Protein 3FID (pdb70)

InterPro domains:
  IPR018707 Lipid A deacylase LpxR [PF09982] (43-317)
  IPR037107 Putative outer membrane protein superfamily [G3DSA:2.40.128.140] (24-319)

Sequence (592 aa):
SSLAISVANDDAGIFQPSLNALYGHPAADRGDYTAGLFLGYSHDLTDASQLSFHIAQDIYSPSGANKRKPEAVKGDRAFSAFLHTGLEWNSLATNWLRYRLGTDIGVIGPDAGGQEVQNRAHRIIGAEKYPAWQDQIENRYGYTAKGMVSLTPAIDILGVNVGFYPEVSAVGGNLFQYLGYGATVALGNDKTFNSDNGFGLLSRRGLIHTQKEGLIYKVFAGVERREVDKNYTLQGKTLQTKMETVDINKTVDEYRVGATIGYSPVAFSLSLNKVTSEFRTGDDYSYINGDITFFFSSLAISVANDDAGIFQPSLNALYGHPAADRGDYTAGLFLGYSHDLTDASQLSFHIAQDIYSPSGANKRKPEAVKGDRAFSAFLHTGLEWNSLATNWLRYRLGTDIGVIGPDAGGQEVQNRAHRIIGAEKYPAWQDQIENRYGYTAKGMVSLTPAIDILGVNVGFYPEVSAVGGNLFQYLGYGATVALGNDKTFNSDNGFGLLSRRGLIHTQKEGLIYKVFAGVERREVDKNYTLQGKTLQTKMETVDINKTVDEYRVGATIGYSPVAFSLSLNKVTSEFRTGDDYSYINGDITFFF

Structure (mmCIF, N/CA/C/O backbone):
data_3FID
#
_entry.id   3FID
#
_cell.length_a   106.930
_cell.length_b   127.650
_cell.length_c   60.660
_cell.angle_alpha   90.00
_cell.angle_beta   90.00
_cell.angle_gamma   90.00
#
_symmetry.space_group_name_H-M   'P 21 21 2'
#
loop_
_entity.id
_entity.type
_entity.pdbx_description
1 polymer 'Putative outer membrane protein (LpxR)'
2 non-polymer 'ZINC ION'
3 non-polymer GLYCEROL
4 non-polymer 'PENTAETHYLENE GLYCOL MONODECYL ETHER'
5 water water
#
loop_
_atom_site.group_PDB
_atom_site.id
_atom_site.type_symbol
_atom_site.label_atom_id
_atom_site.label_alt_id
_atom_site.label_comp_id
_atom_site.label_asym_id
_atom_site.label_entity_id
_atom_site.label_seq_id
_atom_site.pdbx_PDB_ins_code
_atom_site.Cartn_x
_atom_site.Cartn_y
_atom_site.Cartn_z
_atom_site.occupancy
_atom_site.B_iso_or_equiv
_atom_site.auth_seq_id
_atom_site.auth_comp_id
_atom_site.auth_asym_id
_atom_site.auth_atom_id
_atom_site.pdbx_PDB_model_num
ATOM 1 N N . SER A 1 1 ? 28.073 28.529 -2.292 1.00 23.15 1 SER A N 1
ATOM 2 C CA . SER A 1 1 ? 28.161 29.033 -0.901 1.00 22.39 1 SER A CA 1
ATOM 3 C C . SER A 1 1 ? 27.311 28.212 0.030 1.00 22.56 1 SER A C 1
ATOM 4 O O . SER A 1 1 ? 26.247 27.708 -0.362 1.00 22.15 1 SER A O 1
ATOM 7 N N . SER A 1 2 ? 27.788 28.096 1.269 1.00 21.93 2 SER A N 1
ATOM 8 C CA . SER A 1 2 ? 27.032 27.419 2.314 1.00 20.97 2 SER A CA 1
ATOM 9 C C . SER A 1 2 ? 27.089 28.214 3.615 1.00 20.23 2 SER A C 1
ATOM 10 O O . SER A 1 2 ? 28.094 28.878 3.917 1.00 20.75 2 SER A O 1
ATOM 13 N N . LEU A 1 3 ? 25.966 28.195 4.325 1.00 19.02 3 LEU A N 1
ATOM 14 C CA . LEU A 1 3 ? 25.805 28.774 5.650 1.00 17.77 3 LEU A CA 1
ATOM 15 C C . LEU A 1 3 ? 25.400 27.586 6.553 1.00 16.12 3 LEU A C 1
ATOM 16 O O . LEU A 1 3 ? 24.454 26.857 6.235 1.00 15.56 3 LEU A O 1
ATOM 21 N N . ALA A 1 4 ? 26.138 27.372 7.640 1.00 14.59 4 ALA A N 1
ATOM 22 C CA . ALA A 1 4 ? 25.928 26.167 8.440 1.00 13.92 4 ALA A CA 1
ATOM 23 C C . ALA A 1 4 ? 25.828 26.443 9.919 1.00 13.39 4 ALA A C 1
ATOM 24 O O . ALA A 1 4 ? 26.500 27.342 10.427 1.00 12.85 4 ALA A O 1
ATOM 26 N N . ILE A 1 5 ? 25.005 25.644 10.590 1.00 13.16 5 ILE A N 1
ATOM 27 C CA . ILE A 1 5 ? 24.916 25.620 12.056 1.00 14.53 5 ILE A CA 1
ATOM 28 C C . ILE A 1 5 ? 25.297 24.202 12.465 1.00 13.54 5 ILE A C 1
ATOM 29 O O . ILE A 1 5 ? 24.756 23.243 11.920 1.00 14.53 5 ILE A O 1
ATOM 34 N N . SER A 1 6 ? 26.183 24.057 13.442 1.00 12.79 6 SER A N 1
ATOM 35 C CA . SER A 1 6 ? 26.521 22.707 13.891 1.00 12.36 6 SER A CA 1
ATOM 36 C C . SER A 1 6 ? 26.491 22.630 15.419 1.00 11.73 6 SER A C 1
ATOM 37 O O . SER A 1 6 ? 27.009 23.519 16.100 1.00 11.29 6 SER A O 1
ATOM 40 N N . VAL A 1 7 ? 25.861 21.582 15.925 1.00 12.03 7 VAL A N 1
ATOM 41 C CA . VAL A 1 7 ? 25.748 21.331 17.371 1.00 12.30 7 VAL A CA 1
ATOM 42 C C . VAL A 1 7 ? 26.472 19.993 17.668 1.00 12.77 7 VAL A C 1
ATOM 43 O O . VAL A 1 7 ? 26.168 18.967 17.037 1.00 13.04 7 VAL A O 1
ATOM 47 N N . ALA A 1 8 ? 27.420 20.012 18.608 1.00 11.65 8 ALA A N 1
ATOM 48 C CA . ALA A 1 8 ? 28.088 18.776 19.078 1.00 11.53 8 ALA A CA 1
ATOM 49 C C . ALA A 1 8 ? 27.619 18.485 20.494 1.00 10.84 8 ALA A C 1
ATOM 50 O O . ALA A 1 8 ? 27.418 19.410 21.277 1.00 9.80 8 ALA A O 1
ATOM 52 N N . ASN A 1 9 ? 27.421 17.209 20.793 1.00 11.12 9 ASN A N 1
ATOM 53 C CA . ASN A 1 9 ? 27.001 16.786 22.117 1.00 11.79 9 ASN A CA 1
ATOM 54 C C . ASN A 1 9 ? 27.560 15.374 22.397 1.00 12.39 9 ASN A C 1
ATOM 55 O O . ASN A 1 9 ? 27.575 14.509 21.510 1.00 10.40 9 ASN A O 1
ATOM 60 N N . ASP A 1 10 ? 28.026 15.159 23.628 1.00 12.91 10 ASP A N 1
ATOM 61 C CA . ASP A 1 10 ? 28.394 13.801 24.025 1.00 13.92 10 ASP A CA 1
ATOM 62 C C . ASP A 1 10 ? 27.137 12.944 24.242 1.00 13.41 10 ASP A C 1
ATOM 63 O O . ASP A 1 10 ? 27.196 11.704 24.116 1.00 13.31 10 ASP A O 1
ATOM 68 N N . ASP A 1 11 ? 26.011 13.603 24.571 1.00 13.32 11 ASP A N 1
ATOM 69 C CA . ASP A 1 11 ? 24.693 12.948 24.625 1.00 14.09 11 ASP A CA 1
ATOM 70 C C . ASP A 1 11 ? 24.100 12.913 23.216 1.00 12.95 11 ASP A C 1
ATOM 71 O O . ASP A 1 11 ? 23.700 13.950 22.661 1.00 13.59 11 ASP A O 1
ATOM 76 N N . ALA A 1 12 ? 24.031 11.730 22.621 1.00 12.68 12 ALA A N 1
ATOM 77 C CA . ALA A 1 12 ? 23.715 11.649 21.187 1.00 13.13 12 ALA A CA 1
ATOM 78 C C . ALA A 1 12 ? 22.226 11.431 20.976 1.00 13.87 12 ALA A C 1
ATOM 79 O O . ALA A 1 12 ? 21.783 11.296 19.840 1.00 13.10 12 ALA A O 1
ATOM 81 N N . GLY A 1 13 ? 21.454 11.378 22.072 1.00 14.17 13 GLY A N 1
ATOM 82 C CA . GLY A 1 13 ? 19.993 11.272 21.967 1.00 13.95 13 GLY A CA 1
ATOM 83 C C . GLY A 1 13 ? 19.578 10.041 21.198 1.00 14.23 13 GLY A C 1
ATOM 84 O O . GLY A 1 13 ? 20.010 8.948 21.536 1.00 13.55 13 GLY A O 1
ATOM 85 N N . ILE A 1 14 ? 18.748 10.196 20.160 1.00 14.17 14 ILE A N 1
ATOM 86 C CA . ILE A 1 14 ? 18.256 9.019 19.434 1.00 15.39 14 ILE A CA 1
ATOM 87 C C . ILE A 1 14 ? 19.355 8.284 18.667 1.00 14.38 14 ILE A C 1
ATOM 88 O O . ILE A 1 14 ? 19.160 7.138 18.243 1.00 14.46 14 ILE A O 1
ATOM 93 N N . PHE A 1 15 ? 20.489 8.957 18.484 1.00 13.61 15 PHE A N 1
ATOM 94 C CA . PHE A 1 15 ? 21.665 8.355 17.847 1.00 13.49 15 PHE A CA 1
ATOM 95 C C . PHE A 1 15 ? 22.644 7.678 18.823 1.00 12.86 15 PHE A C 1
ATOM 96 O O . PHE A 1 15 ? 23.692 7.134 18.410 1.00 11.80 15 PHE A O 1
ATOM 104 N N . GLN A 1 16 ? 22.306 7.679 20.113 1.00 12.32 16 GLN A N 1
ATOM 105 C CA . GLN A 1 16 ? 23.167 7.026 21.097 1.00 12.40 16 GLN A CA 1
ATOM 106 C C . GLN A 1 16 ? 23.371 5.519 20.884 1.00 12.74 16 GLN A C 1
ATOM 107 O O . GLN A 1 16 ? 24.494 5.016 21.028 1.00 12.27 16 GLN A O 1
ATOM 113 N N . PRO A 1 17 ? 22.279 4.767 20.600 1.00 13.78 17 PRO A N 1
ATOM 114 C CA . PRO A 1 17 ? 22.550 3.360 20.352 1.00 13.55 17 PRO A CA 1
ATOM 115 C C . PRO A 1 17 ? 23.479 3.116 19.160 1.00 13.21 17 PRO A C 1
ATOM 116 O O . PRO A 1 17 ? 24.251 2.172 19.208 1.00 13.53 17 PRO A O 1
ATOM 120 N N . SER A 1 18 ? 23.393 3.927 18.100 1.00 13.13 18 SER A N 1
ATOM 121 C CA . SER A 1 18 ? 24.295 3.765 16.956 1.00 13.57 18 SER A CA 1
ATOM 122 C C . SER A 1 18 ? 25.727 4.098 17.379 1.00 12.46 18 SER A C 1
ATOM 123 O O . SER A 1 18 ? 26.654 3.344 17.095 1.00 11.91 18 SER A O 1
ATOM 126 N N . LEU A 1 19 ? 25.893 5.231 18.060 1.00 12.49 19 LEU A N 1
ATOM 127 C CA . LEU A 1 19 ? 27.225 5.634 18.575 1.00 11.23 19 LEU A CA 1
ATOM 128 C C . LEU A 1 19 ? 27.864 4.574 19.492 1.00 11.37 19 LEU A C 1
ATOM 129 O O . LEU A 1 19 ? 29.073 4.266 19.371 1.00 11.17 19 LEU A O 1
ATOM 134 N N . ASN A 1 20 ? 27.057 4.033 20.404 1.00 11.99 20 ASN A N 1
ATOM 135 C CA . ASN A 1 20 ? 27.489 2.952 21.331 1.00 13.22 20 ASN A CA 1
ATOM 136 C C . ASN A 1 20 ? 27.841 1.669 20.607 1.00 14.45 20 ASN A C 1
ATOM 137 O O . ASN A 1 20 ? 28.808 1.011 20.962 1.00 14.25 20 ASN A O 1
ATOM 142 N N . ALA A 1 21 ? 27.056 1.308 19.595 1.00 15.60 21 ALA A N 1
ATOM 143 C CA . ALA A 1 21 ? 27.363 0.105 18.816 1.00 15.84 21 ALA A CA 1
ATOM 144 C C . ALA A 1 21 ? 28.680 0.291 18.056 1.00 16.23 21 ALA A C 1
ATOM 145 O O . ALA A 1 21 ? 29.503 -0.641 17.937 1.00 16.10 21 ALA A O 1
ATOM 147 N N . LEU A 1 22 ? 28.904 1.508 17.573 1.00 14.81 22 LEU A N 1
ATOM 148 C CA . LEU A 1 22 ? 30.079 1.783 16.777 1.00 13.68 22 LEU A CA 1
ATOM 149 C C . LEU A 1 22 ? 31.384 1.832 17.601 1.00 13.62 22 LEU A C 1
ATOM 150 O O . LEU A 1 22 ? 32.393 1.261 17.201 1.00 12.82 22 LEU A O 1
ATOM 155 N N . TYR A 1 23 ? 31.359 2.491 18.759 1.00 12.21 23 TYR A N 1
ATOM 156 C CA . TYR A 1 23 ? 32.592 2.775 19.496 1.00 12.06 23 TYR A CA 1
ATOM 157 C C . TYR A 1 23 ? 32.639 2.115 20.883 1.00 12.00 23 TYR A C 1
ATOM 158 O O . TYR A 1 23 ? 33.630 2.229 21.597 1.00 12.37 23 TYR A O 1
ATOM 167 N N . GLY A 1 24 ? 31.567 1.432 21.265 1.00 12.89 24 GLY A N 1
ATOM 168 C CA . GLY A 1 24 ? 31.536 0.763 22.566 1.00 12.15 24 GLY A CA 1
ATOM 169 C C . GLY A 1 24 ? 30.978 1.649 23.661 1.00 12.73 24 GLY A C 1
ATOM 170 O O . GLY A 1 24 ? 31.022 2.895 23.583 1.00 11.72 24 GLY A O 1
ATOM 171 N N . HIS A 1 25 ? 30.448 1.021 24.710 1.00 11.16 25 HIS A N 1
ATOM 172 C CA . HIS A 1 25 ? 29.736 1.826 25.696 1.00 11.90 25 HIS A CA 1
ATOM 173 C C . HIS A 1 25 ? 30.654 2.632 26.647 1.00 10.88 25 HIS A C 1
ATOM 174 O O . HIS A 1 25 ? 30.260 3.716 27.080 1.00 12.50 25 HIS A O 1
ATOM 181 N N . PRO A 1 26 ? 31.852 2.109 27.002 1.00 10.43 26 PRO A N 1
ATOM 182 C CA . PRO A 1 26 ? 32.738 2.906 27.863 1.00 9.87 26 PRO A CA 1
ATOM 183 C C . PRO A 1 26 ? 33.077 4.310 27.341 1.00 9.85 26 PRO A C 1
ATOM 184 O O . PRO A 1 26 ? 33.201 5.258 28.120 1.00 8.88 26 PRO A O 1
ATOM 188 N N . ALA A 1 27 ? 33.183 4.444 26.022 1.00 9.58 27 ALA A N 1
ATOM 189 C CA . ALA A 1 27 ? 33.448 5.763 25.412 1.00 11.43 27 ALA A CA 1
ATOM 190 C C . ALA A 1 27 ? 32.317 6.771 25.628 1.00 10.97 27 ALA A C 1
ATOM 191 O O . ALA A 1 27 ? 32.545 7.971 25.700 1.00 10.14 27 ALA A O 1
ATOM 193 N N . ALA A 1 28 ? 31.100 6.257 25.767 1.00 13.15 28 ALA A N 1
ATOM 194 C CA . ALA A 1 28 ? 29.911 7.072 26.020 1.00 13.27 28 ALA A CA 1
ATOM 195 C C . ALA A 1 28 ? 29.783 7.434 27.497 1.00 13.80 28 ALA A C 1
ATOM 196 O O . ALA A 1 28 ? 29.055 8.349 27.839 1.00 12.90 28 ALA A O 1
ATOM 198 N N . ASP A 1 29 ? 30.503 6.706 28.356 1.00 13.45 29 ASP A N 1
ATOM 199 C CA . ASP A 1 29 ? 30.493 6.960 29.777 1.00 13.81 29 ASP A CA 1
ATOM 200 C C . ASP A 1 29 ? 31.377 8.152 30.105 1.00 14.12 29 ASP A C 1
ATOM 201 O O . ASP A 1 29 ? 31.246 8.725 31.164 1.00 14.79 29 ASP A O 1
ATOM 206 N N . ARG A 1 30 ? 32.289 8.501 29.206 1.00 14.53 30 ARG A N 1
ATOM 207 C CA . ARG A 1 30 ? 33.130 9.681 29.411 1.00 15.59 30 ARG A CA 1
ATOM 208 C C . ARG A 1 30 ? 32.401 10.945 28.999 1.00 14.88 30 ARG A C 1
ATOM 209 O O . ARG A 1 30 ? 31.342 10.891 28.356 1.00 15.39 30 ARG A O 1
ATOM 217 N N . GLY A 1 31 ? 32.955 12.087 29.371 1.00 14.00 31 GLY A N 1
ATOM 218 C CA . GLY A 1 31 ? 32.289 13.325 29.040 1.00 13.67 31 GLY A CA 1
ATOM 219 C C . GLY A 1 31 ? 33.215 14.427 28.606 1.00 12.11 31 GLY A C 1
ATOM 220 O O . GLY A 1 31 ? 32.807 15.575 28.669 1.00 13.47 31 GLY A O 1
ATOM 221 N N . ASP A 1 32 ? 34.419 14.084 28.128 1.00 11.19 32 ASP A N 1
ATOM 222 C CA . ASP A 1 32 ? 35.487 15.063 27.858 1.00 10.82 32 ASP A CA 1
ATOM 223 C C . ASP A 1 32 ? 35.041 16.286 27.041 1.00 11.30 32 ASP A C 1
ATOM 224 O O . ASP A 1 32 ? 35.384 17.409 27.386 1.00 10.72 32 ASP A O 1
ATOM 229 N N . TYR A 1 33 ? 34.357 16.049 25.920 1.00 10.78 33 TYR A N 1
ATOM 230 C CA . TYR A 1 33 ? 33.878 17.134 25.060 1.00 11.53 33 TYR A CA 1
ATOM 231 C C . TYR A 1 33 ? 32.376 17.164 25.228 1.00 11.65 33 TYR A C 1
ATOM 232 O O . TYR A 1 33 ? 31.658 16.282 24.755 1.00 12.33 33 TYR A O 1
ATOM 241 N N . THR A 1 34 ? 31.908 18.150 25.978 1.00 11.55 34 THR A N 1
ATOM 242 C CA . THR A 1 34 ? 30.520 18.126 26.426 1.00 12.30 34 THR A CA 1
ATOM 243 C C . THR A 1 34 ? 29.520 18.880 25.503 1.00 12.28 34 THR A C 1
ATOM 244 O O . THR A 1 34 ? 28.365 18.454 25.355 1.00 12.96 34 THR A O 1
ATOM 248 N N . ALA A 1 35 ? 29.954 19.963 24.872 1.00 10.13 35 ALA A N 1
ATOM 249 C CA . ALA A 1 35 ? 29.080 20.693 23.972 1.00 10.84 35 ALA A CA 1
ATOM 250 C C . ALA A 1 35 ? 29.880 21.449 22.936 1.00 9.99 35 ALA A C 1
ATOM 251 O O . ALA A 1 35 ? 30.961 21.959 23.210 1.00 9.94 35 ALA A O 1
ATOM 253 N N . GLY A 1 36 ? 29.307 21.578 21.741 1.00 10.28 36 GLY A N 1
ATOM 254 C CA . GLY A 1 36 ? 29.856 22.492 20.747 1.00 9.50 36 GLY A CA 1
ATOM 255 C C . GLY A 1 36 ? 28.737 23.253 20.055 1.00 10.68 36 GLY A C 1
ATOM 256 O O . GLY A 1 36 ? 27.643 22.704 19.836 1.00 10.86 36 GLY A O 1
ATOM 257 N N . LEU A 1 37 ? 29.000 24.524 19.762 1.00 10.29 37 LEU A N 1
ATOM 258 C CA . LEU A 1 37 ? 28.139 25.343 18.876 1.00 11.84 37 LEU A CA 1
ATOM 259 C C . LEU A 1 37 ? 29.043 26.013 17.857 1.00 10.88 37 LEU A C 1
ATOM 260 O O . LEU A 1 37 ? 30.113 26.529 18.213 1.00 11.68 37 LEU A O 1
ATOM 265 N N . PHE A 1 38 ? 28.608 26.018 16.603 1.00 10.44 38 PHE A N 1
ATOM 266 C CA . PHE A 1 38 ? 29.412 26.544 15.496 1.00 10.76 38 PHE A CA 1
ATOM 267 C C . PHE A 1 38 ? 28.447 27.150 14.474 1.00 11.28 38 PHE A C 1
ATOM 268 O O . PHE A 1 38 ? 27.424 26.552 14.152 1.00 12.35 38 PHE A O 1
ATOM 276 N N . LEU A 1 39 ? 28.779 28.343 13.996 1.00 11.86 39 LEU A N 1
ATOM 277 C CA . LEU A 1 39 ? 28.044 28.997 12.911 1.00 12.67 39 LEU A CA 1
ATOM 278 C C . LEU A 1 39 ? 29.093 29.423 11.911 1.00 11.67 39 LEU A C 1
ATOM 279 O O . LEU A 1 39 ? 30.126 30.018 12.278 1.00 12.42 39 LEU A O 1
ATOM 284 N N . GLY A 1 40 ? 28.886 29.068 10.648 1.00 12.40 40 GLY A N 1
ATOM 285 C CA . GLY A 1 40 ? 29.910 29.346 9.646 1.00 11.78 40 GLY A CA 1
ATOM 286 C C . GLY A 1 40 ? 29.316 29.732 8.296 1.00 12.97 40 GLY A C 1
ATOM 287 O O . GLY A 1 40 ? 28.175 29.416 7.993 1.00 12.16 40 GLY A O 1
ATOM 288 N N . TYR A 1 41 ? 30.115 30.444 7.507 1.00 13.74 41 TYR A N 1
ATOM 289 C CA . TYR A 1 41 ? 29.726 30.826 6.152 1.00 15.20 41 TYR A CA 1
ATOM 290 C C . TYR A 1 41 ? 30.896 30.574 5.226 1.00 15.81 41 TYR A C 1
ATOM 291 O O . TYR A 1 41 ? 32.016 30.963 5.548 1.00 15.31 41 TYR A O 1
ATOM 300 N N . SER A 1 42 ? 30.617 29.921 4.089 1.00 16.67 42 SER A N 1
ATOM 301 C CA . SER A 1 42 ? 31.601 29.637 3.065 1.00 18.66 42 SER A CA 1
ATOM 302 C C . SER A 1 42 ? 31.184 30.316 1.774 1.00 18.42 42 SER A C 1
ATOM 303 O O . SER A 1 42 ? 30.063 30.178 1.344 1.00 19.07 42 SER A O 1
ATOM 306 N N . HIS A 1 43 ? 32.093 31.060 1.167 1.00 19.01 43 HIS A N 1
ATOM 307 C CA . HIS A 1 43 ? 31.787 31.697 -0.110 1.00 18.46 43 HIS A CA 1
ATOM 308 C C . HIS A 1 43 ? 32.701 31.132 -1.197 1.00 18.53 43 HIS A C 1
ATOM 309 O O . HIS A 1 43 ? 33.887 31.069 -1.002 1.00 17.48 43 HIS A O 1
ATOM 316 N N . ASP A 1 44 ? 32.129 30.711 -2.328 1.00 20.20 44 ASP A N 1
ATOM 317 C CA . ASP A 1 44 ? 32.937 30.249 -3.459 1.00 22.80 44 ASP A CA 1
ATOM 318 C C . ASP A 1 44 ? 33.480 31.431 -4.233 1.00 22.81 44 ASP A C 1
ATOM 319 O O . ASP A 1 44 ? 32.722 32.186 -4.831 1.00 23.14 44 ASP A O 1
ATOM 324 N N . LEU A 1 45 ? 34.794 31.611 -4.196 1.00 24.11 45 LEU A N 1
ATOM 325 C CA . LEU A 1 45 ? 35.445 32.615 -5.034 1.00 25.23 45 LEU A CA 1
ATOM 326 C C . LEU A 1 45 ? 35.538 32.150 -6.494 1.00 25.21 45 LEU A C 1
ATOM 327 O O . LEU A 1 45 ? 35.401 32.948 -7.418 1.00 24.53 45 LEU A O 1
ATOM 332 N N . THR A 1 46 ? 35.741 30.847 -6.672 1.00 24.74 46 THR A N 1
ATOM 333 C CA . THR A 1 46 ? 35.672 30.181 -7.955 1.00 24.58 46 THR A CA 1
ATOM 334 C C . THR A 1 46 ? 34.990 28.845 -7.699 1.00 24.89 46 THR A C 1
ATOM 335 O O . THR A 1 46 ? 34.620 28.545 -6.555 1.00 24.67 46 THR A O 1
ATOM 339 N N . ASP A 1 47 ? 34.803 28.049 -8.748 1.00 24.44 47 ASP A N 1
ATOM 340 C CA . ASP A 1 47 ? 34.280 26.687 -8.581 1.00 24.60 47 ASP A CA 1
ATOM 341 C C . ASP A 1 47 ? 35.251 25.846 -7.757 1.00 23.39 47 ASP A C 1
ATOM 342 O O . ASP A 1 47 ? 34.839 24.890 -7.114 1.00 23.86 47 ASP A O 1
ATOM 347 N N . ALA A 1 48 ? 36.529 26.211 -7.772 1.00 21.91 48 ALA A N 1
ATOM 348 C CA . ALA A 1 48 ? 37.556 25.416 -7.083 1.00 21.22 48 ALA A CA 1
ATOM 349 C C . ALA A 1 48 ? 37.879 25.844 -5.632 1.00 20.71 48 ALA A C 1
ATOM 350 O O . ALA A 1 48 ? 38.463 25.063 -4.883 1.00 19.33 48 ALA A O 1
ATOM 352 N N . SER A 1 49 ? 37.501 27.073 -5.259 1.00 20.64 49 SER A N 1
ATOM 353 C CA . SER A 1 49 ? 38.039 27.725 -4.068 1.00 20.40 49 SER A CA 1
ATOM 354 C C . SER A 1 49 ? 36.998 28.436 -3.211 1.00 20.47 49 SER A C 1
ATOM 355 O O . SER A 1 49 ? 36.180 29.214 -3.726 1.00 19.20 49 SER A O 1
ATOM 358 N N . GLN A 1 50 ? 37.085 28.216 -1.895 1.00 19.36 50 GLN A N 1
ATOM 359 C CA . GLN A 1 50 ? 36.219 28.887 -0.929 1.00 19.50 50 GLN A CA 1
ATOM 360 C C . GLN A 1 50 ? 37.003 29.669 0.097 1.00 18.78 50 GLN A C 1
ATOM 361 O O . GLN A 1 50 ? 38.151 29.326 0.438 1.00 19.59 50 GLN A O 1
ATOM 367 N N . LEU A 1 51 ? 36.360 30.728 0.582 1.00 18.44 51 LEU A N 1
ATOM 368 C CA . LEU A 1 51 ? 36.774 31.435 1.769 1.00 18.62 51 LEU A CA 1
ATOM 369 C C . LEU A 1 51 ? 35.667 31.285 2.805 1.00 17.95 51 LEU A C 1
ATOM 370 O O . LEU A 1 51 ? 34.517 31.623 2.520 1.00 17.46 51 LEU A O 1
ATOM 375 N N . SER A 1 52 ? 36.033 30.838 4.016 1.00 17.02 52 SER A N 1
ATOM 376 C CA . SER A 1 52 ? 35.063 30.600 5.085 1.00 15.93 52 SER A CA 1
ATOM 377 C C . SER A 1 52 ? 35.300 31.464 6.314 1.00 14.79 52 SER A C 1
ATOM 378 O O . SER A 1 52 ? 36.439 31.753 6.653 1.00 14.59 52 SER A O 1
ATOM 381 N N . PHE A 1 53 ? 34.212 31.825 6.991 1.00 13.76 53 PHE A N 1
ATOM 382 C CA . PHE A 1 53 ? 34.266 32.552 8.253 1.00 15.07 53 PHE A CA 1
ATOM 383 C C . PHE A 1 53 ? 33.443 31.738 9.249 1.00 13.44 53 PHE A C 1
ATOM 384 O O . PHE A 1 53 ? 32.425 31.166 8.876 1.00 13.15 53 PHE A O 1
ATOM 392 N N . HIS A 1 54 ? 33.838 31.748 10.521 1.00 12.89 54 HIS A N 1
ATOM 393 C CA . HIS A 1 54 ? 33.058 31.063 11.539 1.00 11.56 54 HIS A CA 1
ATOM 394 C C . HIS A 1 54 ? 33.267 31.682 12.909 1.00 12.17 54 HIS A C 1
ATOM 395 O O . HIS A 1 54 ? 34.239 32.394 13.127 1.00 10.29 54 HIS A O 1
ATOM 402 N N . ILE A 1 55 ? 32.302 31.428 13.789 1.00 11.94 55 ILE A N 1
ATOM 403 C CA . ILE A 1 55 ? 32.428 31.681 15.226 1.00 13.50 55 ILE A CA 1
ATOM 404 C C . ILE A 1 55 ? 31.991 30.368 15.900 1.00 11.59 55 ILE A C 1
ATOM 405 O O . ILE A 1 55 ? 31.088 29.675 15.408 1.00 11.60 55 ILE A O 1
ATOM 410 N N . ALA A 1 56 ? 32.634 30.023 17.019 1.00 10.75 56 ALA A N 1
ATOM 411 C CA . ALA A 1 56 ? 32.303 28.765 17.682 1.00 9.55 56 ALA A CA 1
ATOM 412 C C . ALA A 1 56 ? 32.648 28.799 19.173 1.00 9.01 56 ALA A C 1
ATOM 413 O O . ALA A 1 56 ? 33.498 29.592 19.598 1.00 9.48 56 ALA A O 1
ATOM 415 N N . GLN A 1 57 ? 31.971 27.949 19.934 1.00 8.47 57 GLN A N 1
ATOM 416 C CA . GLN A 1 57 ? 32.292 27.734 21.353 1.00 8.12 57 GLN A CA 1
ATOM 417 C C . GLN A 1 57 ? 32.274 26.235 21.633 1.00 8.19 57 GLN A C 1
ATOM 418 O O . GLN A 1 57 ? 31.293 25.541 21.347 1.00 9.29 57 GLN A O 1
ATOM 424 N N . ASP A 1 58 ? 33.373 25.735 22.177 1.00 8.40 58 ASP A N 1
ATOM 425 C CA . ASP A 1 58 ? 33.453 24.338 22.576 1.00 7.57 58 ASP A CA 1
ATOM 426 C C . ASP A 1 58 ? 33.749 24.248 24.062 1.00 8.52 58 ASP A C 1
ATOM 427 O O . ASP A 1 58 ? 34.541 25.036 24.566 1.00 9.13 58 ASP A O 1
ATOM 432 N N . ILE A 1 59 ? 33.074 23.312 24.737 1.00 8.27 59 ILE A N 1
ATOM 433 C CA . ILE A 1 59 ? 33.086 23.188 26.201 1.00 8.80 59 ILE A CA 1
ATOM 434 C C . ILE A 1 59 ? 33.579 21.773 26.544 1.00 9.23 59 ILE A C 1
ATOM 435 O O . ILE A 1 59 ? 33.116 20.785 25.940 1.00 8.48 59 ILE A O 1
ATOM 440 N N . TYR A 1 60 ? 34.529 21.713 27.485 1.00 9.91 60 TYR A N 1
ATOM 441 C CA . TYR A 1 60 ? 35.227 20.487 27.883 1.00 10.84 60 TYR A CA 1
ATOM 442 C C . TYR A 1 60 ? 35.015 20.289 29.373 1.00 10.85 60 TYR A C 1
ATOM 443 O O . TYR A 1 60 ? 34.867 21.268 30.112 1.00 9.76 60 TYR A O 1
ATOM 452 N N . SER A 1 61 ? 34.985 19.022 29.785 1.00 10.84 61 SER A N 1
ATOM 453 C CA . SER A 1 61 ? 34.391 18.648 31.098 1.00 10.86 61 SER A CA 1
ATOM 454 C C . SER A 1 61 ? 35.161 17.464 31.715 1.00 11.95 61 SER A C 1
ATOM 455 O O . SER A 1 61 ? 35.684 16.614 30.972 1.00 11.05 61 SER A O 1
ATOM 458 N N . PRO A 1 62 ? 35.232 17.398 33.080 1.00 12.97 62 PRO A N 1
ATOM 459 C CA . PRO A 1 62 ? 35.615 16.136 33.744 1.00 13.63 62 PRO A CA 1
ATOM 460 C C . PRO A 1 62 ? 34.550 15.065 33.448 1.00 13.95 62 PRO A C 1
ATOM 461 O O . PRO A 1 62 ? 33.450 15.394 32.975 1.00 13.09 62 PRO A O 1
ATOM 465 N N . SER A 1 63 ? 34.848 13.817 33.768 1.00 13.61 63 SER A N 1
ATOM 466 C CA . SER A 1 63 ? 33.960 12.713 33.410 1.00 15.42 63 SER A CA 1
ATOM 467 C C . SER A 1 63 ? 33.344 12.092 34.651 1.00 16.13 63 SER A C 1
ATOM 468 O O . SER A 1 63 ? 33.918 12.195 35.750 1.00 16.57 63 SER A O 1
ATOM 471 N N . GLY A 1 64 ? 32.181 11.472 34.471 1.00 16.81 64 GLY A N 1
ATOM 472 C CA . GLY A 1 64 ? 31.511 10.726 35.534 1.00 18.07 64 GLY A CA 1
ATOM 473 C C . GLY A 1 64 ? 31.239 11.501 36.816 1.00 19.28 64 GLY A C 1
ATOM 474 O O . GLY A 1 64 ? 30.669 12.602 36.803 1.00 18.73 64 GLY A O 1
ATOM 475 N N . ALA A 1 65 ? 31.662 10.917 37.931 1.00 19.79 65 ALA A N 1
ATOM 476 C CA . ALA A 1 65 ? 31.383 11.494 39.244 1.00 19.71 65 ALA A CA 1
ATOM 477 C C . ALA A 1 65 ? 32.198 12.770 39.481 1.00 18.82 65 ALA A C 1
ATOM 478 O O . ALA A 1 65 ? 31.784 13.616 40.278 1.00 18.97 65 ALA A O 1
ATOM 480 N N . ASN A 1 66 ? 33.321 12.940 38.766 1.00 17.68 66 ASN A N 1
ATOM 481 C CA . ASN A 1 66 ? 34.119 14.161 38.902 1.00 17.27 66 ASN A CA 1
ATOM 482 C C . ASN A 1 66 ? 33.337 15.429 38.517 1.00 17.35 66 ASN A C 1
ATOM 483 O O . ASN A 1 66 ? 33.674 16.506 38.984 1.00 16.46 66 ASN A O 1
ATOM 488 N N . LYS A 1 67 ? 32.287 15.277 37.695 1.00 16.77 67 LYS A N 1
ATOM 489 C CA . LYS A 1 67 ? 31.488 16.424 37.219 1.00 18.31 67 LYS A CA 1
ATOM 490 C C . LYS A 1 67 ? 30.809 17.186 38.362 1.00 19.35 67 LYS A C 1
ATOM 491 O O . LYS A 1 67 ? 30.551 18.401 38.257 1.00 20.14 67 LYS A O 1
ATOM 497 N N . ARG A 1 68 ? 30.517 16.468 39.449 1.00 19.87 68 ARG A N 1
ATOM 498 C CA . ARG A 1 68 ? 29.791 17.044 40.578 1.00 20.84 68 ARG A CA 1
ATOM 499 C C . ARG A 1 68 ? 30.661 17.507 41.747 1.00 21.07 68 ARG A C 1
ATOM 500 O O . ARG A 1 68 ? 30.126 18.015 42.747 1.00 20.98 68 ARG A O 1
ATOM 508 N N . LYS A 1 69 ? 31.982 17.361 41.632 1.00 20.39 69 LYS A N 1
ATOM 509 C CA . LYS A 1 69 ? 32.889 17.772 42.721 1.00 21.04 69 LYS A CA 1
ATOM 510 C C . LYS A 1 69 ? 33.105 19.298 42.749 1.00 21.54 69 LYS A C 1
ATOM 511 O O . LYS A 1 69 ? 32.949 19.958 41.722 1.00 20.68 69 LYS A O 1
ATOM 517 N N . PRO A 1 70 ? 33.453 19.863 43.930 1.00 22.34 70 PRO A N 1
ATOM 518 C CA . PRO A 1 70 ? 33.529 21.319 44.051 1.00 22.21 70 PRO A CA 1
ATOM 519 C C . PRO A 1 70 ? 34.664 21.932 43.250 1.00 21.74 70 PRO A C 1
ATOM 520 O O . PRO A 1 70 ? 34.560 23.093 42.851 1.00 22.03 70 PRO A O 1
ATOM 524 N N . GLU A 1 71 ? 35.750 21.177 43.054 1.00 20.52 71 GLU A N 1
ATOM 525 C CA . GLU A 1 71 ? 36.918 21.676 42.303 1.00 20.19 71 GLU A CA 1
ATOM 526 C C . GLU A 1 71 ? 37.407 20.637 41.299 1.00 18.61 71 GLU A C 1
ATOM 527 O O . GLU A 1 71 ? 36.908 19.505 41.268 1.00 17.48 71 GLU A O 1
ATOM 533 N N . ALA A 1 72 ? 38.378 21.031 40.481 1.00 17.72 72 ALA A N 1
ATOM 534 C CA . ALA A 1 72 ? 39.008 20.098 39.552 1.00 17.56 72 ALA A CA 1
ATOM 535 C C . ALA A 1 72 ? 39.590 18.930 40.339 1.00 17.85 72 ALA A C 1
ATOM 536 O O . ALA A 1 72 ? 39.907 19.074 41.525 1.00 18.10 72 ALA A O 1
ATOM 538 N N . VAL A 1 73 ? 39.702 17.782 39.678 1.00 17.87 73 VAL A N 1
ATOM 539 C CA . VAL A 1 73 ? 40.215 16.547 40.282 1.00 17.93 73 VAL A CA 1
ATOM 540 C C . VAL A 1 73 ? 41.544 16.216 39.582 1.00 17.89 73 VAL A C 1
ATOM 541 O O . VAL A 1 73 ? 41.605 16.095 38.349 1.00 17.04 73 VAL A O 1
ATOM 545 N N . LYS A 1 74 ? 42.613 16.067 40.354 1.00 17.86 74 LYS A N 1
ATOM 546 C CA . LYS A 1 74 ? 43.883 15.628 39.773 1.00 17.35 74 LYS A CA 1
ATOM 547 C C . LYS A 1 74 ? 43.646 14.295 39.083 1.00 17.22 74 LYS A C 1
ATOM 548 O O . LYS A 1 74 ? 42.993 13.422 39.644 1.00 16.63 74 LYS A O 1
ATOM 554 N N . GLY A 1 75 ? 44.153 14.132 37.862 1.00 16.09 75 GLY A N 1
ATOM 555 C CA . GLY A 1 75 ? 43.851 12.897 37.111 1.00 15.81 75 GLY A CA 1
ATOM 556 C C . GLY A 1 75 ? 42.708 12.979 36.107 1.00 15.10 75 GLY A C 1
ATOM 557 O O . GLY A 1 75 ? 42.500 12.047 35.322 1.00 15.07 75 GLY A O 1
ATOM 558 N N . ASP A 1 76 ? 41.968 14.087 36.099 1.00 14.46 76 ASP A N 1
ATOM 559 C CA . ASP A 1 76 ? 40.889 14.269 35.101 1.00 13.80 76 ASP A CA 1
ATOM 560 C C . ASP A 1 76 ? 40.988 15.697 34.586 1.00 13.77 76 ASP A C 1
ATOM 561 O O . ASP A 1 76 ? 41.579 16.577 35.241 1.00 13.28 76 ASP A O 1
ATOM 566 N N . ARG A 1 77 ? 40.454 15.944 33.394 1.00 14.07 77 ARG A N 1
ATOM 567 C CA . ARG A 1 77 ? 40.491 17.306 32.889 1.00 14.29 77 ARG A CA 1
ATOM 568 C C . ARG A 1 77 ? 39.623 18.219 33.754 1.00 13.78 77 ARG A C 1
ATOM 569 O O . ARG A 1 77 ? 38.591 17.811 34.297 1.00 14.07 77 ARG A O 1
ATOM 577 N N . ALA A 1 78 ? 40.074 19.460 33.900 1.00 12.77 78 ALA A N 1
ATOM 578 C CA . ALA A 1 78 ? 39.278 20.508 34.510 1.00 12.21 78 ALA A CA 1
ATOM 579 C C . ALA A 1 78 ? 38.180 20.941 33.532 1.00 12.65 78 ALA A C 1
ATOM 580 O O . ALA A 1 78 ? 38.333 20.743 32.321 1.00 12.37 78 ALA A O 1
ATOM 582 N N . PHE A 1 79 ? 37.120 21.580 34.039 1.00 11.38 79 PHE A N 1
ATOM 583 C CA . PHE A 1 79 ? 36.205 22.328 33.166 1.00 11.47 79 PHE A CA 1
ATOM 584 C C . PHE A 1 79 ? 37.000 23.392 32.368 1.00 11.10 79 PHE A C 1
ATOM 585 O O . PHE A 1 79 ? 37.896 24.070 32.903 1.00 11.50 79 PHE A O 1
ATOM 593 N N . SER A 1 80 ? 36.692 23.527 31.082 1.00 10.78 80 SER A N 1
ATOM 594 C CA . SER A 1 80 ? 37.250 24.611 30.264 1.00 10.90 80 SER A CA 1
ATOM 595 C C . SER A 1 80 ? 36.347 24.916 29.061 1.00 10.46 80 SER A C 1
ATOM 596 O O . SER A 1 80 ? 35.462 24.146 28.725 1.00 10.05 80 SER A O 1
ATOM 599 N N . ALA A 1 81 ? 36.572 26.055 28.427 1.00 10.24 81 ALA A N 1
ATOM 600 C CA . ALA A 1 81 ? 35.921 26.319 27.141 1.00 10.42 81 ALA A CA 1
ATOM 601 C C . ALA A 1 81 ? 36.843 27.083 26.204 1.00 10.90 81 ALA A C 1
ATOM 602 O O . ALA A 1 81 ? 37.753 27.801 26.634 1.00 11.15 81 ALA A O 1
ATOM 604 N N . PHE A 1 82 ? 36.601 26.892 24.917 1.00 10.38 82 PHE A N 1
ATOM 605 C CA . PHE A 1 82 ? 37.387 27.488 23.854 1.00 10.83 82 PHE A CA 1
ATOM 606 C C . PHE A 1 82 ? 36.391 28.268 22.983 1.00 10.23 82 PHE A C 1
ATOM 607 O O . PHE A 1 82 ? 35.493 27.684 22.406 1.00 10.16 82 PHE A O 1
ATOM 615 N N . LEU A 1 83 ? 36.547 29.586 22.928 1.00 10.26 83 LEU A N 1
ATOM 616 C CA . LEU A 1 83 ? 35.680 30.459 22.112 1.00 10.27 83 LEU A CA 1
ATOM 617 C C . LEU A 1 83 ? 36.534 31.009 20.977 1.00 10.03 83 LEU A C 1
ATOM 618 O O . LEU A 1 83 ? 37.613 31.527 21.220 1.00 10.13 83 LEU A O 1
ATOM 623 N N . HIS A 1 84 ? 36.085 30.863 19.735 1.00 10.20 84 HIS A N 1
ATOM 624 C CA . HIS A 1 84 ? 37.008 31.144 18.623 1.00 10.70 84 HIS A CA 1
ATOM 625 C C . HIS A 1 84 ? 36.307 31.657 17.382 1.00 10.88 84 HIS A C 1
ATOM 626 O O . HIS A 1 84 ? 35.134 31.417 17.181 1.00 10.74 84 HIS A O 1
ATOM 633 N N . THR A 1 85 ? 37.047 32.412 16.570 1.00 11.31 85 THR A N 1
ATOM 634 C CA . THR A 1 85 ? 36.511 32.868 15.314 1.00 11.40 85 THR A CA 1
ATOM 635 C C . THR A 1 85 ? 37.658 32.808 14.340 1.00 11.68 85 THR A C 1
ATOM 636 O O . THR A 1 85 ? 38.795 32.955 14.729 1.00 11.84 85 THR A O 1
ATOM 640 N N . GLY A 1 86 ? 37.377 32.615 13.060 1.00 12.66 86 GLY A N 1
ATOM 641 C CA . GLY A 1 86 ? 38.484 32.689 12.136 1.00 13.52 86 GLY A CA 1
ATOM 642 C C . GLY A 1 86 ? 38.068 32.703 10.685 1.00 14.87 86 GLY A C 1
ATOM 643 O O . GLY A 1 86 ? 36.894 32.748 10.373 1.00 13.97 86 GLY A O 1
ATOM 644 N N . LEU A 1 87 ? 39.075 32.606 9.829 1.00 16.05 87 LEU A N 1
ATOM 645 C CA . LEU A 1 87 ? 38.919 32.605 8.394 1.00 17.13 87 LEU A CA 1
ATOM 646 C C . LEU A 1 87 ? 39.724 31.439 7.839 1.00 17.88 87 LEU A C 1
ATOM 647 O O . LEU A 1 87 ? 40.775 31.079 8.397 1.00 17.66 87 LEU A O 1
ATOM 652 N N . GLU A 1 88 ? 39.261 30.869 6.730 1.00 18.04 88 GLU A N 1
ATOM 653 C CA . GLU A 1 88 ? 39.972 29.760 6.109 1.00 19.40 88 GLU A CA 1
ATOM 654 C C . GLU A 1 88 ? 39.828 29.748 4.588 1.00 19.36 88 GLU A C 1
ATOM 655 O O . GLU A 1 88 ? 38.741 29.970 4.076 1.00 19.42 88 GLU A O 1
ATOM 661 N N . TRP A 1 89 ? 40.926 29.441 3.899 1.00 19.95 89 TRP A N 1
ATOM 662 C CA . TRP A 1 89 ? 40.945 29.204 2.457 1.00 19.98 89 TRP A CA 1
ATOM 663 C C . TRP A 1 89 ? 40.828 27.688 2.218 1.00 18.55 89 TRP A C 1
ATOM 664 O O . TRP A 1 89 ? 41.547 26.920 2.834 1.00 18.79 89 TRP A O 1
ATOM 675 N N . ASN A 1 90 ? 39.906 27.258 1.369 1.00 17.54 90 ASN A N 1
ATOM 676 C CA . ASN A 1 90 ? 39.695 25.824 1.051 1.00 17.38 90 ASN A CA 1
ATOM 677 C C . ASN A 1 90 ? 39.716 25.666 -0.464 1.00 17.71 90 ASN A C 1
ATOM 678 O O . ASN A 1 90 ? 38.873 26.241 -1.133 1.00 17.05 90 ASN A O 1
ATOM 683 N N . SER A 1 91 ? 40.674 24.921 -1.021 1.00 18.06 91 SER A N 1
ATOM 684 C CA . SER A 1 91 ? 40.856 24.965 -2.468 1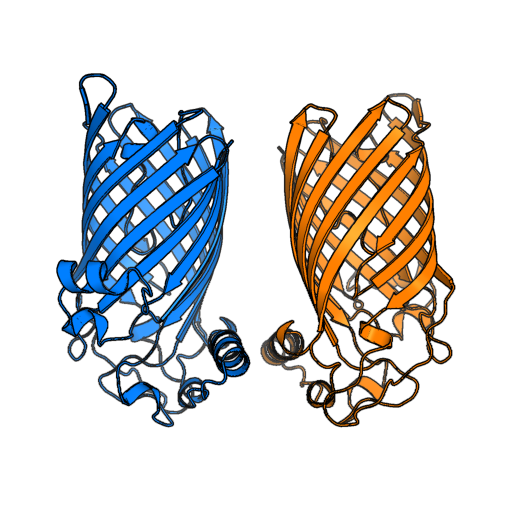.00 19.14 91 SER A CA 1
ATOM 685 C C . SER A 1 91 ? 41.272 23.633 -3.098 1.00 19.48 91 SER A C 1
ATOM 686 O O . SER A 1 91 ? 42.100 22.919 -2.558 1.00 17.15 91 SER A O 1
ATOM 689 N N . LEU A 1 92 ? 40.670 23.316 -4.241 1.00 20.65 92 LEU A N 1
ATOM 690 C CA . LEU A 1 92 ? 41.196 22.258 -5.096 1.00 23.09 92 LEU A CA 1
ATOM 691 C C . LEU A 1 92 ? 42.339 22.861 -5.918 1.00 24.63 92 LEU A C 1
ATOM 692 O O . LEU A 1 92 ? 42.100 23.656 -6.829 1.00 25.76 92 LEU A O 1
ATOM 697 N N . ALA A 1 93 ? 43.572 22.529 -5.565 1.00 25.98 93 ALA A N 1
ATOM 698 C CA . ALA A 1 93 ? 44.747 22.987 -6.323 1.00 26.81 93 ALA A CA 1
ATOM 699 C C . ALA A 1 93 ? 44.743 22.363 -7.706 1.00 27.86 93 ALA A C 1
ATOM 700 O O . ALA A 1 93 ? 45.073 23.033 -8.718 1.00 28.96 93 ALA A O 1
ATOM 702 N N . THR A 1 94 ? 44.353 21.092 -7.749 1.00 28.27 94 THR A N 1
ATOM 703 C CA . THR A 1 94 ? 44.184 20.337 -8.984 1.00 28.87 94 THR A CA 1
ATOM 704 C C . THR A 1 94 ? 43.059 19.282 -8.786 1.00 28.45 94 THR A C 1
ATOM 705 O O . THR A 1 94 ? 42.424 19.266 -7.731 1.00 27.65 94 THR A O 1
ATOM 709 N N . ASN A 1 95 ? 42.819 18.415 -9.778 1.00 28.20 95 ASN A N 1
ATOM 710 C CA . ASN A 1 95 ? 41.868 17.279 -9.646 1.00 28.24 95 ASN A CA 1
ATOM 711 C C . ASN A 1 95 ? 42.329 16.188 -8.674 1.00 26.74 95 ASN A C 1
ATOM 712 O O . ASN A 1 95 ? 41.563 15.277 -8.336 1.00 26.17 95 ASN A O 1
ATOM 717 N N . TRP A 1 96 ? 43.583 16.280 -8.245 1.00 25.36 96 TRP A N 1
ATOM 718 C CA . TRP A 1 96 ? 44.188 15.268 -7.385 1.00 24.65 96 TRP A CA 1
ATOM 719 C C . TRP A 1 96 ? 44.677 15.812 -6.031 1.00 23.31 96 TRP A C 1
ATOM 720 O O . TRP A 1 96 ? 45.230 15.051 -5.251 1.00 22.30 96 TRP A O 1
ATOM 731 N N . LEU A 1 97 ? 44.470 17.110 -5.767 1.00 22.12 97 LEU A N 1
ATOM 732 C CA . LEU A 1 97 ? 44.927 17.742 -4.522 1.00 21.31 97 LEU A CA 1
ATOM 733 C C . LEU A 1 97 ? 43.905 18.744 -3.985 1.00 20.63 97 LEU A C 1
ATOM 734 O O . LEU A 1 97 ? 43.446 19.612 -4.724 1.00 20.46 97 LEU A O 1
ATOM 739 N N . ARG A 1 98 ? 43.552 18.612 -2.704 1.00 19.15 98 ARG A N 1
ATOM 740 C CA . ARG A 1 98 ? 42.852 19.665 -1.974 1.00 17.92 98 ARG A CA 1
ATOM 741 C C . ARG A 1 98 ? 43.757 20.215 -0.863 1.00 17.95 98 ARG A C 1
ATOM 742 O O . ARG A 1 98 ? 44.460 19.456 -0.202 1.00 17.23 98 ARG A O 1
ATOM 750 N N . TYR A 1 99 ? 43.770 21.538 -0.677 1.00 18.52 99 TYR A N 1
ATOM 751 C CA . TYR A 1 99 ? 44.433 22.105 0.506 1.00 19.13 99 TYR A CA 1
ATOM 752 C C . TYR A 1 99 ? 43.578 23.167 1.218 1.00 18.80 99 TYR A C 1
ATOM 753 O O . TYR A 1 99 ? 42.668 23.771 0.629 1.00 17.55 99 TYR A O 1
ATOM 762 N N . ARG A 1 100 ? 43.902 23.382 2.491 1.00 18.22 100 ARG A N 1
ATOM 763 C CA . ARG A 1 100 ? 43.209 24.350 3.330 1.00 18.12 100 ARG A CA 1
ATOM 764 C C . ARG A 1 100 ? 44.213 25.077 4.179 1.00 17.62 100 ARG A C 1
ATOM 765 O O . ARG A 1 100 ? 45.196 24.492 4.620 1.00 15.74 100 ARG A O 1
ATOM 773 N N . LEU A 1 101 ? 43.959 26.362 4.409 1.00 17.65 101 LEU A N 1
ATOM 774 C CA . LEU A 1 101 ? 44.857 27.194 5.205 1.00 17.95 101 LEU A CA 1
ATOM 775 C C . LEU A 1 101 ? 43.976 28.124 6.006 1.00 18.24 101 LEU A C 1
ATOM 776 O O . LEU A 1 101 ? 43.155 28.809 5.429 1.00 17.88 101 LEU A O 1
ATOM 781 N N . GLY A 1 102 ? 44.145 28.154 7.326 1.00 17.69 102 GLY A N 1
ATOM 782 C CA . GLY A 1 102 ? 43.260 28.959 8.163 1.00 18.51 102 GLY A CA 1
ATOM 783 C C . GLY A 1 102 ? 43.945 29.562 9.374 1.00 18.50 102 GLY A C 1
ATOM 784 O O . GLY A 1 102 ? 44.996 29.085 9.822 1.00 17.16 102 GLY A O 1
ATOM 785 N N . THR A 1 103 ? 43.342 30.624 9.899 1.00 18.87 103 THR A N 1
ATOM 786 C CA . THR A 1 103 ? 43.801 31.233 11.153 1.00 18.91 103 THR A CA 1
ATOM 787 C C . THR A 1 103 ? 42.607 31.570 12.029 1.00 18.51 103 THR A C 1
ATOM 788 O O . THR A 1 103 ? 41.657 32.182 11.535 1.00 18.94 103 THR A O 1
ATOM 792 N N . ASP A 1 104 ? 42.656 31.149 13.305 1.00 17.51 104 ASP A N 1
ATOM 793 C CA . ASP A 1 104 ? 41.681 31.540 14.338 1.00 16.89 104 ASP A CA 1
ATOM 794 C C . ASP A 1 104 ? 42.306 32.513 15.319 1.00 16.33 104 ASP A C 1
ATOM 795 O O . ASP A 1 104 ? 43.507 32.455 15.564 1.00 15.23 104 ASP A O 1
ATOM 800 N N . ILE A 1 105 ? 41.477 33.373 15.895 1.00 15.79 105 ILE A N 1
ATOM 801 C CA . ILE A 1 105 ? 41.819 34.000 17.157 1.00 16.13 105 ILE A CA 1
ATOM 802 C C . ILE A 1 105 ? 40.826 33.484 18.179 1.00 14.58 105 ILE A C 1
ATOM 803 O O . ILE A 1 105 ? 39.671 33.195 17.866 1.00 12.97 105 ILE A O 1
ATOM 808 N N . GLY A 1 106 ? 41.290 33.303 19.398 1.00 13.84 106 GLY A N 1
ATOM 809 C CA . GLY A 1 106 ? 40.375 32.910 20.433 1.00 13.68 106 GLY A CA 1
ATOM 810 C C . GLY A 1 106 ? 40.948 32.945 21.827 1.00 13.50 106 GLY A C 1
ATOM 811 O O . GLY A 1 106 ? 42.065 33.466 22.078 1.00 13.33 106 GLY A O 1
ATOM 812 N N . VAL A 1 107 ? 40.169 32.364 22.728 1.00 13.20 107 VAL A N 1
ATOM 813 C CA . VAL A 1 107 ? 40.511 32.299 24.161 1.00 13.03 107 VAL A CA 1
ATOM 814 C C . VAL A 1 107 ? 40.066 30.956 24.748 1.00 13.16 107 VAL A C 1
ATOM 815 O O . VAL A 1 107 ? 39.004 30.425 24.388 1.00 13.31 107 VAL A O 1
ATOM 819 N N . ILE A 1 108 ? 40.914 30.397 25.614 1.00 12.79 108 ILE A N 1
ATOM 820 C CA . ILE A 1 108 ? 40.505 29.312 26.513 1.00 12.54 108 ILE A CA 1
ATOM 821 C C . ILE A 1 108 ? 40.623 29.887 27.920 1.00 13.15 108 ILE A C 1
ATOM 822 O O . ILE A 1 108 ? 41.674 30.434 28.273 1.00 13.10 108 ILE A O 1
ATOM 827 N N . GLY A 1 109 ? 39.565 29.766 28.709 1.00 13.07 109 GLY A N 1
ATOM 828 C CA . GLY A 1 109 ? 39.542 30.350 30.052 1.00 13.17 109 GLY A CA 1
ATOM 829 C C . GLY A 1 109 ? 38.145 30.813 30.378 1.00 13.43 109 GLY A C 1
ATOM 830 O O . GLY A 1 109 ? 37.218 30.598 29.582 1.00 13.90 109 GLY A O 1
ATOM 831 N N . PRO A 1 110 ? 37.946 31.419 31.565 1.00 13.52 110 PRO A N 1
ATOM 832 C CA . PRO A 1 110 ? 36.616 31.951 31.914 1.00 12.68 110 PRO A CA 1
ATOM 833 C C . PRO A 1 110 ? 36.005 32.897 30.833 1.00 12.78 110 PRO A C 1
ATOM 834 O O . PRO A 1 110 ? 34.796 32.889 30.621 1.00 13.85 110 PRO A O 1
ATOM 838 N N . ASP A 1 111 ? 36.842 33.672 30.150 1.00 12.95 111 ASP A N 1
ATOM 839 C CA . ASP A 1 111 ? 36.399 34.595 29.085 1.00 14.01 111 ASP A CA 1
ATOM 840 C C . ASP A 1 111 ? 35.732 33.888 27.892 1.00 13.26 111 ASP A C 1
ATOM 841 O O . ASP A 1 111 ? 34.992 34.518 27.142 1.00 12.57 111 ASP A O 1
ATOM 846 N N . ALA A 1 112 ? 35.967 32.579 27.753 1.00 12.71 112 ALA A N 1
ATOM 847 C CA . ALA A 1 112 ? 35.334 31.810 26.676 1.00 12.10 112 ALA A CA 1
ATOM 848 C C . ALA A 1 112 ? 33.852 31.545 26.938 1.00 11.21 112 ALA A C 1
ATOM 849 O O . ALA A 1 112 ? 33.108 31.158 26.040 1.00 11.85 112 ALA A O 1
ATOM 851 N N . GLY A 1 113 ? 33.416 31.733 28.193 1.00 11.93 113 GLY A N 1
ATOM 852 C CA . GLY A 1 113 ? 31.982 31.721 28.556 1.00 11.44 113 GLY A CA 1
ATOM 853 C C . GLY A 1 113 ? 31.343 30.357 28.773 1.00 12.17 113 GLY A C 1
ATOM 854 O O . GLY A 1 113 ? 30.114 30.213 28.680 1.00 12.14 113 GLY A O 1
ATOM 855 N N . GLY A 1 114 ? 32.169 29.339 29.016 1.00 12.92 114 GLY A N 1
ATOM 856 C CA . GLY A 1 114 ? 31.660 27.969 29.248 1.00 12.41 114 GLY A CA 1
ATOM 857 C C . GLY A 1 114 ? 30.755 27.803 30.464 1.00 12.58 114 GLY A C 1
ATOM 858 O O . GLY A 1 114 ? 29.696 27.172 30.362 1.00 11.10 114 GLY A O 1
ATOM 859 N N . GLN A 1 115 ? 31.157 28.358 31.618 1.00 12.13 115 GLN A N 1
ATOM 860 C CA . GLN A 1 115 ? 30.275 28.310 32.816 1.00 13.52 115 GLN A CA 1
ATOM 861 C C . GLN A 1 115 ? 28.927 28.960 32.547 1.00 13.14 115 GLN A C 1
ATOM 862 O O . GLN A 1 115 ? 27.879 28.441 32.944 1.00 13.50 115 GLN A O 1
ATOM 868 N N . GLU A 1 116 ? 28.944 30.117 31.885 1.00 13.54 116 GLU A N 1
ATOM 869 C CA . GLU A 1 116 ? 27.714 30.868 31.618 1.00 12.88 116 GLU A CA 1
ATOM 870 C C . GLU A 1 116 ? 26.770 30.070 30.726 1.00 12.58 116 GLU A C 1
ATOM 871 O O . GLU A 1 116 ? 25.624 29.905 31.064 1.00 12.11 116 GLU A O 1
ATOM 877 N N . VAL A 1 117 ? 27.286 29.535 29.615 1.00 12.57 117 VAL A N 1
ATOM 878 C CA . VAL A 1 117 ? 26.485 28.772 28.659 1.00 12.32 117 VAL A CA 1
ATOM 879 C C . VAL A 1 117 ? 25.931 27.485 29.253 1.00 13.07 117 VAL A C 1
ATOM 880 O O . VAL A 1 117 ? 24.727 27.188 29.100 1.00 13.13 117 VAL A O 1
ATOM 884 N N . GLN A 1 118 ? 26.796 26.714 29.919 1.00 13.94 118 GLN A N 1
ATOM 885 C CA . GLN A 1 118 ? 26.354 25.443 30.517 1.00 14.40 118 GLN A CA 1
ATOM 886 C C . GLN A 1 118 ? 25.407 25.642 31.684 1.00 14.19 118 GLN A C 1
ATOM 887 O O . GLN A 1 118 ? 24.391 24.976 31.751 1.00 14.26 118 GLN A O 1
ATOM 893 N N . ASN A 1 119 ? 25.713 26.583 32.576 1.00 13.95 119 ASN A N 1
ATOM 894 C CA . ASN A 1 119 ? 24.790 26.901 33.668 1.00 14.59 119 ASN A CA 1
ATOM 895 C C . ASN A 1 119 ? 23.397 27.301 33.143 1.00 14.82 119 ASN A C 1
ATOM 896 O O . ASN A 1 119 ? 22.356 26.874 33.677 1.00 15.27 119 ASN A O 1
ATOM 901 N N . ARG A 1 120 ? 23.377 28.122 32.092 1.00 14.31 120 ARG A N 1
ATOM 902 C CA . ARG A 1 120 ? 22.131 28.536 31.453 1.00 14.85 120 ARG A CA 1
ATOM 903 C C . ARG A 1 120 ? 21.338 27.316 30.987 1.00 15.18 120 ARG A C 1
ATOM 904 O O . ARG A 1 120 ? 20.138 27.210 31.245 1.00 14.87 120 ARG A O 1
ATOM 912 N N . ALA A 1 121 ? 22.020 26.414 30.280 1.00 15.76 121 ALA A N 1
ATOM 913 C CA . ALA A 1 121 ? 21.396 25.246 29.645 1.00 16.89 121 ALA A CA 1
ATOM 914 C C . ALA A 1 121 ? 20.745 24.359 30.699 1.00 17.70 121 ALA A C 1
ATOM 915 O O . ALA A 1 121 ? 19.586 23.916 30.560 1.00 18.18 121 ALA A O 1
ATOM 917 N N . HIS A 1 122 ? 21.511 24.126 31.759 1.00 18.88 122 HIS A N 1
ATOM 918 C CA . HIS A 1 122 ? 21.105 23.344 32.908 1.00 21.12 122 HIS A CA 1
ATOM 919 C C . HIS A 1 122 ? 19.931 23.970 33.630 1.00 21.19 122 HIS A C 1
ATOM 920 O O . HIS A 1 122 ? 18.977 23.274 33.931 1.00 22.39 122 HIS A O 1
ATOM 927 N N . ARG A 1 123 ? 19.980 25.277 33.881 1.00 22.10 123 ARG A N 1
ATOM 928 C CA . ARG A 1 123 ? 18.858 25.973 34.527 1.00 23.01 123 ARG A CA 1
ATOM 929 C C . ARG A 1 123 ? 17.575 25.816 33.706 1.00 23.63 123 ARG A C 1
ATOM 930 O O . ARG A 1 123 ? 16.502 25.520 34.252 1.00 23.56 123 ARG A O 1
ATOM 938 N N . ILE A 1 124 ? 17.695 25.999 32.392 1.00 24.35 124 ILE A N 1
ATOM 939 C CA . ILE A 1 124 ? 16.553 25.888 31.478 1.00 25.45 124 ILE A CA 1
ATOM 940 C C . ILE A 1 124 ? 15.917 24.487 31.535 1.00 27.24 124 ILE A C 1
ATOM 941 O O . ILE A 1 124 ? 14.690 24.367 31.562 1.00 26.95 124 ILE A O 1
ATOM 946 N N . ILE A 1 125 ? 16.739 23.434 31.591 1.00 28.61 125 ILE A N 1
ATOM 947 C CA . ILE A 1 125 ? 16.184 22.065 31.646 1.00 30.39 125 ILE A CA 1
ATOM 948 C C . ILE A 1 125 ? 15.927 21.556 33.071 1.00 30.81 125 ILE A C 1
ATOM 949 O O . ILE A 1 125 ? 15.402 20.458 33.267 1.00 31.84 125 ILE A O 1
ATOM 954 N N . GLY A 1 126 ? 16.259 22.369 34.062 1.00 31.33 126 GLY A N 1
ATOM 955 C CA . GLY A 1 126 ? 16.097 21.980 35.460 1.00 32.22 126 GLY A CA 1
ATOM 956 C C . GLY A 1 126 ? 17.146 21.003 35.976 1.00 32.75 126 GLY A C 1
ATOM 957 O O . GLY A 1 126 ? 16.910 20.316 36.973 1.00 33.44 126 GLY A O 1
ATOM 958 N N . ALA A 1 127 ? 18.295 20.929 35.304 1.00 32.20 127 ALA A N 1
ATOM 959 C CA . ALA A 1 127 ? 19.459 20.213 35.835 1.00 32.26 127 ALA A CA 1
ATOM 960 C C . ALA A 1 127 ? 20.205 21.085 36.846 1.00 32.08 127 ALA A C 1
ATOM 961 O O . ALA A 1 127 ? 20.076 22.307 36.833 1.00 31.49 127 ALA A O 1
ATOM 963 N N . GLU A 1 128 ? 20.974 20.470 37.748 1.00 31.93 128 GLU A N 1
ATOM 964 C CA . GLU A 1 128 ? 21.794 21.270 38.667 1.00 31.62 128 GLU A CA 1
ATOM 965 C C . GLU A 1 128 ? 23.081 21.701 37.973 1.00 29.98 128 GLU A C 1
ATOM 966 O O . GLU A 1 128 ? 23.581 21.018 37.081 1.00 30.60 128 GLU A O 1
ATOM 972 N N . LYS A 1 129 ? 23.609 22.842 38.374 1.00 28.26 129 LYS A N 1
ATOM 973 C CA . LYS A 1 129 ? 24.849 23.314 37.799 1.00 26.87 129 LYS A CA 1
ATOM 974 C C . LYS A 1 129 ? 26.039 22.584 38.433 1.00 24.41 129 LYS A C 1
ATOM 975 O O . LYS A 1 129 ? 25.922 22.026 39.532 1.00 23.81 129 LYS A O 1
ATOM 981 N N . TYR A 1 130 ? 27.157 22.566 37.719 1.00 20.98 130 TYR A N 1
ATOM 982 C CA . TYR A 1 130 ? 28.371 21.896 38.173 1.00 19.09 130 TYR A CA 1
ATOM 983 C C . TYR A 1 130 ? 29.283 22.939 38.801 1.00 17.80 130 TYR A C 1
ATOM 984 O O . TYR A 1 130 ? 29.756 23.852 38.110 1.00 17.52 130 TYR A O 1
ATOM 993 N N . PRO A 1 131 ? 29.516 22.825 40.130 1.00 17.34 131 PRO A N 1
ATOM 994 C CA . PRO A 1 131 ? 30.274 23.856 40.855 1.00 16.46 131 PRO A CA 1
ATOM 995 C C . PRO A 1 131 ? 31.746 24.007 40.450 1.00 15.27 131 PRO A C 1
ATOM 996 O O . PRO A 1 131 ? 32.305 25.076 40.637 1.00 15.54 131 PRO A O 1
ATOM 1000 N N . ALA A 1 132 ? 32.358 22.965 39.885 1.00 14.92 132 ALA A N 1
ATOM 1001 C CA . ALA A 1 132 ? 33.806 23.016 39.555 1.00 13.82 132 ALA A CA 1
ATOM 1002 C C . ALA A 1 132 ? 34.151 23.961 38.415 1.00 13.53 132 ALA A C 1
ATOM 1003 O O . ALA A 1 132 ? 35.318 24.121 38.071 1.00 12.63 132 ALA A O 1
ATOM 1005 N N . TRP A 1 133 ? 33.136 24.607 37.831 1.00 13.02 133 TRP A N 1
ATOM 1006 C CA . TRP A 1 133 ? 33.388 25.722 36.926 1.00 13.24 133 TRP A CA 1
ATOM 1007 C C . TRP A 1 133 ? 34.174 26.847 37.627 1.00 13.43 133 TRP A C 1
ATOM 1008 O O . TRP A 1 133 ? 34.870 27.588 36.980 1.00 13.51 133 TRP A O 1
ATOM 1019 N N . GLN A 1 134 ? 34.077 26.948 38.962 1.00 15.13 134 GLN A N 1
ATOM 1020 C CA . GLN A 1 134 ? 34.852 27.933 39.738 1.00 16.15 134 GLN A CA 1
ATOM 1021 C C . GLN A 1 134 ? 36.344 27.638 39.645 1.00 15.09 134 GLN A C 1
ATOM 1022 O O . GLN A 1 134 ? 37.166 28.532 39.813 1.00 14.40 134 GLN A O 1
ATOM 1028 N N . ASP A 1 135 ? 36.679 26.368 39.413 1.00 14.14 135 ASP A N 1
ATOM 1029 C CA . ASP A 1 135 ? 38.076 25.940 39.303 1.00 14.53 135 ASP A CA 1
ATOM 1030 C C . ASP A 1 135 ? 38.458 25.607 37.843 1.00 14.67 135 ASP A C 1
ATOM 1031 O O . ASP A 1 135 ? 39.329 24.770 37.585 1.00 14.44 135 ASP A O 1
ATOM 1036 N N . GLN A 1 136 ? 37.788 26.260 36.879 1.00 13.94 136 GLN A N 1
ATOM 1037 C CA . GLN A 1 136 ? 38.089 26.052 35.447 1.00 12.54 136 GLN A CA 1
ATOM 1038 C C . GLN A 1 136 ? 39.504 26.484 35.055 1.00 12.86 136 GLN A C 1
ATOM 1039 O O . GLN A 1 136 ? 40.176 27.180 35.817 1.00 13.24 136 GLN A O 1
ATOM 1045 N N . ILE A 1 137 ? 39.960 26.062 33.868 1.00 12.32 137 ILE A N 1
ATOM 1046 C CA . ILE A 1 137 ? 41.225 26.537 33.306 1.00 12.58 137 ILE A CA 1
ATOM 1047 C C . ILE A 1 137 ? 41.226 28.060 33.140 1.00 12.96 137 ILE A C 1
ATOM 1048 O O . ILE A 1 137 ? 40.272 28.632 32.634 1.00 12.58 137 ILE A O 1
ATOM 1053 N N . GLU A 1 138 ? 42.308 28.701 33.572 1.00 12.62 138 GLU A N 1
ATOM 1054 C CA . GLU A 1 138 ? 42.444 30.165 33.517 1.00 13.78 138 GLU A CA 1
ATOM 1055 C C . GLU A 1 138 ? 42.712 30.697 32.104 1.00 14.42 138 GLU A C 1
ATOM 1056 O O . GLU A 1 138 ? 43.196 29.950 31.232 1.00 14.53 138 GLU A O 1
ATOM 1062 N N . ASN A 1 139 ? 42.446 31.991 31.899 1.00 15.30 139 ASN A N 1
ATOM 1063 C CA . ASN A 1 139 ? 42.507 32.624 30.574 1.00 15.36 139 ASN A CA 1
ATOM 1064 C C . ASN A 1 139 ? 43.870 32.516 29.898 1.00 15.97 139 ASN A C 1
ATOM 1065 O O . ASN A 1 139 ? 44.911 32.757 30.528 1.00 15.28 139 ASN A O 1
ATOM 1070 N N . ARG A 1 140 ? 43.848 32.140 28.619 1.00 14.66 140 ARG A N 1
ATOM 1071 C CA . ARG A 1 140 ? 44.953 32.380 27.716 1.00 14.55 140 ARG A CA 1
ATOM 1072 C C . ARG A 1 140 ? 44.345 32.705 26.373 1.00 14.78 140 ARG A C 1
ATOM 1073 O O . ARG A 1 140 ? 43.552 31.933 25.853 1.00 14.42 140 ARG A O 1
ATOM 1081 N N . TYR A 1 141 ? 44.686 33.885 25.858 1.00 15.33 141 TYR A N 1
ATOM 1082 C CA . TYR A 1 141 ? 44.215 34.362 24.565 1.00 15.10 141 TYR A CA 1
ATOM 1083 C C . TYR A 1 141 ? 45.246 33.917 23.583 1.00 15.50 141 TYR A C 1
ATOM 1084 O O . TYR A 1 141 ? 46.434 33.832 23.924 1.00 15.15 141 TYR A O 1
ATOM 1093 N N . GLY A 1 142 ? 44.823 33.613 22.363 1.00 15.18 142 GLY A N 1
ATOM 1094 C CA . GLY A 1 142 ? 45.795 33.150 21.395 1.00 16.51 142 GLY A CA 1
ATOM 1095 C C . GLY A 1 142 ? 45.256 33.014 19.999 1.00 17.85 142 GLY 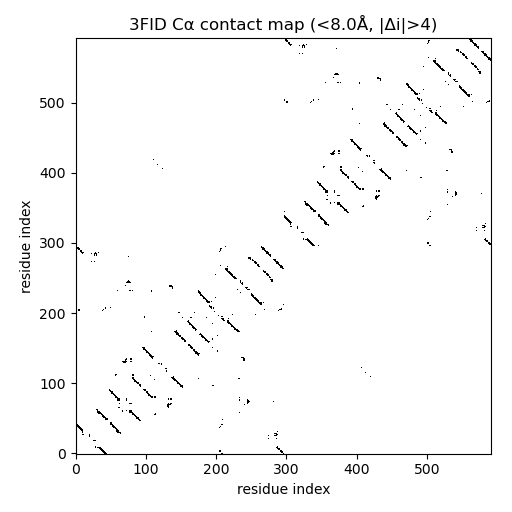A C 1
ATOM 1096 O O . GLY A 1 142 ? 44.185 33.516 19.678 1.00 16.90 142 GLY A O 1
ATOM 1097 N N . TYR A 1 143 ? 46.030 32.333 19.179 1.00 19.15 143 TYR A N 1
ATOM 1098 C CA . TYR A 1 143 ? 45.705 32.128 17.788 1.00 21.14 143 TYR A CA 1
ATOM 1099 C C . TYR A 1 143 ? 45.967 30.654 17.466 1.00 20.97 143 TYR A C 1
ATOM 1100 O O . TYR A 1 143 ? 46.766 29.984 18.156 1.00 20.54 143 TYR A O 1
ATOM 1109 N N . THR A 1 144 ? 45.272 30.143 16.449 1.00 20.28 144 THR A N 1
ATOM 1110 C CA . THR A 1 144 ? 45.649 28.871 15.856 1.00 20.14 144 THR A CA 1
ATOM 1111 C C . THR A 1 144 ? 45.970 29.136 14.387 1.00 18.88 144 THR A C 1
ATOM 1112 O O . THR A 1 144 ? 45.316 29.950 13.761 1.00 19.89 144 THR A O 1
ATOM 1116 N N . ALA A 1 145 ? 47.017 28.492 13.878 1.00 17.56 145 ALA A N 1
ATOM 1117 C CA . ALA A 1 145 ? 47.353 28.491 12.454 1.00 16.96 145 ALA A CA 1
ATOM 1118 C C . ALA A 1 145 ? 47.126 27.062 12.000 1.00 16.47 145 ALA A C 1
ATOM 1119 O O . ALA A 1 145 ? 47.645 26.138 12.618 1.00 15.69 145 ALA A O 1
ATOM 1121 N N . LYS A 1 146 ? 46.339 26.889 10.940 1.00 16.30 146 LYS A N 1
ATOM 1122 C CA . LYS A 1 146 ? 45.850 25.562 10.549 1.00 16.44 146 LYS A CA 1
ATOM 1123 C C . LYS A 1 146 ? 46.149 25.277 9.089 1.00 16.08 146 LYS A C 1
ATOM 1124 O O . LYS A 1 146 ? 46.041 26.159 8.236 1.00 16.39 146 LYS A O 1
ATOM 1130 N N . GLY A 1 147 ? 46.481 24.036 8.781 1.00 15.65 147 GLY A N 1
ATOM 1131 C CA . GLY A 1 147 ? 46.678 23.693 7.369 1.00 15.78 147 GLY A CA 1
ATOM 1132 C C . GLY A 1 147 ? 46.343 22.239 7.150 1.00 16.23 147 GLY A C 1
ATOM 1133 O O . GLY A 1 147 ? 46.509 21.420 8.061 1.00 14.98 147 GLY A O 1
ATOM 1134 N N . MET A 1 148 ? 45.858 21.929 5.944 1.00 16.33 148 MET A N 1
ATOM 1135 C CA . MET A 1 148 ? 45.595 20.547 5.557 1.00 17.29 148 MET A CA 1
ATOM 1136 C C . MET A 1 148 ? 45.953 20.351 4.090 1.00 16.32 148 MET A C 1
ATOM 1137 O O . MET A 1 148 ? 45.723 21.237 3.267 1.00 16.10 148 MET A O 1
ATOM 1142 N N . VAL A 1 149 ? 46.556 19.208 3.778 1.00 15.77 149 VAL A N 1
ATOM 1143 C CA . VAL A 1 149 ? 46.633 18.766 2.385 1.00 16.15 149 VAL A CA 1
ATOM 1144 C C . VAL A 1 149 ? 46.154 17.333 2.244 1.00 15.53 149 VAL A C 1
ATOM 1145 O O . VAL A 1 149 ? 46.486 16.479 3.056 1.00 13.86 149 VAL A O 1
ATOM 1149 N N . SER A 1 150 ? 45.394 17.087 1.177 1.00 15.10 150 SER A N 1
ATOM 1150 C CA . SER A 1 150 ? 44.790 15.792 0.931 1.00 16.07 150 SER A CA 1
ATOM 1151 C C . SER A 1 150 ? 44.992 15.453 -0.530 1.00 16.30 150 SER A C 1
ATOM 1152 O O . SER A 1 150 ? 44.834 16.315 -1.381 1.00 16.16 150 SER A O 1
ATOM 1155 N N . LEU A 1 151 ? 45.368 14.206 -0.811 1.00 17.09 151 LEU A N 1
ATOM 1156 C CA . LEU A 1 151 ? 45.267 13.674 -2.159 1.00 17.43 151 LEU A CA 1
ATOM 1157 C C . LEU A 1 151 ? 43.842 13.193 -2.339 1.00 17.43 151 LEU A C 1
ATOM 1158 O O . LEU A 1 151 ? 43.171 12.834 -1.363 1.00 17.08 151 LEU A O 1
ATOM 1163 N N . THR A 1 152 ? 43.366 13.221 -3.578 1.00 17.03 152 THR A N 1
ATOM 1164 C CA . THR A 1 152 ? 41.949 13.002 -3.852 1.00 17.12 152 THR A CA 1
ATOM 1165 C C . THR A 1 152 ? 41.634 11.988 -4.987 1.00 17.69 152 THR A C 1
ATOM 1166 O O . THR A 1 152 ? 40.771 12.261 -5.834 1.00 17.33 152 THR A O 1
ATOM 1170 N N . PRO A 1 153 ? 42.304 10.814 -4.995 1.00 17.39 153 PRO A N 1
ATOM 1171 C CA . PRO A 1 153 ? 41.907 9.846 -6.027 1.00 17.32 153 PRO A CA 1
ATOM 1172 C C . PRO A 1 153 ? 40.472 9.344 -5.781 1.00 17.77 153 PRO A C 1
ATOM 1173 O O . PRO A 1 153 ? 40.095 8.989 -4.652 1.00 16.95 153 PRO A O 1
ATOM 1177 N N . ALA A 1 154 ? 39.683 9.344 -6.841 1.00 17.51 154 ALA A N 1
ATOM 1178 C CA . ALA A 1 154 ? 38.293 8.928 -6.761 1.00 19.08 154 ALA A CA 1
ATOM 1179 C C . ALA A 1 154 ? 37.931 8.461 -8.146 1.00 20.31 154 ALA A C 1
ATOM 1180 O O . ALA A 1 154 ? 38.573 8.867 -9.127 1.00 20.33 154 ALA A O 1
ATOM 1182 N N . ILE A 1 155 ? 36.919 7.612 -8.228 1.00 21.53 155 ILE A N 1
ATOM 1183 C CA . ILE A 1 155 ? 36.445 7.154 -9.523 1.00 22.39 155 ILE A CA 1
ATOM 1184 C C . ILE A 1 155 ? 34.932 7.245 -9.537 1.00 21.64 155 ILE A C 1
ATOM 1185 O O . ILE A 1 155 ? 34.302 7.160 -8.492 1.00 19.99 155 ILE A O 1
ATOM 1190 N N . ASP A 1 156 ? 34.361 7.430 -10.725 1.00 21.75 156 ASP A N 1
ATOM 1191 C CA . ASP A 1 156 ? 32.919 7.552 -10.865 1.00 20.69 156 ASP A CA 1
ATOM 1192 C C . ASP A 1 156 ? 32.378 6.257 -11.413 1.00 20.42 156 ASP A C 1
ATOM 1193 O O . ASP A 1 156 ? 32.905 5.725 -12.399 1.00 19.61 156 ASP A O 1
ATOM 1198 N N . ILE A 1 157 ? 31.355 5.740 -10.746 1.00 17.87 157 ILE A N 1
ATOM 1199 C CA . ILE A 1 157 ? 30.739 4.473 -11.092 1.00 18.18 157 ILE A CA 1
ATOM 1200 C C . ILE A 1 157 ? 29.247 4.704 -11.161 1.00 16.89 157 ILE A C 1
ATOM 1201 O O . ILE A 1 157 ? 28.567 4.748 -10.130 1.00 17.05 157 ILE A O 1
ATOM 1206 N N . LEU A 1 158 ? 28.753 4.902 -12.390 1.00 16.19 158 LEU A N 1
ATOM 1207 C CA . LEU A 1 158 ? 27.306 5.031 -12.657 1.00 15.63 158 LEU A CA 1
ATOM 1208 C C . LEU A 1 158 ? 26.655 6.173 -11.836 1.00 16.21 158 LEU A C 1
ATOM 1209 O O . LEU A 1 158 ? 25.584 5.990 -11.224 1.00 15.54 158 LEU A O 1
ATOM 1214 N N . GLY A 1 159 ? 27.325 7.331 -11.835 1.00 15.52 159 GLY A N 1
ATOM 1215 C CA . GLY A 1 159 ? 26.862 8.519 -11.087 1.00 17.02 159 GLY A CA 1
ATOM 1216 C C . GLY A 1 159 ? 27.179 8.510 -9.582 1.00 16.48 159 GLY A C 1
ATOM 1217 O O . GLY A 1 159 ? 26.839 9.461 -8.873 1.00 16.75 159 GLY A O 1
ATOM 1218 N N . VAL A 1 160 ? 27.821 7.451 -9.083 1.00 15.97 160 VAL A N 1
ATOM 1219 C CA . VAL A 1 160 ? 28.301 7.429 -7.685 1.00 15.63 160 VAL A CA 1
ATOM 1220 C C . VAL A 1 160 ? 29.819 7.603 -7.723 1.00 16.12 160 VAL A C 1
ATOM 1221 O O . VAL A 1 160 ? 30.527 6.804 -8.362 1.00 16.16 160 VAL A O 1
ATOM 1225 N N . ASN A 1 161 ? 30.314 8.648 -7.050 1.00 15.20 161 ASN A N 1
ATOM 1226 C CA . ASN A 1 161 ? 31.732 8.898 -6.907 1.00 15.72 161 ASN A CA 1
ATOM 1227 C C . ASN A 1 161 ? 32.240 8.227 -5.623 1.00 15.32 161 ASN A C 1
ATOM 1228 O O . ASN A 1 161 ? 31.615 8.374 -4.568 1.00 15.15 161 ASN A O 1
ATOM 1233 N N . VAL A 1 162 ? 33.348 7.484 -5.708 1.00 14.68 162 VAL A N 1
ATOM 1234 C CA . VAL A 1 162 ? 33.932 6.796 -4.539 1.00 15.39 162 VAL A CA 1
ATOM 1235 C C . VAL A 1 162 ? 35.391 7.175 -4.468 1.00 14.48 162 VAL A C 1
ATOM 1236 O O . VAL A 1 162 ? 36.063 7.165 -5.488 1.00 13.63 162 VAL A O 1
ATOM 1240 N N . GLY A 1 163 ? 35.877 7.572 -3.284 1.00 13.87 163 GLY A N 1
ATOM 1241 C CA . GLY A 1 163 ? 37.217 8.118 -3.174 1.00 12.01 163 GLY A CA 1
ATOM 1242 C C . GLY A 1 163 ? 37.965 7.716 -1.913 1.00 11.54 163 GLY A C 1
ATOM 1243 O O . GLY A 1 163 ? 37.369 7.241 -0.956 1.00 11.00 163 GLY A O 1
ATOM 1244 N N . PHE A 1 164 ? 39.280 7.905 -1.947 1.00 12.27 164 PHE A N 1
ATOM 1245 C CA . PHE A 1 164 ? 40.204 7.593 -0.843 1.00 13.03 164 PHE A CA 1
ATOM 1246 C C . PHE A 1 164 ? 40.997 8.863 -0.631 1.00 12.67 164 PHE A C 1
ATOM 1247 O O . PHE A 1 164 ? 41.579 9.398 -1.577 1.00 13.07 164 PHE A O 1
ATOM 1255 N N . TYR A 1 165 ? 41.029 9.378 0.596 1.00 12.50 165 TYR A N 1
ATOM 1256 C CA . TYR A 1 165 ? 41.597 10.713 0.769 1.00 12.51 165 TYR A CA 1
ATOM 1257 C C . TYR A 1 165 ? 42.646 10.724 1.870 1.00 12.85 165 TYR A C 1
ATOM 1258 O O . TYR A 1 165 ? 42.331 11.086 3.003 1.00 13.40 165 TYR A O 1
ATOM 1267 N N . PRO A 1 166 ? 43.890 10.310 1.543 1.00 12.78 166 PRO A N 1
ATOM 1268 C CA . PRO A 1 166 ? 44.950 10.419 2.533 1.00 12.34 166 PRO A CA 1
ATOM 1269 C C . PRO A 1 166 ? 45.343 11.883 2.676 1.00 12.71 166 PRO A C 1
ATOM 1270 O O . PRO A 1 166 ? 45.303 12.659 1.676 1.00 12.56 166 PRO A O 1
ATOM 1274 N N . GLU A 1 167 ? 45.656 12.274 3.914 1.00 12.31 167 GLU A N 1
ATOM 1275 C CA . GLU A 1 167 ? 45.807 13.676 4.267 1.00 12.64 167 GLU A CA 1
ATOM 1276 C C . GLU A 1 167 ? 46.837 13.867 5.389 1.00 12.78 167 GLU A C 1
ATOM 1277 O O . GLU A 1 167 ? 47.092 12.952 6.198 1.00 12.55 167 GLU A O 1
ATOM 1283 N N . VAL A 1 168 ? 47.456 15.045 5.384 1.00 12.09 168 VAL A N 1
ATOM 1284 C CA . VAL A 1 168 ? 48.294 15.547 6.480 1.00 12.93 168 VAL A CA 1
ATOM 1285 C C . VAL A 1 168 ? 47.727 16.889 6.960 1.00 12.96 168 VAL A C 1
ATOM 1286 O O . VAL A 1 168 ? 47.334 17.735 6.141 1.00 12.54 168 VAL A O 1
ATOM 1290 N N . SER A 1 169 ? 47.666 17.067 8.280 1.00 13.32 169 SER A N 1
ATOM 1291 C CA . SER A 1 169 ? 47.176 18.305 8.862 1.00 13.97 169 SER A CA 1
ATOM 1292 C C . SER A 1 169 ? 48.157 18.847 9.859 1.00 13.73 169 SER A C 1
ATOM 1293 O O . SER A 1 169 ? 48.922 18.100 10.456 1.00 15.25 169 SER A O 1
ATOM 1296 N N . ALA A 1 170 ? 48.090 20.149 10.089 1.00 14.11 170 ALA A N 1
ATOM 1297 C CA . ALA A 1 170 ? 48.989 20.786 11.033 1.00 13.79 170 ALA A CA 1
ATOM 1298 C C . ALA A 1 170 ? 48.287 21.966 11.699 1.00 13.20 170 ALA A C 1
ATOM 1299 O O . ALA A 1 170 ? 47.582 22.761 11.034 1.00 13.29 170 ALA A O 1
ATOM 1301 N N . VAL A 1 171 ? 48.449 22.059 13.015 1.00 12.58 171 VAL A N 1
ATOM 1302 C CA . VAL A 1 171 ? 47.951 23.193 13.802 1.00 13.70 171 VAL A CA 1
ATOM 1303 C C . VAL A 1 171 ? 49.103 23.698 14.665 1.00 13.79 171 VAL A C 1
ATOM 1304 O O . VAL A 1 171 ? 49.853 22.910 15.222 1.00 12.71 171 VAL A O 1
ATOM 1308 N N . GLY A 1 172 ? 49.244 25.020 14.748 1.00 14.02 172 GLY A N 1
ATOM 1309 C CA . GLY A 1 172 ? 50.229 25.612 15.652 1.00 15.47 172 GLY A CA 1
ATOM 1310 C C . GLY A 1 172 ? 49.684 26.839 16.356 1.00 16.06 172 GLY A C 1
ATOM 1311 O O . GLY A 1 172 ? 48.597 27.326 16.026 1.00 16.55 172 GLY A O 1
ATOM 1312 N N . GLY A 1 173 ? 50.472 27.352 17.299 1.00 16.48 173 GLY A N 1
ATOM 1313 C CA . GLY A 1 173 ? 50.073 28.479 18.128 1.00 17.29 173 GLY A CA 1
ATOM 1314 C C . GLY A 1 173 ? 50.224 28.162 19.605 1.00 17.60 173 GLY A C 1
ATOM 1315 O O . GLY A 1 173 ? 50.857 27.164 19.975 1.00 18.01 173 GLY A O 1
ATOM 1316 N N . ASN A 1 174 ? 49.616 28.999 20.447 1.00 17.43 174 ASN A N 1
ATOM 1317 C CA . ASN A 1 174 ? 49.820 28.929 21.898 1.00 17.42 174 ASN A CA 1
ATOM 1318 C C . ASN A 1 174 ? 48.662 28.269 22.640 1.00 17.07 174 ASN A C 1
ATOM 1319 O O . ASN A 1 174 ? 48.655 28.191 23.875 1.00 16.78 174 ASN A O 1
ATOM 1324 N N . LEU A 1 175 ? 47.701 27.745 21.877 1.00 16.02 175 LEU A N 1
ATOM 1325 C CA . LEU A 1 175 ? 46.576 27.032 22.467 1.00 15.32 175 LEU A CA 1
ATOM 1326 C C . LEU A 1 175 ? 46.635 25.543 22.114 1.00 15.68 175 LEU A C 1
ATOM 1327 O O . LEU A 1 175 ? 46.599 24.701 23.021 1.00 15.88 175 LEU A O 1
ATOM 1332 N N . PHE A 1 176 ? 46.718 25.232 20.812 1.00 14.48 176 PHE A N 1
ATOM 1333 C CA . PHE A 1 176 ? 46.875 23.848 20.318 1.00 14.62 176 PHE A CA 1
ATOM 1334 C C . PHE A 1 176 ? 47.971 23.758 19.263 1.00 14.55 176 PHE A C 1
ATOM 1335 O O . PHE A 1 176 ? 48.107 24.638 18.393 1.00 14.43 176 PHE A O 1
ATOM 1343 N N . GLN A 1 177 ? 48.703 22.655 19.306 1.00 13.07 177 GLN A N 1
ATOM 1344 C CA . GLN A 1 177 ? 49.772 22.427 18.367 1.00 13.06 177 GLN A CA 1
ATOM 1345 C C . GLN A 1 177 ? 49.894 20.927 18.166 1.00 12.87 177 GLN A C 1
ATOM 1346 O O . GLN A 1 177 ? 50.041 20.178 19.122 1.00 13.34 177 GLN A O 1
ATOM 1352 N N . TYR A 1 178 ? 49.738 20.507 16.916 1.00 13.31 178 TYR A N 1
ATOM 1353 C CA . TYR A 1 178 ? 49.859 19.101 16.541 1.00 13.11 178 TYR A CA 1
ATOM 1354 C C . TYR A 1 178 ? 50.130 18.908 15.056 1.00 13.63 178 TYR A C 1
ATOM 1355 O O . TYR A 1 178 ? 49.963 19.831 14.251 1.00 13.63 178 TYR A O 1
ATOM 1364 N N . LEU A 1 179 ? 50.574 17.697 14.722 1.00 14.19 179 LEU A N 1
ATOM 1365 C CA . LEU A 1 179 ? 50.757 17.272 13.341 1.00 15.76 179 LEU A CA 1
ATOM 1366 C C . LEU A 1 179 ? 49.945 15.989 13.190 1.00 14.98 179 LEU A C 1
ATOM 1367 O O . LEU A 1 179 ? 50.116 15.057 13.978 1.00 17.55 179 LEU A O 1
ATOM 1372 N N . GLY A 1 180 ? 49.037 15.963 12.225 1.00 15.37 180 GLY A N 1
ATOM 1373 C CA . GLY A 1 180 ? 48.171 14.809 12.025 1.00 14.72 180 GLY A CA 1
ATOM 1374 C C . GLY A 1 180 ? 48.302 14.175 10.636 1.00 14.34 180 GLY A C 1
ATOM 1375 O O . GLY A 1 180 ? 48.656 14.833 9.668 1.00 12.53 180 GLY A O 1
ATOM 1376 N N . TYR A 1 181 ? 47.996 12.884 10.555 1.00 14.75 181 TYR A N 1
ATOM 1377 C CA . TYR A 1 181 ? 47.977 12.172 9.275 1.00 14.86 181 TYR A CA 1
ATOM 1378 C C . TYR A 1 181 ? 46.894 11.125 9.355 1.00 13.30 181 TYR A C 1
ATOM 1379 O O . TYR A 1 181 ? 46.679 10.510 10.395 1.00 12.80 181 TYR A O 1
ATOM 1388 N N . GLY A 1 182 ? 46.190 10.936 8.253 1.00 13.05 182 GLY A N 1
ATOM 1389 C CA . GLY A 1 182 ? 45.002 10.121 8.271 1.00 12.09 182 GLY A CA 1
ATOM 1390 C C . GLY A 1 182 ? 44.461 9.892 6.897 1.00 12.16 182 GLY A C 1
ATOM 1391 O O . GLY A 1 182 ? 45.100 10.203 5.883 1.00 13.32 182 GLY A O 1
ATOM 1392 N N . ALA A 1 183 ? 43.293 9.296 6.854 1.00 11.80 183 ALA A N 1
ATOM 1393 C CA . ALA A 1 183 ? 42.626 9.127 5.573 1.00 12.35 183 ALA A CA 1
ATOM 1394 C C . ALA A 1 183 ? 41.127 9.009 5.797 1.00 11.79 183 ALA A C 1
ATOM 1395 O O . ALA A 1 183 ? 40.693 8.582 6.856 1.00 11.51 183 ALA A O 1
ATOM 1397 N N . THR A 1 184 ? 40.350 9.378 4.777 1.00 12.10 184 THR A N 1
ATOM 1398 C CA . THR A 1 184 ? 38.913 9.232 4.796 1.00 11.28 184 THR A CA 1
ATOM 1399 C C . THR A 1 184 ? 38.580 8.449 3.532 1.00 11.69 184 THR A C 1
ATOM 1400 O O . THR A 1 184 ? 39.275 8.600 2.538 1.00 10.52 184 THR A O 1
ATOM 1404 N N . VAL A 1 185 ? 37.575 7.579 3.597 1.00 10.62 185 VAL A N 1
ATOM 1405 C CA . VAL A 1 185 ? 36.955 7.040 2.380 1.00 11.81 185 VAL A CA 1
ATOM 1406 C C . VAL A 1 185 ? 35.531 7.571 2.316 1.00 11.74 185 VAL A C 1
ATOM 1407 O O . VAL A 1 185 ? 34.882 7.771 3.354 1.00 11.05 185 VAL A O 1
ATOM 1411 N N . ALA A 1 186 ? 35.058 7.856 1.114 1.00 11.83 186 ALA A N 1
ATOM 1412 C CA . ALA A 1 186 ? 33.724 8.414 0.948 1.00 11.86 186 ALA A CA 1
ATOM 1413 C C . ALA A 1 186 ? 33.081 7.909 -0.324 1.00 12.60 186 ALA A C 1
ATOM 1414 O O . ALA A 1 186 ? 33.765 7.607 -1.313 1.00 13.51 186 ALA A O 1
ATOM 1416 N N . LEU A 1 187 ? 31.766 7.815 -0.283 1.00 12.78 187 LEU A N 1
ATOM 1417 C CA . LEU A 1 187 ? 30.981 7.652 -1.489 1.00 14.96 187 LEU A CA 1
ATOM 1418 C C . LEU A 1 187 ? 29.856 8.668 -1.495 1.00 14.89 187 LEU A C 1
ATOM 1419 O O . LEU A 1 187 ? 29.323 9.026 -0.431 1.00 14.78 187 LEU A O 1
ATOM 1424 N N . GLY A 1 188 ? 29.449 9.095 -2.685 1.00 14.66 188 GLY A N 1
ATOM 1425 C CA . GLY A 1 188 ? 28.484 10.201 -2.798 1.00 15.14 188 GLY A CA 1
ATOM 1426 C C . GLY A 1 188 ? 28.255 10.566 -4.253 1.00 15.87 188 GLY A C 1
ATOM 1427 O O . GLY A 1 188 ? 28.918 10.026 -5.136 1.00 15.80 188 GLY A O 1
ATOM 1428 N N . ASN A 1 189 ? 27.332 11.487 -4.505 1.00 16.17 189 ASN A N 1
ATOM 1429 C CA . ASN A 1 189 ? 27.062 11.920 -5.891 1.00 16.22 189 ASN A CA 1
ATOM 1430 C C . ASN A 1 189 ? 27.807 13.169 -6.324 1.00 16.16 189 ASN A C 1
ATOM 1431 O O . ASN A 1 189 ? 27.568 13.693 -7.414 1.00 16.31 189 ASN A O 1
ATOM 1436 N N . ASP A 1 190 ? 28.748 13.648 -5.503 1.00 15.04 190 ASP A N 1
ATOM 1437 C CA . ASP A 1 190 ? 29.523 14.800 -5.903 1.00 15.32 190 ASP A CA 1
ATOM 1438 C C . ASP A 1 190 ? 31.006 14.652 -5.599 1.00 15.35 190 ASP A C 1
ATOM 1439 O O . ASP A 1 190 ? 31.394 14.499 -4.441 1.00 13.79 190 ASP A O 1
ATOM 1444 N N . LYS A 1 191 ? 31.827 14.710 -6.647 1.00 15.74 191 LYS A N 1
ATOM 1445 C CA . LYS A 1 191 ? 33.287 14.576 -6.525 1.00 17.00 191 LYS A CA 1
ATOM 1446 C C . LYS A 1 191 ? 33.932 15.613 -5.571 1.00 16.24 191 LYS A C 1
ATOM 1447 O O . LYS A 1 191 ? 34.814 15.257 -4.761 1.00 16.48 191 LYS A O 1
ATOM 1453 N N . THR A 1 192 ? 33.508 16.881 -5.673 1.00 14.79 192 THR A N 1
ATOM 1454 C CA . THR A 1 192 ? 34.121 17.969 -4.890 1.00 14.29 192 THR A CA 1
ATOM 1455 C C . THR A 1 192 ? 33.783 17.778 -3.392 1.00 13.71 192 THR A C 1
ATOM 1456 O O . THR A 1 192 ? 34.668 17.850 -2.528 1.00 13.31 192 THR A O 1
ATOM 1460 N N . PHE A 1 193 ? 32.495 17.551 -3.121 1.00 12.44 193 PHE A N 1
ATOM 1461 C CA . PHE A 1 193 ? 32.003 17.358 -1.753 1.00 12.11 193 PHE A CA 1
ATOM 1462 C C . PHE A 1 193 ? 32.655 16.124 -1.117 1.00 12.05 193 PHE A C 1
ATOM 1463 O O . PHE A 1 193 ? 33.065 16.154 0.048 1.00 9.85 193 PHE A O 1
ATOM 1471 N N . ASN A 1 194 ? 32.791 15.053 -1.896 1.00 11.53 194 ASN A N 1
ATOM 1472 C CA . ASN A 1 194 ? 33.415 13.843 -1.347 1.00 12.92 194 ASN A CA 1
ATOM 1473 C C . ASN A 1 194 ? 34.809 14.049 -0.763 1.00 12.58 194 ASN A C 1
ATOM 1474 O O . ASN A 1 194 ? 35.148 13.392 0.235 1.00 13.20 194 ASN A O 1
ATOM 1479 N N . SER A 1 195 ? 35.620 14.919 -1.381 1.00 12.64 195 SER A N 1
ATOM 1480 C CA . SER A 1 195 ? 37.000 15.165 -0.892 1.00 13.89 195 SER A CA 1
ATOM 1481 C C . SER A 1 195 ? 37.067 16.223 0.208 1.00 13.91 195 SER A C 1
ATOM 1482 O O . SER A 1 195 ? 38.136 16.472 0.747 1.00 14.83 195 SER A O 1
ATOM 1485 N N . ASP A 1 196 ? 35.921 16.820 0.559 1.00 14.31 196 ASP A N 1
ATOM 1486 C CA . ASP A 1 196 ? 35.903 17.953 1.481 1.00 13.81 196 ASP A CA 1
ATOM 1487 C C . ASP A 1 196 ? 35.810 17.367 2.896 1.00 13.66 196 ASP A C 1
ATOM 1488 O O . ASP A 1 196 ? 34.717 17.273 3.462 1.00 13.09 196 ASP A O 1
ATOM 1493 N N . ASN A 1 197 ? 36.942 16.927 3.444 1.00 12.73 197 ASN A N 1
ATOM 1494 C CA . ASN A 1 197 ? 36.925 16.210 4.731 1.00 12.21 197 ASN A CA 1
ATOM 1495 C C . ASN A 1 197 ? 37.806 16.923 5.780 1.00 12.66 197 ASN A C 1
ATOM 1496 O O . ASN A 1 197 ? 38.417 17.958 5.487 1.00 14.44 197 ASN A O 1
ATOM 1501 N N . GLY A 1 198 ? 37.902 16.358 6.977 1.00 10.78 198 GLY A N 1
ATOM 1502 C CA . GLY A 1 198 ? 38.743 16.927 8.019 1.00 11.08 198 GLY A CA 1
ATOM 1503 C C . GLY A 1 198 ? 38.428 16.355 9.393 1.00 10.73 198 GLY A C 1
ATOM 1504 O O . GLY A 1 198 ? 37.311 15.824 9.634 1.00 10.09 198 GLY A O 1
ATOM 1505 N N . PHE A 1 199 ? 39.414 16.487 10.290 1.00 9.79 199 PHE A N 1
ATOM 1506 C CA . PHE A 1 199 ? 39.366 15.979 11.649 1.00 9.74 199 PHE A CA 1
ATOM 1507 C C . PHE A 1 199 ? 39.753 17.094 12.633 1.00 10.59 199 PHE A C 1
ATOM 1508 O O . PHE A 1 199 ? 40.446 18.057 12.264 1.00 10.47 199 PHE A O 1
ATOM 1516 N N . GLY A 1 200 ? 39.335 16.925 13.879 1.00 10.76 200 GLY A N 1
ATOM 1517 C CA . GLY A 1 200 ? 39.825 17.786 14.961 1.00 11.70 200 GLY A CA 1
ATOM 1518 C C . GLY A 1 200 ? 39.547 19.238 14.641 1.00 11.83 200 GLY A C 1
ATOM 1519 O O . GLY A 1 200 ? 38.407 19.602 14.294 1.00 11.52 200 GLY A O 1
ATOM 1520 N N . LEU A 1 201 ? 40.580 20.077 14.742 1.00 11.84 201 LEU A N 1
ATOM 1521 C CA . LEU A 1 201 ? 40.398 21.513 14.484 1.00 12.34 201 LEU A CA 1
ATOM 1522 C C . LEU A 1 201 ? 40.275 21.830 12.982 1.00 12.84 201 LEU A C 1
ATOM 1523 O O . LEU A 1 201 ? 40.064 22.983 12.590 1.00 12.98 201 LEU A O 1
ATOM 1528 N N . LEU A 1 202 ? 40.426 20.805 12.144 1.00 12.82 202 LEU A N 1
ATOM 1529 C CA . LEU A 1 202 ? 40.231 20.959 10.707 1.00 12.89 202 LEU A CA 1
ATOM 1530 C C . LEU A 1 202 ? 38.863 20.383 10.276 1.00 13.49 202 LEU A C 1
ATOM 1531 O O . LEU A 1 202 ? 38.541 20.355 9.094 1.00 13.83 202 LEU A O 1
ATOM 1536 N N . SER A 1 203 ? 38.033 19.974 11.234 1.00 13.95 203 SER A N 1
ATOM 1537 C CA . SER A 1 203 ? 36.734 19.429 10.886 1.00 15.28 203 SER A CA 1
ATOM 1538 C C . SER A 1 203 ? 35.849 20.539 10.279 1.00 15.09 203 SER A C 1
ATOM 1539 O O . SER A 1 203 ? 35.961 21.723 10.636 1.00 14.45 203 SER A O 1
ATOM 1542 N N . ARG A 1 204 ? 35.021 20.177 9.312 1.00 14.68 204 ARG A N 1
ATOM 1543 C CA . ARG A 1 204 ? 34.345 21.219 8.548 1.00 15.16 204 ARG A CA 1
ATOM 1544 C C . ARG A 1 204 ? 33.074 21.699 9.262 1.00 13.95 204 ARG A C 1
ATOM 1545 O O . ARG A 1 204 ? 32.579 22.789 8.965 1.00 13.66 204 ARG A O 1
ATOM 1553 N N . ARG A 1 205 ? 32.591 20.902 10.219 1.00 13.77 205 ARG A N 1
ATOM 1554 C CA . ARG A 1 205 ? 31.497 21.306 11.133 1.00 13.90 205 ARG A CA 1
ATOM 1555 C C . ARG A 1 205 ? 30.305 21.910 10.382 1.00 14.10 205 ARG A C 1
ATOM 1556 O O . ARG A 1 205 ? 29.788 22.972 10.746 1.00 14.17 205 ARG A O 1
ATOM 1564 N N . GLY A 1 206 ? 29.865 21.226 9.334 1.00 14.53 206 GLY A N 1
ATOM 1565 C CA . GLY A 1 206 ? 28.699 21.692 8.583 1.00 14.51 206 GLY A CA 1
ATOM 1566 C C . GLY A 1 206 ? 28.985 22.414 7.273 1.00 14.89 206 GLY A C 1
ATOM 1567 O O . GLY A 1 206 ? 28.141 22.426 6.392 1.00 13.93 206 GLY A O 1
ATOM 1568 N N . LEU A 1 207 ? 30.152 23.029 7.138 1.00 14.48 207 LEU A N 1
ATOM 1569 C CA . LEU A 1 207 ? 30.453 23.701 5.890 1.00 14.70 207 LEU A CA 1
ATOM 1570 C C . LEU A 1 207 ? 30.599 22.682 4.763 1.00 15.43 207 LEU A C 1
ATOM 1571 O O . LEU A 1 207 ? 31.115 21.584 4.966 1.00 15.12 207 LEU A O 1
ATOM 1576 N N . ILE A 1 208 ? 30.112 23.058 3.588 1.00 15.80 208 ILE A N 1
ATOM 1577 C CA . ILE A 1 208 ? 30.096 22.160 2.418 1.00 16.87 208 ILE A CA 1
ATOM 1578 C C . ILE A 1 208 ? 30.743 22.870 1.229 1.00 17.19 208 ILE A C 1
ATOM 1579 O O . ILE A 1 208 ? 30.429 24.024 0.954 1.00 17.54 208 ILE A O 1
ATOM 1584 N N . HIS A 1 209 ? 31.637 22.178 0.529 1.00 17.68 209 HIS A N 1
ATOM 1585 C CA . HIS A 1 209 ? 32.155 22.669 -0.753 1.00 18.99 209 HIS A CA 1
ATOM 1586 C C . HIS A 1 209 ? 31.588 21.728 -1.797 1.00 20.02 209 HIS A C 1
ATOM 1587 O O . HIS A 1 209 ? 31.958 20.559 -1.839 1.00 20.47 209 HIS A O 1
ATOM 1594 N N . THR A 1 210 ? 30.652 22.205 -2.603 1.00 22.41 210 THR A N 1
ATOM 1595 C CA . THR A 1 210 ? 30.033 21.327 -3.591 1.00 24.62 210 THR A CA 1
ATOM 1596 C C . THR A 1 210 ? 29.764 22.020 -4.905 1.00 27.03 210 THR A C 1
ATOM 1597 O O . THR A 1 210 ? 29.527 23.223 -4.940 1.00 27.06 210 THR A O 1
ATOM 1601 N N . GLN A 1 211 ? 29.790 21.234 -5.982 1.00 30.05 211 GLN A N 1
ATOM 1602 C CA . GLN A 1 211 ? 29.349 21.701 -7.301 1.00 33.10 211 GLN A CA 1
ATOM 1603 C C . GLN A 1 211 ? 27.833 21.460 -7.477 1.00 32.78 211 GLN A C 1
ATOM 1604 O O . GLN A 1 211 ? 27.146 22.211 -8.171 1.00 34.27 211 GLN A O 1
ATOM 1610 N N . LYS A 1 212 ? 27.314 20.470 -6.757 1.00 31.93 212 LYS A N 1
ATOM 1611 C CA . LYS A 1 212 ? 25.999 19.862 -7.007 1.00 31.02 212 LYS A CA 1
ATOM 1612 C C . LYS A 1 212 ? 24.775 20.734 -6.692 1.00 30.48 212 LYS A C 1
ATOM 1613 O O . LYS A 1 212 ? 24.719 21.406 -5.670 1.00 30.55 212 LYS A O 1
ATOM 1619 N N . GLU A 1 213 ? 23.798 20.713 -7.597 1.00 29.53 213 GLU A N 1
ATOM 1620 C CA . GLU A 1 213 ? 22.473 21.268 -7.341 1.00 29.26 213 GLU A CA 1
ATOM 1621 C C . GLU A 1 213 ? 21.468 20.132 -7.289 1.00 27.38 213 GLU A C 1
ATOM 1622 O O . GLU A 1 213 ? 21.673 19.093 -7.911 1.00 27.62 213 GLU A O 1
ATOM 1628 N N . GLY A 1 214 ? 20.371 20.337 -6.574 1.00 25.29 214 GLY A N 1
ATOM 1629 C CA . GLY A 1 214 ? 19.385 19.286 -6.367 1.00 23.21 214 GLY A CA 1
ATOM 1630 C C . GLY A 1 214 ? 19.786 18.354 -5.236 1.00 21.91 214 GLY A C 1
ATOM 1631 O O . GLY A 1 214 ? 20.183 18.810 -4.162 1.00 20.95 214 GLY A O 1
ATOM 1632 N N . LEU A 1 215 ? 19.683 17.047 -5.492 1.00 20.99 215 LEU A N 1
ATOM 1633 C CA . LEU A 1 215 ? 20.057 16.013 -4.526 1.00 19.79 215 LEU A CA 1
ATOM 1634 C C . LEU A 1 215 ? 21.567 16.010 -4.281 1.00 18.63 215 LEU A C 1
ATOM 1635 O O . LEU A 1 215 ? 22.379 15.994 -5.206 1.00 17.33 215 LEU A O 1
ATOM 1640 N N . ILE A 1 216 ? 21.913 15.998 -3.002 1.00 17.05 216 ILE A N 1
ATOM 1641 C CA . ILE A 1 216 ? 23.279 15.828 -2.586 1.00 15.72 216 ILE A CA 1
ATOM 1642 C C . ILE A 1 216 ? 23.294 14.754 -1.513 1.00 15.35 216 ILE A C 1
ATOM 1643 O O . ILE A 1 216 ? 22.394 14.689 -0.638 1.00 14.12 216 ILE A O 1
ATOM 1648 N N . TYR A 1 217 ? 24.257 13.852 -1.626 1.00 14.49 217 TYR A N 1
ATOM 1649 C CA . TYR A 1 217 ? 24.473 12.861 -0.564 1.00 14.01 217 TYR A CA 1
ATOM 1650 C C . TYR A 1 217 ? 25.919 12.391 -0.458 1.00 13.59 217 TYR A C 1
ATOM 1651 O O . TYR A 1 217 ? 26.675 12.419 -1.431 1.00 13.07 217 TYR A O 1
ATOM 1660 N N . LYS A 1 218 ? 26.299 11.961 0.744 1.00 12.85 218 LYS A N 1
ATOM 1661 C CA . LYS A 1 218 ? 27.679 11.569 1.010 1.00 12.18 218 LYS A CA 1
ATOM 1662 C C . LYS A 1 218 ? 27.673 10.676 2.236 1.00 12.58 218 LYS A C 1
ATOM 1663 O O . LYS A 1 218 ? 26.926 10.949 3.177 1.00 11.67 218 LYS A O 1
ATOM 1669 N N . VAL A 1 219 ? 28.448 9.580 2.202 1.00 12.01 219 VAL A N 1
ATOM 1670 C CA . VAL A 1 219 ? 28.645 8.734 3.367 1.00 12.80 219 VAL A CA 1
ATOM 1671 C C . VAL A 1 219 ? 30.139 8.533 3.498 1.00 12.24 219 VAL A C 1
ATOM 1672 O O . VAL A 1 219 ? 30.819 8.372 2.495 1.00 12.41 219 VAL A O 1
ATOM 1676 N N . PHE A 1 220 ? 30.677 8.582 4.715 1.00 12.40 220 PHE A N 1
ATOM 1677 C CA . PHE A 1 220 ? 32.127 8.583 4.857 1.00 11.96 220 PHE A CA 1
ATOM 1678 C C . PHE A 1 220 ? 32.561 7.947 6.159 1.00 11.26 220 PHE A C 1
ATOM 1679 O O . PHE A 1 220 ? 31.779 7.858 7.122 1.00 12.68 220 PHE A O 1
ATOM 1687 N N . ALA A 1 221 ? 33.808 7.507 6.165 1.00 10.72 221 ALA A N 1
ATOM 1688 C CA . ALA A 1 221 ? 34.454 6.950 7.350 1.00 10.93 221 ALA A CA 1
ATOM 1689 C C . ALA A 1 221 ? 35.936 7.311 7.259 1.00 10.68 221 ALA A C 1
ATOM 1690 O O . ALA A 1 221 ? 36.534 7.201 6.182 1.00 11.32 221 ALA A O 1
ATOM 1692 N N . GLY A 1 222 ? 36.526 7.785 8.364 1.00 10.89 222 GLY A N 1
ATOM 1693 C CA . GLY A 1 222 ? 37.946 8.183 8.372 1.00 11.24 222 GLY A CA 1
ATOM 1694 C C . GLY A 1 222 ? 38.568 8.098 9.752 1.00 10.84 222 GLY A C 1
ATOM 1695 O O . GLY A 1 222 ? 37.864 8.030 10.752 1.00 11.90 222 GLY A O 1
ATOM 1696 N N . VAL A 1 223 ? 39.892 8.115 9.793 1.00 11.36 223 VAL A N 1
ATOM 1697 C CA . VAL A 1 223 ? 40.666 8.150 11.043 1.00 10.78 223 VAL A CA 1
ATOM 1698 C C . VAL A 1 223 ? 41.882 9.015 10.783 1.00 12.17 223 VAL A C 1
ATOM 1699 O O . VAL A 1 223 ? 42.462 8.990 9.673 1.00 11.89 223 VAL A O 1
ATOM 1703 N N . GLU A 1 224 ? 42.259 9.796 11.792 1.00 11.92 224 GLU A N 1
ATOM 1704 C CA . GLU A 1 224 ? 43.458 10.592 11.732 1.00 11.52 224 GLU A CA 1
ATOM 1705 C C . GLU A 1 224 ? 44.254 10.385 13.009 1.00 11.54 224 GLU A C 1
ATOM 1706 O O . GLU A 1 224 ? 43.713 10.466 14.087 1.00 12.15 224 GLU A O 1
ATOM 1712 N N . ARG A 1 225 ? 45.540 10.097 12.885 1.00 11.17 225 ARG A N 1
ATOM 1713 C CA . ARG A 1 225 ? 46.393 10.053 14.075 1.00 11.57 225 ARG A CA 1
ATOM 1714 C C . ARG A 1 225 ? 47.094 11.386 14.271 1.00 12.19 225 ARG A C 1
ATOM 1715 O O . ARG A 1 225 ? 47.820 11.845 13.382 1.00 12.48 225 ARG A O 1
ATOM 1723 N N . ARG A 1 226 ? 46.967 11.998 15.440 1.00 12.01 226 ARG A N 1
ATOM 1724 C CA . ARG A 1 226 ? 47.790 13.191 15.635 1.00 12.45 226 ARG A CA 1
ATOM 1725 C C . ARG A 1 226 ? 48.807 13.116 16.743 1.00 13.47 226 ARG A C 1
ATOM 1726 O O . ARG A 1 226 ? 48.601 12.437 17.756 1.00 13.68 226 ARG A O 1
ATOM 1734 N N . GLU A 1 227 ? 49.940 13.765 16.496 1.00 14.38 227 GLU A N 1
ATOM 1735 C CA . GLU A 1 227 ? 51.042 13.826 17.453 1.00 15.60 227 GLU A CA 1
ATOM 1736 C C . GLU A 1 227 ? 50.962 15.196 18.093 1.00 15.24 227 GLU A C 1
ATOM 1737 O O . GLU A 1 227 ? 51.133 16.205 17.425 1.00 14.48 227 GLU A O 1
ATOM 1743 N N . VAL A 1 228 ? 50.670 15.209 19.387 1.00 14.34 228 VAL A N 1
ATOM 1744 C CA . VAL A 1 228 ? 50.210 16.417 20.061 1.00 14.01 228 VAL A CA 1
ATOM 1745 C C . VAL A 1 228 ? 51.392 17.044 20.819 1.00 14.86 228 VAL A C 1
ATOM 1746 O O . VAL A 1 228 ? 52.049 16.377 21.643 1.00 14.98 228 VAL A O 1
ATOM 1750 N N . ASP A 1 229 ? 51.660 18.306 20.510 1.00 15.22 229 ASP A N 1
ATOM 1751 C CA . ASP A 1 229 ? 52.663 19.089 21.202 1.00 16.71 229 ASP A CA 1
ATOM 1752 C C . ASP A 1 229 ? 52.021 19.927 22.312 1.00 16.06 229 ASP A C 1
ATOM 1753 O O . ASP A 1 229 ? 52.533 20.005 23.442 1.00 16.11 229 ASP A O 1
ATOM 1758 N N . LYS A 1 230 ? 50.900 20.574 21.999 1.00 15.55 230 LYS A N 1
ATOM 1759 C CA . LYS A 1 230 ? 50.198 21.421 22.978 1.00 15.06 230 LYS A CA 1
ATOM 1760 C C . LYS A 1 230 ? 48.710 21.150 22.994 1.00 14.16 230 LYS A C 1
ATOM 1761 O O . LYS A 1 230 ? 48.093 20.950 21.951 1.00 12.97 230 LYS A O 1
ATOM 1767 N N . ASN A 1 231 ? 48.122 21.215 24.182 1.00 12.35 231 ASN A N 1
ATOM 1768 C CA . ASN A 1 231 ? 46.665 21.285 24.306 1.00 13.58 231 ASN A CA 1
ATOM 1769 C C . ASN A 1 231 ? 46.409 22.031 25.613 1.00 13.51 231 ASN A C 1
ATOM 1770 O O . ASN A 1 231 ? 46.453 21.428 26.688 1.00 12.97 231 ASN A O 1
ATOM 1775 N N . TYR A 1 232 ? 46.181 23.343 25.505 1.00 13.67 232 TYR A N 1
ATOM 1776 C CA . TYR A 1 232 ? 45.971 24.209 26.685 1.00 13.69 232 TYR A CA 1
ATOM 1777 C C . TYR A 1 232 ? 44.750 23.820 27.540 1.00 13.39 232 TYR A C 1
ATOM 1778 O O . TYR A 1 232 ? 44.759 24.029 28.755 1.00 13.02 232 TYR A O 1
ATOM 1787 N N . THR A 1 233 ? 43.703 23.235 26.937 1.00 12.88 233 THR A N 1
ATOM 1788 C CA . THR A 1 233 ? 42.579 22.721 27.741 1.00 11.73 233 THR A CA 1
ATOM 1789 C C . THR A 1 233 ? 43.041 21.677 28.793 1.00 11.74 233 THR A C 1
ATOM 1790 O O . THR A 1 233 ? 42.386 21.507 29.813 1.00 10.04 233 THR A O 1
ATOM 1794 N N . LEU A 1 234 ? 44.168 21.007 28.517 1.00 11.74 234 LEU A N 1
ATOM 1795 C CA . LEU A 1 234 ? 44.717 19.957 29.387 1.00 12.62 234 LEU A CA 1
ATOM 1796 C C . LEU A 1 234 ? 45.928 20.428 30.188 1.00 13.46 234 LEU A C 1
ATOM 1797 O O . LEU A 1 234 ? 46.138 19.984 31.326 1.00 14.79 234 LEU A O 1
ATOM 1802 N N . GLN A 1 235 ? 46.714 21.317 29.589 1.00 14.15 235 GLN A N 1
ATOM 1803 C CA . GLN A 1 235 ? 48.010 21.747 30.174 1.00 15.72 235 GLN A CA 1
ATOM 1804 C C . GLN A 1 235 ? 47.938 23.071 30.933 1.00 15.86 235 GLN A C 1
ATOM 1805 O O . GLN A 1 235 ? 48.882 23.434 31.629 1.00 16.19 235 GLN A O 1
ATOM 1811 N N . GLY A 1 236 ? 46.837 23.784 30.784 1.00 15.79 236 GLY A N 1
ATOM 1812 C CA . GLY A 1 236 ? 46.617 25.031 31.507 1.00 16.41 236 GLY A CA 1
ATOM 1813 C C . GLY A 1 236 ? 46.422 24.811 33.004 1.00 17.30 236 GLY A C 1
ATOM 1814 O O . GLY A 1 236 ? 46.127 23.709 33.458 1.00 17.18 236 GLY A O 1
ATOM 1815 N N . LYS A 1 237 ? 46.536 25.890 33.765 1.00 17.12 237 LYS A N 1
ATOM 1816 C CA . LYS A 1 237 ? 46.431 25.844 35.204 1.00 19.21 237 LYS A CA 1
ATOM 1817 C C . LYS A 1 237 ? 45.015 26.249 35.633 1.00 18.30 237 LYS A C 1
ATOM 1818 O O . LYS A 1 237 ? 44.441 27.186 35.074 1.00 18.59 237 LYS A O 1
ATOM 1824 N N . THR A 1 238 ? 44.453 25.551 36.624 1.00 18.05 238 THR A N 1
ATOM 1825 C CA . THR A 1 238 ? 43.096 25.839 37.128 1.00 18.21 238 THR A CA 1
ATOM 1826 C C . THR A 1 238 ? 43.042 27.126 37.971 1.00 19.19 238 THR A C 1
ATOM 1827 O O . THR A 1 238 ? 44.040 27.499 38.580 1.00 18.50 238 THR A O 1
ATOM 1831 N N . LEU A 1 239 ? 41.867 27.768 38.021 1.00 19.49 239 LEU A N 1
ATOM 1832 C CA . LEU A 1 239 ? 41.708 29.095 38.667 1.00 20.13 239 LEU A CA 1
ATOM 1833 C C . LEU A 1 239 ? 41.998 29.128 40.173 1.00 20.46 239 LEU A C 1
ATOM 1834 O O . LEU A 1 239 ? 42.678 30.038 40.656 1.00 20.11 239 LEU A O 1
ATOM 1839 N N . GLN A 1 240 ? 41.483 28.128 40.887 1.00 20.45 240 GLN A N 1
ATOM 1840 C CA . GLN A 1 240 ? 41.507 28.077 42.349 1.00 21.18 240 GLN A CA 1
ATOM 1841 C C . GLN A 1 240 ? 42.490 27.068 42.935 1.00 21.17 240 GLN A C 1
ATOM 1842 O O . GLN A 1 240 ? 43.236 27.400 43.864 1.00 20.91 240 GLN A O 1
ATOM 1848 N N . THR A 1 241 ? 42.499 25.840 42.425 1.00 21.10 241 THR A N 1
ATOM 1849 C CA . THR A 1 241 ? 43.503 24.864 42.893 1.00 20.87 241 THR A CA 1
ATOM 1850 C C . THR A 1 241 ? 44.871 25.099 42.275 1.00 21.70 241 THR A C 1
ATOM 1851 O O . THR A 1 241 ? 45.863 24.510 42.719 1.00 21.96 241 THR A O 1
ATOM 1855 N N . LYS A 1 242 ? 44.935 25.925 41.233 1.00 21.61 242 LYS A N 1
ATOM 1856 C CA . LYS A 1 242 ? 46.212 26.286 40.585 1.00 22.11 242 LYS A CA 1
ATOM 1857 C C . LYS A 1 242 ? 47.081 25.099 40.159 1.00 22.46 242 LYS A C 1
ATOM 1858 O O . LYS A 1 242 ? 48.303 25.113 40.334 1.00 21.09 242 LYS A O 1
ATOM 1864 N N . MET A 1 243 ? 46.458 24.077 39.582 1.00 21.92 243 MET A N 1
ATOM 1865 C CA . MET A 1 243 ? 47.228 22.914 39.149 1.00 22.84 243 MET A CA 1
ATOM 1866 C C . MET A 1 243 ? 46.979 22.618 37.686 1.00 21.28 243 MET A C 1
ATOM 1867 O O . MET A 1 243 ? 45.982 23.068 37.122 1.00 19.18 243 MET A O 1
ATOM 1872 N N . GLU A 1 244 ? 47.915 21.888 37.085 1.00 20.81 244 GLU A N 1
ATOM 1873 C CA . GLU A 1 244 ? 47.691 21.234 35.808 1.00 20.22 244 GLU A CA 1
ATOM 1874 C C . GLU A 1 244 ? 47.239 19.865 36.213 1.00 18.98 244 GLU A C 1
ATOM 1875 O O . GLU A 1 244 ? 47.938 19.194 36.965 1.00 19.55 244 GLU A O 1
ATOM 1881 N N . THR A 1 245 ? 46.088 19.429 35.731 1.00 17.27 245 THR A N 1
ATOM 1882 C CA . THR A 1 245 ? 45.452 18.248 36.316 1.00 16.38 245 THR A CA 1
ATOM 1883 C C . THR A 1 245 ? 45.868 16.900 35.718 1.00 16.02 245 THR A C 1
ATOM 1884 O O . THR A 1 245 ? 45.610 15.878 36.322 1.00 16.58 245 THR A O 1
ATOM 1888 N N . VAL A 1 246 ? 46.497 16.891 34.540 1.00 15.47 246 VAL A N 1
ATOM 1889 C CA . VAL A 1 246 ? 46.731 15.639 33.804 1.00 15.16 246 VAL A CA 1
ATOM 1890 C C . VAL A 1 246 ? 48.082 15.626 33.104 1.00 15.00 246 VAL A C 1
ATOM 1891 O O . VAL A 1 246 ? 48.690 16.678 32.929 1.00 14.44 246 VAL A O 1
ATOM 1895 N N . ASP A 1 247 ? 48.531 14.429 32.709 1.00 15.06 247 ASP A N 1
ATOM 1896 C CA . ASP A 1 247 ? 49.666 14.232 31.822 1.00 14.56 247 ASP A CA 1
ATOM 1897 C C . ASP A 1 247 ? 49.141 13.891 30.411 1.00 14.03 247 ASP A C 1
ATOM 1898 O O . ASP A 1 247 ? 48.589 12.802 30.198 1.00 13.85 247 ASP A O 1
ATOM 1903 N N . ILE A 1 248 ? 49.312 14.806 29.462 1.00 14.19 248 ILE A N 1
ATOM 1904 C CA . ILE A 1 248 ? 48.749 14.587 28.110 1.00 14.53 248 ILE A CA 1
ATOM 1905 C C . ILE A 1 248 ? 49.357 13.358 27.446 1.00 14.22 248 ILE A C 1
ATOM 1906 O O . ILE A 1 248 ? 50.497 12.994 27.729 1.00 12.93 248 ILE A O 1
ATOM 1911 N N . ASN A 1 249 ? 48.565 12.699 26.599 1.00 12.81 249 ASN A N 1
ATOM 1912 C CA . ASN A 1 249 ? 49.082 11.634 25.747 1.00 12.87 249 ASN A CA 1
ATOM 1913 C C . ASN A 1 249 ? 49.478 12.302 24.449 1.00 12.89 249 ASN A C 1
ATOM 1914 O O . ASN A 1 249 ? 48.725 13.127 23.907 1.00 12.86 249 ASN A O 1
ATOM 1919 N N . LYS A 1 250 ? 50.659 11.962 23.969 1.00 12.72 250 LYS A N 1
ATOM 1920 C CA . LYS A 1 250 ? 51.196 12.600 22.787 1.00 14.57 250 LYS A CA 1
ATOM 1921 C C . LYS A 1 250 ? 50.620 12.062 21.479 1.00 14.33 250 LYS A C 1
ATOM 1922 O O . LYS A 1 250 ? 50.710 12.732 20.466 1.00 15.23 250 LYS A O 1
ATOM 1928 N N . THR A 1 251 ? 50.047 10.862 21.503 1.00 14.01 251 THR A N 1
ATOM 1929 C CA . THR A 1 251 ? 49.429 10.275 20.315 1.00 14.52 251 THR A CA 1
ATOM 1930 C C . THR A 1 251 ? 47.937 10.104 20.539 1.00 14.15 251 THR A C 1
ATOM 1931 O O . THR A 1 251 ? 47.496 9.438 21.497 1.00 13.49 251 THR A O 1
ATOM 1935 N N . VAL A 1 252 ? 47.159 10.742 19.655 1.00 13.29 252 VAL A N 1
ATOM 1936 C CA . VAL A 1 252 ? 45.705 10.790 19.789 1.00 11.82 252 VAL A CA 1
ATOM 1937 C C . VAL A 1 252 ? 45.082 10.474 18.408 1.00 11.81 252 VAL A C 1
ATOM 1938 O O . VAL A 1 252 ? 45.425 11.092 17.397 1.00 12.27 252 VAL A O 1
ATOM 1942 N N . ASP A 1 253 ? 44.178 9.506 18.380 1.00 11.95 253 ASP A N 1
ATOM 1943 C CA . ASP A 1 253 ? 43.474 9.123 17.155 1.00 12.29 253 ASP A CA 1
ATOM 1944 C C . ASP A 1 253 ? 42.062 9.646 17.202 1.00 11.29 253 ASP A C 1
ATOM 1945 O O . ASP A 1 253 ? 41.422 9.627 18.263 1.00 12.05 253 ASP A O 1
ATOM 1950 N N . GLU A 1 254 ? 41.573 10.103 16.050 1.00 10.92 254 GLU A N 1
ATOM 1951 C CA . GLU A 1 254 ? 40.182 10.556 15.910 1.00 10.29 254 GLU A CA 1
ATOM 1952 C C . GLU A 1 254 ? 39.469 9.804 14.780 1.00 10.29 254 GLU A C 1
ATOM 1953 O O . GLU A 1 254 ? 39.945 9.791 13.626 1.00 10.45 254 GLU A O 1
ATOM 1959 N N . TYR A 1 255 ? 38.343 9.185 15.115 1.00 9.47 255 TYR A N 1
ATOM 1960 C CA . TYR A 1 255 ? 37.531 8.431 14.157 1.00 10.05 255 TYR A CA 1
ATOM 1961 C C . TYR A 1 255 ? 36.261 9.205 13.861 1.00 10.11 255 TYR A C 1
ATOM 1962 O O . TYR A 1 255 ? 35.664 9.786 14.769 1.00 9.98 255 TYR A O 1
ATOM 1971 N N . ARG A 1 256 ? 35.829 9.213 12.599 1.00 10.95 256 ARG A N 1
ATOM 1972 C CA . ARG A 1 256 ? 34.611 9.933 12.212 1.00 12.18 256 ARG A CA 1
ATOM 1973 C C . ARG A 1 256 ? 33.885 9.066 11.191 1.00 12.20 256 ARG A C 1
ATOM 1974 O O . ARG A 1 256 ? 34.494 8.627 10.211 1.00 10.88 256 ARG A O 1
ATOM 1982 N N . VAL A 1 257 ? 32.611 8.801 11.451 1.00 10.93 257 VAL A N 1
ATOM 1983 C CA . VAL A 1 257 ? 31.766 8.081 10.539 1.00 10.85 257 VAL A CA 1
ATOM 1984 C C . VAL A 1 257 ? 30.499 8.909 10.399 1.00 11.09 257 VAL A C 1
ATOM 1985 O O . VAL A 1 257 ? 29.874 9.296 11.415 1.00 10.18 257 VAL A O 1
ATOM 1989 N N . GLY A 1 258 ? 30.080 9.189 9.166 1.00 10.80 258 GLY A N 1
ATOM 1990 C CA . GLY A 1 258 ? 28.903 10.023 9.021 1.00 11.03 258 GLY A CA 1
ATOM 1991 C C . GLY A 1 258 ? 28.315 10.110 7.640 1.00 11.87 258 GLY A C 1
ATOM 1992 O O . GLY A 1 258 ? 28.732 9.393 6.732 1.00 12.31 258 GLY A O 1
ATOM 1993 N N . ALA A 1 259 ? 27.341 11.003 7.492 1.00 12.12 259 ALA A N 1
ATOM 1994 C CA . ALA A 1 259 ? 26.604 11.161 6.225 1.00 12.45 259 ALA A CA 1
ATOM 1995 C C . ALA A 1 259 ? 25.980 12.552 6.121 1.00 13.07 259 ALA A C 1
ATOM 1996 O O . ALA A 1 259 ? 25.711 13.223 7.143 1.00 12.19 259 ALA A O 1
ATOM 1998 N N . THR A 1 260 ? 25.750 12.952 4.873 1.00 12.98 260 THR A N 1
ATOM 1999 C CA . THR A 1 260 ? 24.946 14.124 4.528 1.00 12.90 260 THR A CA 1
ATOM 2000 C C . THR A 1 260 ? 23.858 13.733 3.523 1.00 14.04 260 THR A C 1
ATOM 2001 O O . THR A 1 260 ? 24.118 12.976 2.581 1.00 14.94 260 THR A O 1
ATOM 2005 N N . ILE A 1 261 ? 22.649 14.242 3.728 1.00 14.63 261 ILE A N 1
ATOM 2006 C CA . ILE A 1 261 ? 21.606 14.115 2.722 1.00 17.20 261 ILE A CA 1
ATOM 2007 C C . ILE A 1 261 ? 20.919 15.469 2.607 1.00 16.80 261 ILE A C 1
ATOM 2008 O O . ILE A 1 261 ? 20.568 16.103 3.608 1.00 16.24 261 ILE A O 1
ATOM 2013 N N . GLY A 1 262 ? 20.777 15.942 1.379 1.00 17.51 262 GLY A N 1
ATOM 2014 C CA . GLY A 1 262 ? 20.124 17.200 1.163 1.00 17.70 262 GLY A CA 1
ATOM 2015 C C . GLY A 1 262 ? 19.480 17.332 -0.197 1.00 18.39 262 GLY A C 1
ATOM 2016 O O . GLY A 1 262 ? 19.657 16.499 -1.074 1.00 17.38 262 GLY A O 1
ATOM 2017 N N . TYR A 1 263 ? 18.729 18.409 -0.343 1.00 18.94 263 TYR A N 1
ATOM 2018 C CA . TYR A 1 263 ? 18.180 18.799 -1.622 1.00 19.79 263 TYR A CA 1
ATOM 2019 C C . TYR A 1 263 ? 18.216 20.296 -1.630 1.00 19.33 263 TYR A C 1
ATOM 2020 O O . TYR A 1 263 ? 17.648 20.922 -0.747 1.00 18.54 263 TYR A O 1
ATOM 2029 N N . SER A 1 264 ? 18.927 20.867 -2.602 1.00 19.89 264 SER A N 1
ATOM 2030 C CA . SER A 1 264 ? 18.977 22.321 -2.784 1.00 20.96 264 SER A CA 1
ATOM 2031 C C . SER A 1 264 ? 17.673 22.957 -2.306 1.00 21.14 264 SER A C 1
ATOM 2032 O O . SER A 1 264 ? 16.603 22.605 -2.813 1.00 21.33 264 SER A O 1
ATOM 2035 N N . PRO A 1 265 ? 17.757 23.910 -1.351 1.00 20.77 265 PRO A N 1
ATOM 2036 C CA . PRO A 1 265 ? 18.987 24.454 -0.769 1.00 20.26 265 PRO A CA 1
ATOM 2037 C C . PRO A 1 265 ? 19.315 23.990 0.662 1.00 19.41 265 PRO A C 1
ATOM 2038 O O . PRO A 1 265 ? 19.968 24.724 1.382 1.00 18.91 265 PRO A O 1
ATOM 2042 N N . VAL A 1 266 ? 18.860 22.816 1.075 1.00 18.02 266 VAL A N 1
ATOM 2043 C CA . VAL A 1 266 ? 19.072 22.416 2.470 1.00 17.72 266 VAL A CA 1
ATOM 2044 C C . VAL A 1 266 ? 19.671 21.009 2.629 1.00 16.87 266 VAL A C 1
ATOM 2045 O O . VAL A 1 266 ? 19.255 20.062 1.945 1.00 16.10 266 VAL A O 1
ATOM 2049 N N . ALA A 1 267 ? 20.648 20.875 3.533 1.00 15.63 267 ALA A N 1
ATOM 2050 C CA . ALA A 1 267 ? 21.259 19.578 3.748 1.00 14.92 267 ALA A CA 1
ATOM 2051 C C . ALA A 1 267 ? 21.434 19.331 5.233 1.00 14.93 267 ALA A C 1
ATOM 2052 O O . ALA A 1 267 ? 21.682 20.267 5.981 1.00 15.10 267 ALA A O 1
ATOM 2054 N N . PHE A 1 268 ? 21.302 18.070 5.618 1.00 14.12 268 PHE A N 1
ATOM 2055 C CA . PHE A 1 268 ? 21.406 17.622 6.996 1.00 15.39 268 PHE A CA 1
ATOM 2056 C C . PHE A 1 268 ? 22.582 16.662 7.060 1.00 14.72 268 PHE A C 1
ATOM 2057 O O . PHE A 1 268 ? 22.765 15.847 6.152 1.00 14.50 268 PHE A O 1
ATOM 2065 N N . SER A 1 269 ? 23.384 16.794 8.114 1.00 13.60 269 SER A N 1
ATOM 2066 C CA . SER A 1 269 ? 24.548 15.936 8.327 1.00 13.12 269 SER A CA 1
ATOM 2067 C C . SER A 1 269 ? 24.595 15.388 9.746 1.00 12.75 269 SER A C 1
ATOM 2068 O O . SER A 1 269 ? 24.200 16.067 10.671 1.00 11.17 269 SER A O 1
ATOM 2071 N N . LEU A 1 270 ? 25.113 14.164 9.895 1.00 13.31 270 LEU A N 1
ATOM 2072 C CA . LEU A 1 270 ? 25.390 13.595 11.206 1.00 12.98 270 LEU A CA 1
ATOM 2073 C C . LEU A 1 270 ? 26.779 12.960 11.151 1.00 13.22 270 LEU A C 1
ATOM 2074 O O . LEU A 1 270 ? 27.109 12.292 10.173 1.00 13.13 270 LEU A O 1
ATOM 2079 N N . SER A 1 271 ? 27.602 13.213 12.170 1.00 11.28 271 SER A N 1
ATOM 2080 C CA . SER A 1 271 ? 28.913 12.574 12.276 1.00 11.85 271 SER A CA 1
ATOM 2081 C C . SER A 1 271 ? 29.027 11.912 13.658 1.00 10.63 271 SER A C 1
ATOM 2082 O O . SER A 1 271 ? 28.686 12.527 14.673 1.00 9.98 271 SER A O 1
ATOM 2085 N N . LEU A 1 272 ? 29.402 10.636 13.664 1.00 9.76 272 LEU A N 1
ATOM 2086 C CA . LEU A 1 272 ? 29.620 9.847 14.876 1.00 9.50 272 LEU A CA 1
ATOM 2087 C C . LEU A 1 272 ? 31.107 9.760 15.125 1.00 8.68 272 LEU A C 1
ATOM 2088 O O . LEU A 1 272 ? 31.844 9.156 14.317 1.00 7.19 272 LEU A O 1
ATOM 2093 N N . ASN A 1 273 ? 31.560 10.315 16.249 1.00 9.23 273 ASN A N 1
ATOM 2094 C CA . ASN A 1 273 ? 32.975 10.575 16.430 1.00 9.43 273 ASN A CA 1
ATOM 2095 C C . ASN A 1 273 ? 33.552 9.928 17.664 1.00 9.45 273 ASN A C 1
ATOM 2096 O O . ASN A 1 273 ? 32.850 9.779 18.635 1.00 8.73 273 ASN A O 1
ATOM 2101 N N . LYS A 1 274 ? 34.825 9.522 17.593 1.00 10.07 274 LYS A N 1
ATOM 2102 C CA . LYS A 1 274 ? 35.535 9.058 18.786 1.00 10.60 274 LYS A CA 1
ATOM 2103 C C . LYS A 1 274 ? 36.937 9.645 18.822 1.00 9.54 274 LYS A C 1
ATOM 2104 O O . LYS A 1 274 ? 37.663 9.623 17.825 1.00 10.00 274 LYS A O 1
ATOM 2110 N N . VAL A 1 275 ? 37.334 10.136 19.994 1.00 9.54 275 VAL A N 1
ATOM 2111 C CA . VAL A 1 275 ? 38.693 10.595 20.175 1.00 9.06 275 VAL A CA 1
ATOM 2112 C C . VAL A 1 275 ? 39.346 9.671 21.225 1.00 9.77 275 VAL A C 1
ATOM 2113 O O . VAL A 1 275 ? 38.748 9.439 22.291 1.00 9.82 275 VAL A O 1
ATOM 2117 N N . THR A 1 276 ? 40.512 9.113 20.919 1.00 9.76 276 THR A N 1
ATOM 2118 C CA . THR A 1 276 ? 41.189 8.248 21.898 1.00 10.28 276 THR A CA 1
ATOM 2119 C C . THR A 1 276 ? 41.751 9.051 23.080 1.00 9.71 276 THR A C 1
ATOM 2120 O O . THR A 1 276 ? 41.949 10.257 22.983 1.00 9.90 276 THR A O 1
ATOM 2124 N N . SER A 1 277 ? 41.956 8.383 24.206 1.00 10.06 277 SER A N 1
ATOM 2125 C CA . SER A 1 277 ? 42.405 9.039 25.424 1.00 9.50 277 SER A CA 1
ATOM 2126 C C . SER A 1 277 ? 43.414 10.177 25.192 1.00 9.52 277 SER A C 1
ATOM 2127 O O . SER A 1 277 ? 44.524 9.958 24.696 1.00 10.26 277 SER A O 1
ATOM 2130 N N . GLU A 1 278 ? 43.061 11.377 25.619 1.00 9.89 278 GLU A N 1
ATOM 2131 C CA . GLU A 1 278 ? 43.997 12.529 25.483 1.00 10.63 278 GLU A CA 1
ATOM 2132 C C . GLU A 1 278 ? 44.981 12.746 26.643 1.00 10.83 278 GLU A C 1
ATOM 2133 O O . GLU A 1 278 ? 45.838 13.635 26.587 1.00 10.85 278 GLU A O 1
ATOM 2139 N N . PHE A 1 279 ? 44.839 11.948 27.698 1.00 12.09 279 PHE A N 1
ATOM 2140 C CA . PHE A 1 279 ? 45.777 12.009 28.819 1.00 12.11 279 PHE A CA 1
ATOM 2141 C C . PHE A 1 279 ? 45.867 10.682 29.540 1.00 12.02 279 PHE A C 1
ATOM 2142 O O . PHE A 1 279 ? 44.962 9.826 29.456 1.00 11.38 279 PHE A O 1
ATOM 2150 N N . ARG A 1 280 ? 46.971 10.503 30.257 1.00 12.19 280 ARG A N 1
ATOM 2151 C CA . ARG A 1 280 ? 47.318 9.161 30.739 1.00 12.73 280 ARG A CA 1
ATOM 2152 C C . ARG A 1 280 ? 46.195 8.508 31.540 1.00 13.37 280 ARG A C 1
ATOM 2153 O O . ARG A 1 280 ? 45.932 7.300 31.407 1.00 14.23 280 ARG A O 1
ATOM 2161 N N . THR A 1 281 ? 45.576 9.294 32.411 1.00 14.06 281 THR A N 1
ATOM 2162 C CA . THR A 1 281 ? 44.533 8.799 33.316 1.00 14.36 281 THR A CA 1
ATOM 2163 C C . THR A 1 281 ? 43.099 8.932 32.748 1.00 14.76 281 THR A C 1
ATOM 2164 O O . THR A 1 281 ? 42.112 8.688 33.456 1.00 14.30 281 THR A O 1
ATOM 2168 N N . GLY A 1 282 ? 42.991 9.308 31.471 1.00 14.34 282 GLY A N 1
ATOM 2169 C CA . GLY A 1 282 ? 41.688 9.418 30.805 1.00 13.52 282 GLY A CA 1
ATOM 2170 C C . GLY A 1 282 ? 41.292 8.157 30.067 1.00 13.18 282 GLY A C 1
ATOM 2171 O O . GLY A 1 282 ? 41.816 7.066 30.326 1.00 11.89 282 GLY A O 1
ATOM 2172 N N . ASP A 1 283 ? 40.350 8.285 29.140 1.00 11.82 283 ASP A N 1
ATOM 2173 C CA . ASP A 1 283 ? 40.045 7.182 28.238 1.00 12.05 283 ASP A CA 1
ATOM 2174 C C . ASP A 1 283 ? 39.395 7.745 27.001 1.00 10.57 283 ASP A C 1
ATOM 2175 O O . ASP A 1 283 ? 39.165 8.975 26.947 1.00 9.82 283 ASP A O 1
ATOM 2180 N N . ASP A 1 284 ? 39.147 6.879 26.015 1.00 10.52 284 ASP A N 1
ATOM 2181 C CA . ASP A 1 284 ? 38.532 7.305 24.741 1.00 10.93 284 ASP A CA 1
ATOM 2182 C C . ASP A 1 284 ? 37.148 7.825 25.043 1.00 10.93 284 ASP A C 1
ATOM 2183 O O . ASP A 1 284 ? 36.472 7.322 25.969 1.00 9.49 284 ASP A O 1
ATOM 2188 N N . TYR A 1 285 ? 36.701 8.820 24.252 1.00 10.85 285 TYR A N 1
ATOM 2189 C CA . TYR A 1 285 ? 35.371 9.351 24.406 1.00 9.97 285 TYR A CA 1
ATOM 2190 C C . TYR A 1 285 ? 34.681 9.534 23.062 1.00 9.59 285 TYR A C 1
ATOM 2191 O O . TYR A 1 285 ? 35.335 9.795 22.054 1.00 9.47 285 TYR A O 1
ATOM 2200 N N . SER A 1 286 ? 33.373 9.363 23.064 1.00 9.15 286 SER A N 1
ATOM 2201 C CA . SER A 1 286 ? 32.561 9.470 21.827 1.00 9.66 286 SER A CA 1
ATOM 2202 C C . SER A 1 286 ? 31.532 10.607 21.921 1.00 9.63 286 SER A C 1
ATOM 2203 O O . SER A 1 286 ? 31.016 10.952 23.005 1.00 9.20 286 SER A O 1
ATOM 2206 N N . TYR A 1 287 ? 31.211 11.170 20.765 1.00 9.45 287 TYR A N 1
ATOM 2207 C CA . TYR A 1 287 ? 30.231 12.238 20.697 1.00 9.64 287 TYR A CA 1
ATOM 2208 C C . TYR A 1 287 ? 29.713 12.313 19.268 1.00 9.82 287 TYR A C 1
ATOM 2209 O O . TYR A 1 287 ? 30.255 11.653 18.351 1.00 10.21 287 TYR A O 1
ATOM 2218 N N . ILE A 1 288 ? 28.680 13.117 19.072 1.00 10.31 288 ILE A N 1
ATOM 2219 C CA . ILE A 1 288 ? 28.183 13.360 17.722 1.00 11.11 288 ILE A CA 1
ATOM 2220 C C . ILE A 1 288 ? 28.209 14.832 17.401 1.00 10.72 288 ILE A C 1
ATOM 2221 O O . ILE A 1 288 ? 28.282 15.674 18.291 1.00 10.33 288 ILE A O 1
ATOM 2226 N N . ASN A 1 289 ? 28.168 15.135 16.115 1.00 11.60 289 ASN A N 1
ATOM 2227 C CA . ASN A 1 289 ? 27.730 16.457 15.696 1.00 12.29 289 ASN A CA 1
ATOM 2228 C C . ASN A 1 289 ? 26.607 16.301 14.664 1.00 12.37 289 ASN A C 1
ATOM 2229 O O . ASN A 1 289 ? 26.601 15.335 13.883 1.00 10.59 289 ASN A O 1
ATOM 2234 N N . GLY A 1 290 ? 25.633 17.215 14.724 1.00 11.57 290 GLY A N 1
ATOM 2235 C CA . GLY A 1 290 ? 24.545 17.267 13.749 1.00 12.82 290 GLY A CA 1
ATOM 2236 C C . GLY A 1 290 ? 24.546 18.657 13.147 1.00 12.81 290 GLY A C 1
ATOM 2237 O O . GLY A 1 290 ? 24.695 19.665 13.872 1.00 12.18 290 GLY A O 1
ATOM 2238 N N . ASP A 1 291 ? 24.448 18.720 11.822 1.00 13.26 291 ASP A N 1
ATOM 2239 C CA . ASP A 1 291 ? 24.588 20.005 11.139 1.00 12.43 291 ASP A CA 1
ATOM 2240 C C . ASP A 1 291 ? 23.420 20.269 10.186 1.00 12.43 291 ASP A C 1
ATOM 2241 O O . ASP A 1 291 ? 22.870 19.342 9.560 1.00 10.76 291 ASP A O 1
ATOM 2246 N N . ILE A 1 292 ? 23.044 21.538 10.095 1.00 11.38 292 ILE A N 1
ATOM 2247 C CA . ILE A 1 292 ? 22.065 21.970 9.095 1.00 13.88 292 ILE A CA 1
ATOM 2248 C C . ILE A 1 292 ? 22.810 22.975 8.250 1.00 13.46 292 ILE A C 1
ATOM 2249 O O . ILE A 1 292 ? 23.391 23.920 8.788 1.00 13.53 292 ILE A O 1
ATOM 2254 N N . THR A 1 293 ? 22.856 22.725 6.938 1.00 14.42 293 THR A N 1
ATOM 2255 C CA . THR A 1 293 ? 23.642 23.538 6.038 1.00 13.87 293 THR A CA 1
ATOM 2256 C C . THR A 1 293 ? 22.728 24.031 4.918 1.00 15.05 293 THR A C 1
ATOM 2257 O O . THR A 1 293 ? 22.044 23.232 4.261 1.00 14.13 293 THR A O 1
ATOM 2261 N N . PHE A 1 294 ? 22.711 25.344 4.728 1.00 15.50 294 PHE A N 1
ATOM 2262 C CA . PHE A 1 294 ? 22.036 25.927 3.580 1.00 17.98 294 PHE A CA 1
ATOM 2263 C C . PHE A 1 294 ? 23.095 26.121 2.522 1.00 18.39 294 PHE A C 1
ATOM 2264 O O . PHE A 1 294 ? 24.125 26.709 2.787 1.00 18.66 294 PHE A O 1
ATOM 2272 N N . PHE A 1 295 ? 22.869 25.545 1.348 1.00 19.46 295 PHE A N 1
ATOM 2273 C CA . PHE A 1 295 ? 23.873 25.563 0.279 1.00 20.22 295 PHE A CA 1
ATOM 2274 C C . PHE A 1 295 ? 23.184 26.006 -1.008 1.00 20.92 295 PHE A C 1
ATOM 2275 O O . PHE A 1 295 ? 22.103 25.523 -1.344 1.00 20.31 295 PHE A O 1
ATOM 2283 N N . PHE A 1 296 ? 23.814 26.943 -1.704 1.00 22.23 296 PHE A N 1
ATOM 2284 C CA . PHE A 1 296 ? 23.141 27.688 -2.762 1.00 24.00 296 PHE A CA 1
ATOM 2285 C C . PHE A 1 296 ? 24.179 28.359 -3.645 1.00 24.61 296 PHE A C 1
ATOM 2286 O O . PHE A 1 296 ? 23.848 29.152 -4.513 1.00 25.39 296 PHE A O 1
ATOM 2295 N N . SER B 1 1 ? 25.670 39.718 -2.252 1.00 21.93 1 SER B N 1
ATOM 2296 C CA . SER B 1 1 ? 25.414 39.267 -0.846 1.00 21.15 1 SER B CA 1
ATOM 2297 C C . SER B 1 1 ? 26.208 40.122 0.118 1.00 20.83 1 SER B C 1
ATOM 2298 O O . SER B 1 1 ? 27.189 40.742 -0.280 1.00 20.50 1 SER B O 1
ATOM 2301 N N . SER B 1 2 ? 25.790 40.134 1.387 1.00 19.95 2 SER B N 1
ATOM 2302 C CA . SER B 1 2 ? 26.542 40.837 2.420 1.00 18.78 2 SER B CA 1
ATOM 2303 C C . SER B 1 2 ? 26.591 40.016 3.724 1.00 18.43 2 SER B C 1
ATOM 2304 O O . SER B 1 2 ? 25.627 39.325 4.057 1.00 18.28 2 SER B O 1
ATOM 2307 N N . LEU B 1 3 ? 27.730 40.072 4.411 1.00 16.72 3 LEU B N 1
ATOM 2308 C CA . LEU B 1 3 ? 27.908 39.490 5.750 1.00 16.19 3 LEU B CA 1
ATOM 2309 C C . LEU B 1 3 ? 28.296 40.642 6.668 1.00 15.11 3 LEU B C 1
ATOM 2310 O O . LEU B 1 3 ? 29.263 41.371 6.374 1.00 14.14 3 LEU B O 1
ATOM 2315 N N . ALA B 1 4 ? 27.548 40.814 7.768 1.00 14.90 4 ALA B N 1
ATOM 2316 C CA . ALA B 1 4 ? 27.692 42.016 8.595 1.00 13.68 4 ALA B CA 1
ATOM 2317 C C . ALA B 1 4 ? 27.852 41.726 10.082 1.00 13.10 4 ALA B C 1
ATOM 2318 O O . ALA B 1 4 ? 27.180 40.853 10.630 1.00 12.49 4 ALA B O 1
ATOM 2320 N N . ILE B 1 5 ? 28.723 42.488 10.723 1.00 13.14 5 ILE B N 1
ATOM 2321 C CA . ILE B 1 5 ? 28.763 42.532 12.189 1.00 14.92 5 ILE B CA 1
ATOM 2322 C C . ILE B 1 5 ? 28.444 43.966 12.633 1.00 13.41 5 ILE B C 1
ATOM 2323 O O . ILE B 1 5 ? 29.006 44.920 12.110 1.00 13.25 5 ILE B O 1
ATOM 2328 N N . SER B 1 6 ? 27.514 44.112 13.570 1.00 13.94 6 SER B N 1
ATOM 2329 C CA . SER B 1 6 ? 27.154 45.414 14.055 1.00 12.43 6 SER B CA 1
ATOM 2330 C C . SER B 1 6 ? 27.195 45.423 15.587 1.00 12.61 6 SER B C 1
ATOM 2331 O O . SER B 1 6 ? 26.700 44.495 16.220 1.00 11.99 6 SER B O 1
ATOM 2334 N N . VAL B 1 7 ? 27.755 46.489 16.156 1.00 10.88 7 VAL B N 1
ATOM 2335 C CA . VAL B 1 7 ? 27.829 46.670 17.615 1.00 10.88 7 VAL B CA 1
ATOM 2336 C C . VAL B 1 7 ? 27.144 47.994 17.961 1.00 11.05 7 VAL B C 1
ATOM 2337 O O . VAL B 1 7 ? 27.478 49.029 17.373 1.00 11.10 7 VAL B O 1
ATOM 2341 N N . ALA B 1 8 ? 26.207 47.955 18.920 1.00 10.93 8 ALA B N 1
ATOM 2342 C CA . ALA B 1 8 ? 25.542 49.166 19.396 1.00 11.39 8 ALA B CA 1
ATOM 2343 C C . ALA B 1 8 ? 26.053 49.466 20.817 1.00 11.17 8 ALA B C 1
ATOM 2344 O O . ALA B 1 8 ? 26.371 48.538 21.591 1.00 10.81 8 ALA B O 1
ATOM 2346 N N . ASN B 1 9 ? 26.200 50.749 21.128 1.00 10.84 9 ASN B N 1
ATOM 2347 C CA . ASN B 1 9 ? 26.625 51.169 22.478 1.00 11.23 9 ASN B CA 1
ATOM 2348 C C . ASN B 1 9 ? 26.065 52.574 22.793 1.00 11.81 9 ASN B C 1
ATOM 2349 O O . ASN B 1 9 ? 26.095 53.449 21.928 1.00 11.68 9 ASN B O 1
ATOM 2354 N N . ASP B 1 10 ? 25.589 52.792 24.022 1.00 13.02 10 ASP B N 1
ATOM 2355 C CA . ASP B 1 10 ? 25.261 54.169 24.483 1.00 13.62 10 ASP B CA 1
ATOM 2356 C C . ASP B 1 10 ? 26.535 55.014 24.656 1.00 13.91 10 ASP B C 1
ATOM 2357 O O . ASP B 1 10 ? 26.506 56.265 24.538 1.00 13.57 10 ASP B O 1
ATOM 2362 N N . ASP B 1 11 ? 27.644 54.341 24.962 1.00 13.40 11 ASP B N 1
ATOM 2363 C CA . ASP B 1 11 ? 28.936 55.009 25.042 1.00 14.66 11 ASP B CA 1
ATOM 2364 C C . ASP B 1 11 ? 29.530 55.081 23.622 1.00 14.07 11 ASP B C 1
ATOM 2365 O O . ASP B 1 11 ? 30.003 54.059 23.064 1.00 13.91 11 ASP B O 1
ATOM 2370 N N . ALA B 1 12 ? 29.509 56.279 23.041 1.00 14.07 12 ALA B N 1
ATOM 2371 C CA . ALA B 1 12 ? 29.859 56.438 21.623 1.00 14.25 12 ALA B CA 1
ATOM 2372 C C . ALA B 1 12 ? 31.334 56.666 21.360 1.00 14.90 12 ALA B C 1
ATOM 2373 O O . ALA B 1 12 ? 31.735 56.862 20.206 1.00 15.24 12 ALA B O 1
ATOM 2375 N N . GLY B 1 13 ? 32.148 56.648 22.418 1.00 15.12 13 GLY B N 1
ATOM 2376 C CA . GLY B 1 13 ? 33.594 56.770 22.274 1.00 15.17 13 GLY B CA 1
ATOM 2377 C C . GLY B 1 13 ? 33.996 58.066 21.594 1.00 16.03 13 GLY B C 1
ATOM 2378 O O . GLY B 1 13 ? 33.581 59.143 22.009 1.00 16.10 13 GLY B O 1
ATOM 2379 N N . ILE B 1 14 ? 34.792 57.968 20.527 1.00 16.20 14 ILE B N 1
ATOM 2380 C CA . ILE B 1 14 ? 35.247 59.145 19.782 1.00 16.91 14 ILE B CA 1
ATOM 2381 C C . ILE B 1 14 ? 34.116 59.852 19.034 1.00 16.14 14 ILE B C 1
ATOM 2382 O O . ILE B 1 14 ? 34.231 61.029 18.669 1.00 16.24 14 ILE B O 1
ATOM 2387 N N . PHE B 1 15 ? 33.009 59.142 18.861 1.00 14.99 15 PHE B N 1
ATOM 2388 C CA . PHE B 1 15 ? 31.826 59.722 18.219 1.00 15.26 15 PHE B CA 1
ATOM 2389 C C . PHE B 1 15 ? 30.876 60.408 19.223 1.00 14.63 15 PHE B C 1
ATOM 2390 O O . PHE B 1 15 ? 29.874 61.016 18.826 1.00 14.39 15 PHE B O 1
ATOM 2398 N N . GLN B 1 16 ? 31.209 60.365 20.517 1.00 13.05 16 GLN B N 1
ATOM 2399 C CA . GLN B 1 16 ? 30.361 61.033 21.527 1.00 12.67 16 GLN B CA 1
ATOM 2400 C C . GLN B 1 16 ? 30.158 62.556 21.339 1.00 13.30 16 GLN B C 1
ATOM 2401 O O . GLN B 1 16 ? 29.019 63.047 21.436 1.00 12.77 16 GLN B O 1
ATOM 2407 N N . PRO B 1 17 ? 31.245 63.319 21.060 1.00 14.19 17 PRO B N 1
ATOM 2408 C CA . PRO B 1 17 ? 31.028 64.740 20.765 1.00 14.40 17 PRO B CA 1
ATOM 2409 C C . PRO B 1 17 ? 30.027 64.980 19.601 1.00 13.49 17 PRO B C 1
ATOM 2410 O O . PRO B 1 17 ? 29.232 65.905 19.671 1.00 13.98 17 PRO B O 1
ATOM 2414 N N . SER B 1 18 ? 30.067 64.154 18.558 1.00 13.56 18 SER B N 1
ATOM 2415 C CA . SER B 1 18 ? 29.161 64.273 17.424 1.00 13.13 18 SER B CA 1
ATOM 2416 C C . SER B 1 18 ? 27.748 63.891 17.830 1.00 12.54 18 SER B C 1
ATOM 2417 O O . SER B 1 18 ? 26.796 64.564 17.460 1.00 10.93 18 SER B O 1
ATOM 2420 N N . LEU B 1 19 ? 27.619 62.807 18.587 1.00 11.67 19 LEU B N 1
ATOM 2421 C CA . LEU B 1 19 ? 26.285 62.363 19.051 1.00 11.25 19 LEU B CA 1
ATOM 2422 C C . LEU B 1 19 ? 25.659 63.429 19.954 1.00 11.03 19 LEU B C 1
ATOM 2423 O O . LEU B 1 19 ? 24.475 63.741 19.824 1.00 10.40 19 LEU B O 1
ATOM 2428 N N . ASN B 1 20 ? 26.464 64.003 20.855 1.00 11.15 20 ASN B N 1
ATOM 2429 C CA . ASN B 1 20 ? 25.977 65.040 21.772 1.00 12.01 20 ASN B CA 1
ATOM 2430 C C . ASN B 1 20 ? 25.594 66.344 21.068 1.00 12.84 20 ASN B C 1
ATOM 2431 O O . ASN B 1 20 ? 24.609 66.988 21.442 1.00 13.27 20 ASN B O 1
ATOM 2436 N N . ALA B 1 21 ? 26.373 66.730 20.052 1.00 13.73 21 ALA B N 1
ATOM 2437 C CA . ALA B 1 21 ? 26.103 67.947 19.254 1.00 13.74 21 ALA B CA 1
ATOM 2438 C C . ALA B 1 21 ? 24.767 67.793 18.510 1.00 14.28 21 ALA B C 1
ATOM 2439 O O . ALA B 1 21 ? 23.979 68.756 18.388 1.00 14.04 21 ALA B O 1
ATOM 2441 N N . LEU B 1 22 ? 24.505 66.578 18.036 1.00 13.55 22 LEU B N 1
ATOM 2442 C CA . LEU B 1 22 ? 23.276 66.283 17.288 1.00 12.98 22 LEU B CA 1
ATOM 2443 C C . LEU B 1 22 ? 22.012 66.164 18.160 1.00 13.28 22 LEU B C 1
ATOM 2444 O O . LEU B 1 22 ? 20.937 66.684 17.812 1.00 12.47 22 LEU B O 1
ATOM 2449 N N . TYR B 1 23 ? 22.132 65.495 19.305 1.00 12.18 23 TYR B N 1
ATOM 2450 C CA . TYR B 1 23 ? 20.949 65.169 20.106 1.00 11.27 23 TYR B CA 1
ATOM 2451 C C . TYR B 1 23 ? 20.862 65.870 21.471 1.00 11.54 23 TYR B C 1
ATOM 2452 O O . TYR B 1 23 ? 19.841 65.759 22.155 1.00 13.27 23 TYR B O 1
ATOM 2461 N N . GLY B 1 24 ? 21.920 66.569 21.851 1.00 12.50 24 GLY B N 1
ATOM 2462 C CA . GLY B 1 24 ? 21.984 67.223 23.153 1.00 13.07 24 GLY B CA 1
ATOM 2463 C C . GLY B 1 24 ? 22.568 66.302 24.220 1.00 12.91 24 GLY B C 1
ATOM 2464 O O . GLY B 1 24 ? 22.579 65.041 24.092 1.00 12.13 24 GLY B O 1
ATOM 2465 N N . HIS B 1 25 ? 23.090 66.919 25.274 1.00 13.35 25 HIS B N 1
ATOM 2466 C CA . HIS B 1 25 ? 23.752 66.100 26.283 1.00 13.49 25 HIS B CA 1
ATOM 2467 C C . HIS B 1 25 ? 22.806 65.254 27.165 1.00 12.75 25 HIS B C 1
ATOM 2468 O O . HIS B 1 25 ? 23.212 64.164 27.571 1.00 12.77 25 HIS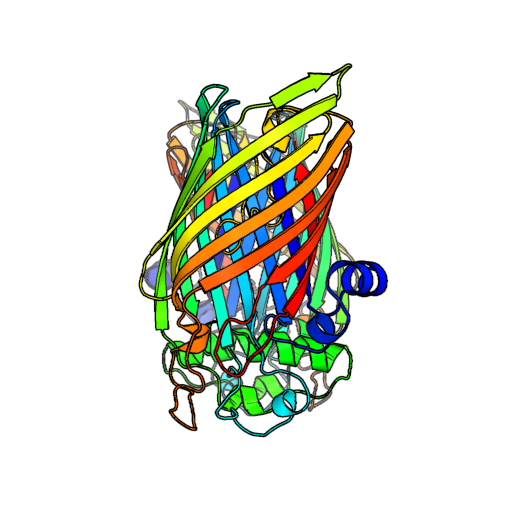 B O 1
ATOM 2475 N N . PRO B 1 26 ? 21.587 65.742 27.494 1.00 12.41 26 PRO B N 1
ATOM 2476 C CA . PRO B 1 26 ? 20.770 64.901 28.385 1.00 12.73 26 PRO B CA 1
ATOM 2477 C C . PRO B 1 26 ? 20.433 63.510 27.838 1.00 12.03 26 PRO B C 1
ATOM 2478 O O . PRO B 1 26 ? 20.342 62.572 28.626 1.00 11.53 26 PRO B O 1
ATOM 2482 N N . ALA B 1 27 ? 20.250 63.381 26.517 1.00 11.71 27 ALA B N 1
ATOM 2483 C CA . ALA B 1 27 ? 20.149 62.050 25.866 1.00 11.57 27 ALA B CA 1
ATOM 2484 C C . ALA B 1 27 ? 21.293 61.078 26.179 1.00 11.49 27 ALA B C 1
ATOM 2485 O O . ALA B 1 27 ? 21.077 59.883 26.274 1.00 10.49 27 ALA B O 1
ATOM 2487 N N . ALA B 1 28 ? 22.511 61.596 26.298 1.00 12.01 28 ALA B N 1
ATOM 2488 C CA . ALA B 1 28 ? 23.690 60.797 26.607 1.00 12.44 28 ALA B CA 1
ATOM 2489 C C . ALA B 1 28 ? 23.797 60.470 28.095 1.00 12.89 28 ALA B C 1
ATOM 2490 O O . ALA B 1 28 ? 24.669 59.683 28.485 1.00 13.31 28 ALA B O 1
ATOM 2492 N N . ASP B 1 29 ? 22.960 61.106 28.925 1.00 12.25 29 ASP B N 1
ATOM 2493 C CA . ASP B 1 29 ? 22.964 60.848 30.372 1.00 12.07 29 ASP B CA 1
ATOM 2494 C C . ASP B 1 29 ? 22.107 59.635 30.726 1.00 12.48 29 ASP B C 1
ATOM 2495 O O . ASP B 1 29 ? 22.198 59.094 31.831 1.00 13.20 29 ASP B O 1
ATOM 2500 N N . ARG B 1 30 ? 21.267 59.226 29.784 1.00 12.37 30 ARG B N 1
ATOM 2501 C CA . ARG B 1 30 ? 20.479 58.011 29.912 1.00 13.28 30 ARG B CA 1
ATOM 2502 C C . ARG B 1 30 ? 21.249 56.823 29.353 1.00 13.53 30 ARG B C 1
ATOM 2503 O O . ARG B 1 30 ? 22.260 56.975 28.673 1.00 13.14 30 ARG B O 1
ATOM 2511 N N . GLY B 1 31 ? 20.777 55.632 29.669 1.00 12.79 31 GLY B N 1
ATOM 2512 C CA . GLY B 1 31 ? 21.471 54.425 29.289 1.00 12.94 31 GLY B CA 1
ATOM 2513 C C . GLY B 1 31 ? 20.514 53.289 28.988 1.00 11.88 31 GLY B C 1
ATOM 2514 O O . GLY B 1 31 ? 20.891 52.118 29.093 1.00 12.66 31 GLY B O 1
ATOM 2515 N N . ASP B 1 32 ? 19.289 53.642 28.610 1.00 11.47 32 ASP B N 1
ATOM 2516 C CA . ASP B 1 32 ? 18.268 52.680 28.267 1.00 12.24 32 ASP B CA 1
ATOM 2517 C C . ASP B 1 32 ? 18.735 51.471 27.437 1.00 12.41 32 ASP B C 1
ATOM 2518 O O . ASP B 1 32 ? 18.434 50.343 27.812 1.00 12.48 32 ASP B O 1
ATOM 2523 N N . TYR B 1 33 ? 19.356 51.734 26.282 1.00 12.12 33 TYR B N 1
ATOM 2524 C CA . TYR B 1 33 ? 19.873 50.683 25.383 1.00 11.59 33 TYR B CA 1
ATOM 2525 C C . TYR B 1 33 ? 21.380 50.657 25.557 1.00 11.06 33 TYR B C 1
ATOM 2526 O O . TYR B 1 33 ? 22.106 51.525 25.057 1.00 10.71 33 TYR B O 1
ATOM 2535 N N . THR B 1 34 ? 21.858 49.664 26.296 1.00 10.53 34 THR B N 1
ATOM 2536 C CA . THR B 1 34 ? 23.258 49.677 26.717 1.00 11.04 34 THR B CA 1
ATOM 2537 C C . THR B 1 34 ? 24.268 48.935 25.807 1.00 11.22 34 THR B C 1
ATOM 2538 O O . THR B 1 34 ? 25.455 49.295 25.754 1.00 11.73 34 THR B O 1
ATOM 2542 N N . ALA B 1 35 ? 23.813 47.940 25.060 1.00 10.00 35 ALA B N 1
ATOM 2543 C CA . ALA B 1 35 ? 24.734 47.153 24.241 1.00 10.37 35 ALA B CA 1
ATOM 2544 C C . ALA B 1 35 ? 23.949 46.410 23.173 1.00 10.04 35 ALA B C 1
ATOM 2545 O O . ALA B 1 35 ? 22.876 45.886 23.428 1.00 8.70 35 ALA B O 1
ATOM 2547 N N . GLY B 1 36 ? 24.517 46.354 21.977 1.00 9.65 36 GLY B N 1
ATOM 2548 C CA . GLY B 1 36 ? 23.937 45.543 20.913 1.00 9.53 36 GLY B CA 1
ATOM 2549 C C . GLY B 1 36 ? 25.044 44.761 20.271 1.00 10.16 36 GLY B C 1
ATOM 2550 O O . GLY B 1 36 ? 26.164 45.293 20.123 1.00 10.63 36 GLY B O 1
ATOM 2551 N N . LEU B 1 37 ? 24.755 43.502 19.946 1.00 10.89 37 LEU B N 1
ATOM 2552 C CA . LEU B 1 37 ? 25.614 42.688 19.053 1.00 11.62 37 LEU B CA 1
ATOM 2553 C C . LEU B 1 37 ? 24.743 41.967 18.018 1.00 10.66 37 LEU B C 1
ATOM 2554 O O . LEU B 1 37 ? 23.723 41.372 18.359 1.00 10.72 37 LEU B O 1
ATOM 2559 N N . PHE B 1 38 ? 25.145 42.053 16.753 1.00 9.33 38 PHE B N 1
ATOM 2560 C CA . PHE B 1 38 ? 24.342 41.530 15.649 1.00 10.08 38 PHE B CA 1
ATOM 2561 C C . PHE B 1 38 ? 25.318 40.938 14.628 1.00 9.83 38 PHE B C 1
ATOM 2562 O O . PHE B 1 38 ? 26.345 41.552 14.300 1.00 10.84 38 PHE B O 1
ATOM 2570 N N . LEU B 1 39 ? 24.997 39.743 14.169 1.00 9.97 39 LEU B N 1
ATOM 2571 C CA . LEU B 1 39 ? 25.721 39.105 13.064 1.00 11.04 39 LEU B CA 1
ATOM 2572 C C . LEU B 1 39 ? 24.662 38.739 12.023 1.00 10.79 39 LEU B C 1
ATOM 2573 O O . LEU B 1 39 ? 23.628 38.141 12.355 1.00 11.80 39 LEU B O 1
ATOM 2578 N N . GLY B 1 40 ? 24.871 39.116 10.764 1.00 11.41 40 GLY B N 1
ATOM 2579 C CA . GLY B 1 40 ? 23.825 38.822 9.767 1.00 11.74 40 GLY B CA 1
ATOM 2580 C C . GLY B 1 40 ? 24.398 38.450 8.409 1.00 11.92 40 GLY B C 1
ATOM 2581 O O . GLY B 1 40 ? 25.530 38.792 8.091 1.00 10.16 40 GLY B O 1
ATOM 2582 N N . TYR B 1 41 ? 23.587 37.762 7.616 1.00 12.90 41 TYR B N 1
ATOM 2583 C CA . TYR B 1 41 ? 23.969 37.407 6.241 1.00 14.63 41 TYR B CA 1
ATOM 2584 C C . TYR B 1 41 ? 22.794 37.644 5.296 1.00 15.48 41 TYR B C 1
ATOM 2585 O O . TYR B 1 41 ? 21.702 37.163 5.558 1.00 14.83 41 TYR B O 1
ATOM 2594 N N . SER B 1 42 ? 23.028 38.402 4.222 1.00 17.05 42 SER B N 1
ATOM 2595 C CA . SER B 1 42 ? 22.013 38.622 3.187 1.00 19.13 42 SER B CA 1
ATOM 2596 C C . SER B 1 42 ? 22.501 37.955 1.918 1.00 19.62 42 SER B C 1
ATOM 2597 O O . SER B 1 42 ? 23.688 38.036 1.587 1.00 21.02 42 SER B O 1
ATOM 2600 N N . HIS B 1 43 ? 21.587 37.305 1.211 1.00 20.44 43 HIS B N 1
ATOM 2601 C CA . HIS B 1 43 ? 21.911 36.698 -0.069 1.00 20.45 43 HIS B CA 1
ATOM 2602 C C . HIS B 1 43 ? 20.994 37.249 -1.153 1.00 20.81 43 HIS B C 1
ATOM 2603 O O . HIS B 1 43 ? 19.788 37.211 -1.025 1.00 18.89 43 HIS B O 1
ATOM 2610 N N . ASP B 1 44 ? 21.583 37.791 -2.208 1.00 21.62 44 ASP B N 1
ATOM 2611 C CA . ASP B 1 44 ? 20.798 38.215 -3.371 1.00 23.04 44 ASP B CA 1
ATOM 2612 C C . ASP B 1 44 ? 20.298 37.020 -4.174 1.00 23.01 44 ASP B C 1
ATOM 2613 O O . ASP B 1 44 ? 21.088 36.280 -4.779 1.00 22.68 44 ASP B O 1
ATOM 2618 N N . LEU B 1 45 ? 18.986 36.823 -4.154 1.00 23.50 45 LEU B N 1
ATOM 2619 C CA . LEU B 1 45 ? 18.353 35.817 -5.000 1.00 24.72 45 LEU B CA 1
ATOM 2620 C C . LEU B 1 45 ? 18.191 36.311 -6.445 1.00 24.82 45 LEU B C 1
ATOM 2621 O O . LEU B 1 45 ? 18.303 35.522 -7.398 1.00 24.16 45 LEU B O 1
ATOM 2626 N N . THR B 1 46 ? 17.923 37.610 -6.575 1.00 24.27 46 THR B N 1
ATOM 2627 C CA . THR B 1 46 ? 17.975 38.336 -7.836 1.00 24.81 46 THR B CA 1
ATOM 2628 C C . THR B 1 46 ? 18.615 39.681 -7.506 1.00 25.33 46 THR B C 1
ATOM 2629 O O . THR B 1 46 ? 18.885 39.969 -6.340 1.00 24.87 46 THR B O 1
ATOM 2633 N N . ASP B 1 47 ? 18.842 40.517 -8.513 1.00 25.46 47 ASP B N 1
ATOM 2634 C CA . ASP B 1 47 ? 19.297 41.881 -8.249 1.00 25.59 47 ASP B CA 1
ATOM 2635 C C . ASP B 1 47 ? 18.301 42.692 -7.410 1.00 23.99 47 ASP B C 1
ATOM 2636 O O . ASP B 1 47 ? 18.707 43.612 -6.711 1.00 23.91 47 ASP B O 1
ATOM 2641 N N . ALA B 1 48 ? 17.020 42.335 -7.474 1.00 22.29 48 ALA B N 1
ATOM 2642 C CA . ALA B 1 48 ? 15.969 43.097 -6.797 1.00 21.62 48 ALA B CA 1
ATOM 2643 C C . ALA B 1 48 ? 15.636 42.601 -5.386 1.00 20.56 48 ALA B C 1
ATOM 2644 O O . ALA B 1 48 ? 14.972 43.307 -4.657 1.00 19.36 48 ALA B O 1
ATOM 2646 N N . SER B 1 49 ? 16.113 41.408 -5.014 1.00 20.54 49 SER B N 1
ATOM 2647 C CA . SER B 1 49 ? 15.579 40.679 -3.846 1.00 19.81 49 SER B CA 1
ATOM 2648 C C . SER B 1 49 ? 16.623 39.935 -3.056 1.00 19.38 49 SER B C 1
ATOM 2649 O O . SER B 1 49 ? 17.444 39.190 -3.634 1.00 19.21 49 SER B O 1
ATOM 2652 N N . GLN B 1 50 ? 16.556 40.117 -1.730 1.00 17.85 50 GLN B N 1
ATOM 2653 C CA . GLN B 1 50 ? 17.431 39.439 -0.777 1.00 17.77 50 GLN B CA 1
ATOM 2654 C C . GLN B 1 50 ? 16.659 38.628 0.240 1.00 16.91 50 GLN B C 1
ATOM 2655 O O . GLN B 1 50 ? 15.556 39.011 0.644 1.00 17.65 50 GLN B O 1
ATOM 2661 N N . LEU B 1 51 ? 17.272 37.532 0.670 1.00 17.01 51 LEU B N 1
ATOM 2662 C CA . LEU B 1 51 ? 16.844 36.803 1.857 1.00 16.87 51 LEU B CA 1
ATOM 2663 C C . LEU B 1 51 ? 17.963 36.960 2.870 1.00 16.73 51 LEU B C 1
ATOM 2664 O O . LEU B 1 51 ? 19.142 36.793 2.531 1.00 16.08 51 LEU B O 1
ATOM 2669 N N . SER B 1 52 ? 17.606 37.279 4.115 1.00 16.04 52 SER B N 1
ATOM 2670 C CA . SER B 1 52 ? 18.640 37.495 5.112 1.00 15.70 52 SER B CA 1
ATOM 2671 C C . SER B 1 52 ? 18.399 36.688 6.394 1.00 15.64 52 SER B C 1
ATOM 2672 O O . SER B 1 52 ? 17.257 36.421 6.747 1.00 14.08 52 SER B O 1
ATOM 2675 N N . PHE B 1 53 ? 19.501 36.252 7.024 1.00 13.92 53 PHE B N 1
ATOM 2676 C CA . PHE B 1 53 ? 19.498 35.558 8.293 1.00 14.93 53 PHE B CA 1
ATOM 2677 C C . PHE B 1 53 ? 20.312 36.366 9.305 1.00 13.08 53 PHE B C 1
ATOM 2678 O O . PHE B 1 53 ? 21.309 36.975 8.931 1.00 13.04 53 PHE B O 1
ATOM 2686 N N . HIS B 1 54 ? 19.904 36.354 10.584 1.00 12.04 54 HIS B N 1
ATOM 2687 C CA . HIS B 1 54 ? 20.679 37.017 11.617 1.00 11.04 54 HIS B CA 1
ATOM 2688 C C . HIS B 1 54 ? 20.495 36.348 12.988 1.00 11.47 54 HIS B C 1
ATOM 2689 O O . HIS B 1 54 ? 19.563 35.576 13.190 1.00 11.07 54 HIS B O 1
ATOM 2696 N N . ILE B 1 55 ? 21.413 36.683 13.893 1.00 10.83 55 ILE B N 1
ATOM 2697 C CA . ILE B 1 55 ? 21.357 36.356 15.309 1.00 12.00 55 ILE B CA 1
ATOM 2698 C C . ILE B 1 55 ? 21.778 37.651 16.009 1.00 10.75 55 ILE B C 1
ATOM 2699 O O . ILE B 1 55 ? 22.685 38.353 15.542 1.00 10.37 55 ILE B O 1
ATOM 2704 N N . ALA B 1 56 ? 21.127 37.984 17.120 1.00 9.47 56 ALA B N 1
ATOM 2705 C CA . ALA B 1 56 ? 21.494 39.216 17.806 1.00 8.79 56 ALA B CA 1
ATOM 2706 C C . ALA B 1 56 ? 21.128 39.134 19.300 1.00 9.20 56 ALA B C 1
ATOM 2707 O O . ALA B 1 56 ? 20.253 38.352 19.679 1.00 8.83 56 ALA B O 1
ATOM 2709 N N . GLN B 1 57 ? 21.859 39.901 20.099 1.00 8.85 57 GLN B N 1
ATOM 2710 C CA . GLN B 1 57 ? 21.538 40.126 21.515 1.00 9.08 57 GLN B CA 1
ATOM 2711 C C . GLN B 1 57 ? 21.493 41.638 21.792 1.00 8.60 57 GLN B C 1
ATOM 2712 O O . GLN B 1 57 ? 22.472 42.372 21.529 1.00 9.49 57 GLN B O 1
ATOM 2718 N N . ASP B 1 58 ? 20.370 42.084 22.351 1.00 8.91 58 ASP B N 1
ATOM 2719 C CA . ASP B 1 58 ? 20.221 43.483 22.800 1.00 8.94 58 ASP B CA 1
ATOM 2720 C C . ASP B 1 58 ? 19.979 43.522 24.297 1.00 9.06 58 ASP B C 1
ATOM 2721 O O . ASP B 1 58 ? 19.210 42.718 24.801 1.00 10.03 58 ASP B O 1
ATOM 2726 N N . ILE B 1 59 ? 20.698 44.427 24.969 1.00 9.13 59 ILE B N 1
ATOM 2727 C CA . ILE B 1 59 ? 20.695 44.592 26.419 1.00 9.57 59 ILE B CA 1
ATOM 2728 C C . ILE B 1 59 ? 20.164 45.987 26.793 1.00 10.25 59 ILE B C 1
ATOM 2729 O O . ILE B 1 59 ? 20.619 47.006 26.232 1.00 10.59 59 ILE B O 1
ATOM 2734 N N . TYR B 1 60 ? 19.210 45.994 27.718 1.00 9.93 60 TYR B N 1
ATOM 2735 C CA . TYR B 1 60 ? 18.527 47.201 28.198 1.00 12.45 60 TYR B CA 1
ATOM 2736 C C . TYR B 1 60 ? 18.820 47.397 29.672 1.00 12.65 60 TYR B C 1
ATOM 2737 O O . TYR B 1 60 ? 19.078 46.437 30.369 1.00 12.87 60 TYR B O 1
ATOM 2746 N N . SER B 1 61 ? 18.765 48.643 30.130 1.00 13.12 61 SER B N 1
ATOM 2747 C CA . SER B 1 61 ? 19.362 49.006 31.414 1.00 13.17 61 SER B CA 1
ATOM 2748 C C . SER B 1 61 ? 18.650 50.194 32.058 1.00 13.62 61 SER B C 1
ATOM 2749 O O . SER B 1 61 ? 18.204 51.090 31.357 1.00 13.08 61 SER B O 1
ATOM 2752 N N . PRO B 1 62 ? 18.545 50.201 33.411 1.00 13.69 62 PRO B N 1
ATOM 2753 C CA . PRO B 1 62 ? 18.217 51.438 34.143 1.00 13.58 62 PRO B CA 1
ATOM 2754 C C . PRO B 1 62 ? 19.234 52.530 33.832 1.00 14.15 62 PRO B C 1
ATOM 2755 O O . PRO B 1 62 ? 20.333 52.235 33.313 1.00 12.50 62 PRO B O 1
ATOM 2759 N N . SER B 1 63 ? 18.888 53.779 34.133 1.00 14.23 63 SER B N 1
ATOM 2760 C CA . SER B 1 63 ? 19.818 54.873 33.874 1.00 16.14 63 SER B CA 1
ATOM 2761 C C . SER B 1 63 ? 20.418 55.496 35.128 1.00 17.85 63 SER B C 1
ATOM 2762 O O . SER B 1 63 ? 19.837 55.403 36.222 1.00 17.12 63 SER B O 1
ATOM 2765 N N . GLY B 1 64 ? 21.607 56.089 34.961 1.00 18.36 64 GLY B N 1
ATOM 2766 C CA . GLY B 1 64 ? 22.254 56.882 36.011 1.00 20.58 64 GLY B CA 1
ATOM 2767 C C . GLY B 1 64 ? 22.512 56.089 37.273 1.00 21.65 64 GLY B C 1
ATOM 2768 O O . GLY B 1 64 ? 22.992 54.943 37.221 1.00 21.45 64 GLY B O 1
ATOM 2769 N N . ALA B 1 65 ? 22.155 56.692 38.406 1.00 22.63 65 ALA B N 1
ATOM 2770 C CA . ALA B 1 65 ? 22.371 56.084 39.715 1.00 23.41 65 ALA B CA 1
ATOM 2771 C C . ALA B 1 65 ? 21.626 54.754 39.907 1.00 22.86 65 ALA B C 1
ATOM 2772 O O . ALA B 1 65 ? 22.098 53.897 40.668 1.00 23.19 65 ALA B O 1
ATOM 2774 N N . ASN B 1 66 ? 20.504 54.569 39.194 1.00 21.88 66 ASN B N 1
ATOM 2775 C CA . ASN B 1 66 ? 19.730 53.322 39.244 1.00 21.54 66 ASN B CA 1
ATOM 2776 C C . ASN B 1 66 ? 20.488 52.067 38.805 1.00 21.82 66 ASN B C 1
ATOM 2777 O O . ASN B 1 66 ? 20.139 50.968 39.237 1.00 21.36 66 ASN B O 1
ATOM 2782 N N . LYS B 1 67 ? 21.505 52.234 37.958 1.00 21.63 67 LYS B N 1
ATOM 2783 C CA . LYS B 1 67 ? 22.333 51.104 37.497 1.00 23.53 67 LYS B CA 1
ATOM 2784 C C . LYS B 1 67 ? 22.997 50.375 38.656 1.00 24.42 67 LYS B C 1
ATOM 2785 O O . LYS B 1 67 ? 23.258 49.171 38.578 1.00 24.94 67 LYS B O 1
ATOM 2791 N N . ARG B 1 68 ? 23.257 51.097 39.743 1.00 25.51 68 ARG B N 1
ATOM 2792 C CA . ARG B 1 68 ? 24.058 50.536 40.843 1.00 26.57 68 ARG B CA 1
ATOM 2793 C C . ARG B 1 68 ? 23.253 50.006 42.023 1.00 26.51 68 ARG B C 1
ATOM 2794 O O . ARG B 1 68 ? 23.816 49.418 42.945 1.00 26.71 68 ARG B O 1
ATOM 2802 N N . LYS B 1 69 ? 21.937 50.182 41.969 1.00 26.04 69 LYS B N 1
ATOM 2803 C CA . LYS B 1 69 ? 21.042 49.735 43.039 1.00 26.38 69 LYS B CA 1
ATOM 2804 C C . LYS B 1 69 ? 20.824 48.213 43.003 1.00 26.34 69 LYS B C 1
ATOM 2805 O O . LYS B 1 69 ? 21.005 47.597 41.957 1.00 26.36 69 LYS B O 1
ATOM 2811 N N . PRO B 1 70 ? 20.496 47.588 44.159 1.00 26.28 70 PRO B N 1
ATOM 2812 C CA . PRO B 1 70 ? 20.391 46.122 44.167 1.00 25.86 70 PRO B CA 1
ATOM 2813 C C . PRO B 1 70 ? 19.176 45.547 43.441 1.00 25.45 70 PRO B C 1
ATOM 2814 O O . PRO B 1 70 ? 19.198 44.383 43.032 1.00 25.71 70 PRO B O 1
ATOM 2818 N N . GLU B 1 71 ? 18.123 46.345 43.292 1.00 24.71 71 GLU B N 1
ATOM 2819 C CA . GLU B 1 71 ? 16.917 45.878 42.613 1.00 24.02 71 GLU B CA 1
ATOM 2820 C C . GLU B 1 71 ? 16.449 46.914 41.612 1.00 22.46 71 GLU B C 1
ATOM 2821 O O . GLU B 1 71 ? 16.964 48.037 41.582 1.00 21.66 71 GLU B O 1
ATOM 2827 N N . ALA B 1 72 ? 15.475 46.521 40.789 1.00 21.30 72 ALA B N 1
ATOM 2828 C CA . ALA B 1 72 ? 14.808 47.455 39.892 1.00 20.78 72 ALA B CA 1
ATOM 2829 C C . ALA B 1 72 ? 14.086 48.547 40.693 1.00 21.09 72 ALA B C 1
ATOM 2830 O O . ALA B 1 72 ? 13.572 48.299 41.809 1.00 19.48 72 ALA B O 1
ATOM 2832 N N . VAL B 1 73 ? 14.076 49.748 40.124 1.00 20.94 73 VAL B N 1
ATOM 2833 C CA . VAL B 1 73 ? 13.516 50.938 40.748 1.00 21.21 73 VAL B CA 1
ATOM 2834 C C . VAL B 1 73 ? 12.222 51.267 40.015 1.00 21.40 73 VAL B C 1
ATOM 2835 O O . VAL B 1 73 ? 12.205 51.403 38.786 1.00 20.67 73 VAL B O 1
ATOM 2839 N N . LYS B 1 74 ? 11.130 51.381 40.760 1.00 20.82 74 LYS B N 1
ATOM 2840 C CA . LYS B 1 74 ? 9.883 51.845 40.190 1.00 20.99 74 LYS B CA 1
ATOM 2841 C C . LYS B 1 74 ? 10.171 53.227 39.553 1.00 20.35 74 LYS B C 1
ATOM 2842 O O . LYS B 1 74 ? 10.823 54.072 40.171 1.00 19.43 74 LYS B O 1
ATOM 2848 N N . GLY B 1 75 ? 9.752 53.424 38.298 1.00 18.70 75 GLY B N 1
ATOM 2849 C CA . GLY B 1 75 ? 10.018 54.679 37.571 1.00 17.06 75 GLY B CA 1
ATOM 2850 C C . GLY B 1 75 ? 11.132 54.612 36.531 1.00 16.73 75 GLY B C 1
ATOM 2851 O O . GLY B 1 75 ? 11.352 55.565 35.782 1.00 16.29 75 GLY B O 1
ATOM 2852 N N . ASP B 1 76 ? 11.864 53.504 36.496 1.00 15.31 76 ASP B N 1
ATOM 2853 C CA . ASP B 1 76 ? 12.891 53.317 35.462 1.00 14.93 76 ASP B CA 1
ATOM 2854 C C . ASP B 1 76 ? 12.747 51.876 34.985 1.00 14.63 76 ASP B C 1
ATOM 2855 O O . ASP B 1 76 ? 12.241 51.028 35.712 1.00 13.45 76 ASP B O 1
ATOM 2860 N N . ARG B 1 77 ? 13.224 51.578 33.778 1.00 14.09 77 ARG B N 1
ATOM 2861 C CA . ARG B 1 77 ? 13.147 50.220 33.285 1.00 13.71 77 ARG B CA 1
ATOM 2862 C C . ARG B 1 77 ? 14.071 49.324 34.117 1.00 13.43 77 ARG B C 1
ATOM 2863 O O . ARG B 1 77 ? 15.054 49.781 34.677 1.00 13.29 77 ARG B O 1
ATOM 2871 N N . ALA B 1 78 ? 13.731 48.044 34.189 1.00 13.71 78 ALA B N 1
ATOM 2872 C CA . ALA B 1 78 ? 14.571 47.021 34.780 1.00 13.48 78 ALA B CA 1
ATOM 2873 C C . ALA B 1 78 ? 15.696 46.632 33.806 1.00 13.77 78 ALA B C 1
ATOM 2874 O O . ALA B 1 78 ? 15.617 46.929 32.624 1.00 13.47 78 ALA B O 1
ATOM 2876 N N . PHE B 1 79 ? 16.727 45.949 34.286 1.00 13.69 79 PHE B N 1
ATOM 2877 C CA . PHE B 1 79 ? 17.672 45.328 33.347 1.00 13.22 79 PHE B CA 1
ATOM 2878 C C . PHE B 1 79 ? 16.887 44.276 32.570 1.00 13.28 79 PHE B C 1
ATOM 2879 O O . PHE B 1 79 ? 16.006 43.607 33.130 1.00 12.98 79 PHE B O 1
ATOM 2887 N N . SER B 1 80 ? 17.194 44.121 31.287 1.00 11.29 80 SER B N 1
ATOM 2888 C CA . SER B 1 80 ? 16.601 43.043 30.497 1.00 11.98 80 SER B CA 1
ATOM 2889 C C . SER B 1 80 ? 17.460 42.799 29.265 1.00 11.07 80 SER B C 1
ATOM 2890 O O . SER B 1 80 ? 18.340 43.603 28.935 1.00 10.60 80 SER B O 1
ATOM 2893 N N . ALA B 1 81 ? 17.227 41.674 28.597 1.00 12.14 81 ALA B N 1
ATOM 2894 C CA . ALA B 1 81 ? 17.910 41.414 27.320 1.00 11.18 81 ALA B CA 1
ATOM 2895 C C . ALA B 1 81 ? 17.009 40.645 26.355 1.00 11.01 81 ALA B C 1
ATOM 2896 O O . ALA B 1 81 ? 16.115 39.897 26.779 1.00 11.29 81 ALA B O 1
ATOM 2898 N N . PHE B 1 82 ? 17.247 40.832 25.052 1.00 10.32 82 PHE B N 1
ATOM 2899 C CA . PHE B 1 82 ? 16.426 40.275 23.993 1.00 9.74 82 PHE B CA 1
ATOM 2900 C C . PHE B 1 82 ? 17.400 39.511 23.120 1.00 10.14 82 PHE B C 1
ATOM 2901 O O . PHE B 1 82 ? 18.322 40.087 22.596 1.00 10.73 82 PHE B O 1
ATOM 2909 N N . LEU B 1 83 ? 17.245 38.193 23.058 1.00 10.32 83 LEU B N 1
ATOM 2910 C CA . LEU B 1 83 ? 18.075 37.329 22.196 1.00 10.93 83 LEU B CA 1
ATOM 2911 C C . LEU B 1 83 ? 17.199 36.812 21.075 1.00 10.54 83 LEU B C 1
ATOM 2912 O O . LEU B 1 83 ? 16.125 36.250 21.334 1.00 11.84 83 LEU B O 1
ATOM 2917 N N . HIS B 1 84 ? 17.631 37.014 19.837 1.00 10.52 84 HIS B N 1
ATOM 2918 C CA . HIS B 1 84 ? 16.747 36.786 18.689 1.00 11.01 84 HIS B CA 1
ATOM 2919 C C . HIS B 1 84 ? 17.498 36.278 17.472 1.00 10.89 84 HIS B C 1
ATOM 2920 O O . HIS B 1 84 ? 18.666 36.589 17.290 1.00 10.97 84 HIS B O 1
ATOM 2927 N N . THR B 1 85 ? 16.787 35.516 16.655 1.00 11.16 85 THR B N 1
ATOM 2928 C CA . THR B 1 85 ? 17.268 35.071 15.366 1.00 12.00 85 THR B CA 1
ATOM 2929 C C . THR B 1 85 ? 16.090 35.123 14.420 1.00 12.94 85 THR B C 1
ATOM 2930 O O . THR B 1 85 ? 14.964 34.991 14.845 1.00 12.98 85 THR B O 1
ATOM 2934 N N . GLY B 1 86 ? 16.315 35.345 13.128 1.00 14.15 86 GLY B N 1
ATOM 2935 C CA . GLY B 1 86 ? 15.164 35.387 12.240 1.00 14.41 86 GLY B CA 1
ATOM 2936 C C . GLY B 1 86 ? 15.552 35.402 10.782 1.00 15.07 86 GLY B C 1
ATOM 2937 O O . GLY B 1 86 ? 16.725 35.372 10.466 1.00 14.44 86 GLY B O 1
ATOM 2938 N N . LEU B 1 87 ? 14.543 35.392 9.917 1.00 15.94 87 LEU B N 1
ATOM 2939 C CA . LEU B 1 87 ? 14.736 35.461 8.478 1.00 17.31 87 LEU B CA 1
ATOM 2940 C C . LEU B 1 87 ? 13.972 36.664 7.947 1.00 17.51 87 LEU B C 1
ATOM 2941 O O . LEU B 1 87 ? 12.957 37.068 8.525 1.00 18.04 87 LEU B O 1
ATOM 2946 N N . GLU B 1 88 ? 14.423 37.210 6.814 1.00 16.88 88 GLU B N 1
ATOM 2947 C CA . GLU B 1 88 ? 13.736 38.369 6.238 1.00 16.49 88 GLU B CA 1
ATOM 2948 C C . GLU B 1 88 ? 13.867 38.413 4.729 1.00 16.09 88 GLU B C 1
ATOM 2949 O O . GLU B 1 88 ? 14.934 38.134 4.202 1.00 15.17 88 GLU B O 1
ATOM 2955 N N . TRP B 1 89 ? 12.783 38.797 4.068 1.00 15.72 89 TRP B N 1
ATOM 2956 C CA . TRP B 1 89 ? 12.751 39.006 2.628 1.00 16.86 89 TRP B CA 1
ATOM 2957 C C . TRP B 1 89 ? 12.744 40.505 2.395 1.00 16.94 89 TRP B C 1
ATOM 2958 O O . TRP B 1 89 ? 11.967 41.216 3.008 1.00 16.31 89 TRP B O 1
ATOM 2969 N N . ASN B 1 90 ? 13.630 40.978 1.527 1.00 16.51 90 ASN B N 1
ATOM 2970 C CA . ASN B 1 90 ? 13.798 42.409 1.281 1.00 17.04 90 ASN B CA 1
ATOM 2971 C C . ASN B 1 90 ? 13.847 42.587 -0.224 1.00 17.70 90 ASN B C 1
ATOM 2972 O O . ASN B 1 90 ? 14.732 42.037 -0.866 1.00 17.27 90 ASN B O 1
ATOM 2977 N N . SER B 1 91 ? 12.874 43.316 -0.784 1.00 17.81 91 SER B N 1
ATOM 2978 C CA . SER B 1 91 ? 12.677 43.334 -2.235 1.00 19.27 91 SER B CA 1
ATOM 2979 C C . SER B 1 91 ? 12.242 44.692 -2.797 1.00 19.54 91 SER B C 1
ATOM 2980 O O . SER B 1 91 ? 11.459 45.412 -2.180 1.00 18.15 91 SER B O 1
ATOM 2983 N N . LEU B 1 92 ? 12.777 45.032 -3.970 1.00 20.47 92 LEU B N 1
ATOM 2984 C CA . LEU B 1 92 ? 12.278 46.150 -4.761 1.00 21.87 92 LEU B CA 1
ATOM 2985 C C . LEU B 1 92 ? 11.105 45.619 -5.591 1.00 23.45 92 LEU B C 1
ATOM 2986 O O . LEU B 1 92 ? 11.280 44.715 -6.402 1.00 25.04 92 LEU B O 1
ATOM 2991 N N . ALA B 1 93 ? 9.907 46.143 -5.386 1.00 25.14 93 ALA B N 1
ATOM 2992 C CA . ALA B 1 93 ? 8.777 45.663 -6.179 1.00 25.77 93 ALA B CA 1
ATOM 2993 C C . ALA B 1 93 ? 8.794 46.348 -7.540 1.00 26.84 93 ALA B C 1
ATOM 2994 O O . ALA B 1 93 ? 8.514 45.703 -8.559 1.00 28.85 93 ALA B O 1
ATOM 2996 N N . THR B 1 94 ? 9.109 47.645 -7.557 1.00 26.67 94 THR B N 1
ATOM 2997 C CA . THR B 1 94 ? 9.465 48.362 -8.786 1.00 26.39 94 THR B CA 1
ATOM 2998 C C . THR B 1 94 ? 10.584 49.343 -8.418 1.00 26.09 94 THR B C 1
ATOM 2999 O O . THR B 1 94 ? 11.129 49.268 -7.308 1.00 25.35 94 THR B O 1
ATOM 3003 N N . ASN B 1 95 ? 10.896 50.285 -9.310 1.00 25.00 95 ASN B N 1
ATOM 3004 C CA . ASN B 1 95 ? 11.868 51.319 -8.999 1.00 25.07 95 ASN B CA 1
ATOM 3005 C C . ASN B 1 95 ? 11.329 52.420 -8.072 1.00 23.64 95 ASN B C 1
ATOM 3006 O O . ASN B 1 95 ? 12.068 53.354 -7.722 1.00 23.08 95 ASN B O 1
ATOM 3011 N N . TRP B 1 96 ? 10.049 52.305 -7.690 1.00 22.24 96 TRP B N 1
ATOM 3012 C CA . TRP B 1 96 ? 9.418 53.256 -6.781 1.00 22.06 96 TRP B CA 1
ATOM 3013 C C . TRP B 1 96 ? 8.925 52.624 -5.460 1.00 20.51 96 TRP B C 1
ATOM 3014 O O . TRP B 1 96 ? 8.382 53.314 -4.604 1.00 18.71 96 TRP B O 1
ATOM 3025 N N . LEU B 1 97 ? 9.133 51.321 -5.295 1.00 19.20 97 LEU B N 1
ATOM 3026 C CA . LEU B 1 97 ? 8.633 50.624 -4.108 1.00 19.51 97 LEU B CA 1
ATOM 3027 C C . LEU B 1 97 ? 9.629 49.576 -3.588 1.00 18.48 97 LEU B C 1
ATOM 3028 O O . LEU B 1 97 ? 10.127 48.767 -4.359 1.00 18.54 97 LEU B O 1
ATOM 3033 N N . ARG B 1 98 ? 9.917 49.616 -2.284 1.00 17.30 98 ARG B N 1
ATOM 3034 C CA . ARG B 1 98 ? 10.704 48.580 -1.602 1.00 16.28 98 ARG B CA 1
ATOM 3035 C C . ARG B 1 98 ? 9.821 48.041 -0.481 1.00 16.44 98 ARG B C 1
ATOM 3036 O O . ARG B 1 98 ? 9.104 48.813 0.158 1.00 16.07 98 ARG B O 1
ATOM 3044 N N . TYR B 1 99 ? 9.827 46.728 -0.258 1.00 16.29 99 TYR B N 1
ATOM 3045 C CA . TYR B 1 99 ? 9.105 46.191 0.891 1.00 17.33 99 TYR B CA 1
ATOM 3046 C C . TYR B 1 99 ? 9.943 45.092 1.564 1.00 17.37 99 TYR B C 1
ATOM 3047 O O . TYR B 1 99 ? 10.844 44.522 0.956 1.00 16.99 99 TYR B O 1
ATOM 3056 N N . ARG B 1 100 ? 9.618 44.815 2.827 1.00 17.50 100 ARG B N 1
ATOM 3057 C CA . ARG B 1 100 ? 10.329 43.825 3.616 1.00 17.23 100 ARG B CA 1
ATOM 3058 C C . ARG B 1 100 ? 9.347 43.060 4.449 1.00 16.34 100 ARG B C 1
ATOM 3059 O O . ARG B 1 100 ? 8.416 43.643 4.970 1.00 15.22 100 ARG B O 1
ATOM 3067 N N . LEU B 1 101 ? 9.592 41.766 4.594 1.00 15.44 101 LEU B N 1
ATOM 3068 C CA . LEU B 1 101 ? 8.783 40.913 5.445 1.00 16.92 101 LEU B CA 1
ATOM 3069 C C . LEU B 1 101 ? 9.712 40.020 6.235 1.00 16.47 101 LEU B C 1
ATOM 3070 O O . LEU B 1 101 ? 10.571 39.383 5.663 1.00 15.68 101 LEU B O 1
ATOM 3075 N N . GLY B 1 102 ? 9.544 39.975 7.552 1.00 16.48 102 GLY B N 1
ATOM 3076 C CA . GLY B 1 102 ? 10.405 39.141 8.380 1.00 16.89 102 GLY B CA 1
ATOM 3077 C C . GLY B 1 102 ? 9.748 38.537 9.606 1.00 17.58 102 GLY B C 1
ATOM 3078 O O . GLY B 1 102 ? 8.732 39.051 10.092 1.00 16.50 102 GLY B O 1
ATOM 3079 N N . THR B 1 103 ? 10.350 37.453 10.113 1.00 18.67 103 THR B N 1
ATOM 3080 C CA . THR B 1 103 ? 9.923 36.817 11.362 1.00 19.12 103 THR B CA 1
ATOM 3081 C C . THR B 1 103 ? 11.125 36.507 12.233 1.00 18.83 103 THR B C 1
ATOM 3082 O O . THR B 1 103 ? 12.140 36.021 11.710 1.00 18.81 103 THR B O 1
ATOM 3086 N N . ASP B 1 104 ? 11.038 36.822 13.537 1.00 17.44 104 ASP B N 1
ATOM 3087 C CA . ASP B 1 104 ? 12.062 36.417 14.516 1.00 16.50 104 ASP B CA 1
ATOM 3088 C C . ASP B 1 104 ? 11.467 35.409 15.475 1.00 16.07 104 ASP B C 1
ATOM 3089 O O . ASP B 1 104 ? 10.272 35.440 15.720 1.00 14.81 104 ASP B O 1
ATOM 3094 N N . ILE B 1 105 ? 12.294 34.508 15.991 1.00 14.87 105 ILE B N 1
ATOM 3095 C CA . ILE B 1 105 ? 11.958 33.860 17.254 1.00 15.08 105 ILE B CA 1
ATOM 3096 C C . ILE B 1 105 ? 12.971 34.370 18.249 1.00 13.45 105 ILE B C 1
ATOM 3097 O O . ILE B 1 105 ? 14.107 34.629 17.893 1.00 13.35 105 ILE B O 1
ATOM 3102 N N . GLY B 1 106 ? 12.571 34.490 19.507 1.00 13.70 106 GLY B N 1
ATOM 3103 C CA . GLY B 1 106 ? 13.458 35.032 20.490 1.00 12.95 106 GLY B CA 1
ATOM 3104 C C . GLY B 1 106 ? 12.957 34.858 21.901 1.00 12.61 106 GLY B C 1
ATOM 3105 O O . GLY B 1 106 ? 11.909 34.226 22.146 1.00 11.85 106 GLY B O 1
ATOM 3106 N N . VAL B 1 107 ? 13.728 35.414 22.825 1.00 12.12 107 VAL B N 1
ATOM 3107 C CA . VAL B 1 107 ? 13.340 35.437 24.235 1.00 12.12 107 VAL B CA 1
ATOM 3108 C C . VAL B 1 107 ? 13.780 36.765 24.851 1.00 11.86 107 VAL B C 1
ATOM 3109 O O . VAL B 1 107 ? 14.875 37.286 24.542 1.00 11.17 107 VAL B O 1
ATOM 3113 N N . ILE B 1 108 ? 12.903 37.326 25.684 1.00 10.94 108 ILE B N 1
ATOM 3114 C CA . ILE B 1 108 ? 13.288 38.387 26.608 1.00 11.01 108 ILE B CA 1
ATOM 3115 C C . ILE B 1 108 ? 13.258 37.774 28.003 1.00 11.59 108 ILE B C 1
ATOM 3116 O O . ILE B 1 108 ? 12.262 37.179 28.379 1.00 11.90 108 ILE B O 1
ATOM 3121 N N . GLY B 1 109 ? 14.359 37.887 28.736 1.00 12.09 109 GLY B N 1
ATOM 3122 C CA . GLY B 1 109 ? 14.431 37.287 30.052 1.00 13.61 109 GLY B CA 1
ATOM 3123 C C . GLY B 1 109 ? 15.832 36.878 30.402 1.00 13.35 109 GLY B C 1
ATOM 3124 O O . GLY B 1 109 ? 16.760 37.139 29.636 1.00 14.14 109 GLY B O 1
ATOM 3125 N N . PRO B 1 110 ? 16.005 36.250 31.590 1.00 14.19 110 PRO B N 1
ATOM 3126 C CA . PRO B 1 110 ? 17.273 35.622 31.948 1.00 13.16 110 PRO B CA 1
ATOM 3127 C C . PRO B 1 110 ? 17.893 34.722 30.852 1.00 12.63 110 PRO B C 1
ATOM 3128 O O . PRO B 1 110 ? 19.136 34.679 30.690 1.00 12.67 110 PRO B O 1
ATOM 3132 N N . ASP B 1 111 ? 17.038 33.979 30.152 1.00 12.77 111 ASP B N 1
ATOM 3133 C CA . ASP B 1 111 ? 17.463 33.043 29.120 1.00 12.88 111 ASP B CA 1
ATOM 3134 C C . ASP B 1 111 ? 18.090 33.806 27.943 1.00 13.55 111 ASP B C 1
ATOM 3135 O O . ASP B 1 111 ? 18.790 33.211 27.122 1.00 12.78 111 ASP B O 1
ATOM 3140 N N . ALA B 1 112 ? 17.871 35.128 27.884 1.00 13.63 112 ALA B N 1
ATOM 3141 C CA . ALA B 1 112 ? 18.479 35.944 26.806 1.00 13.23 112 ALA B CA 1
ATOM 3142 C C . ALA B 1 112 ? 19.983 36.217 27.053 1.00 12.71 112 ALA B C 1
ATOM 3143 O O . ALA B 1 112 ? 20.736 36.607 26.140 1.00 14.19 112 ALA B O 1
ATOM 3145 N N . GLY B 1 113 ? 20.440 35.963 28.288 1.00 13.00 113 GLY B N 1
ATOM 3146 C CA . GLY B 1 113 ? 21.858 36.007 28.635 1.00 12.35 113 GLY B CA 1
ATOM 3147 C C . GLY B 1 113 ? 22.490 37.376 28.851 1.00 12.30 113 GLY B C 1
ATOM 3148 O O . GLY B 1 113 ? 23.693 37.504 28.748 1.00 12.89 113 GLY B O 1
ATOM 3149 N N . GLY B 1 114 ? 21.696 38.404 29.149 1.00 12.57 114 GLY B N 1
ATOM 3150 C CA . GLY B 1 114 ? 22.246 39.762 29.369 1.00 12.75 114 GLY B CA 1
ATOM 3151 C C . GLY B 1 114 ? 23.190 39.887 30.562 1.00 13.28 114 GLY B C 1
ATOM 3152 O O . GLY B 1 114 ? 24.235 40.538 30.466 1.00 12.96 114 GLY B O 1
ATOM 3153 N N . GLN B 1 115 ? 22.834 39.251 31.685 1.00 13.74 115 GLN B N 1
ATOM 3154 C CA . GLN B 1 115 ? 23.663 39.330 32.889 1.00 14.67 115 GLN B CA 1
ATOM 3155 C C . GLN B 1 115 ? 25.012 38.700 32.625 1.00 13.74 115 GLN B C 1
ATOM 3156 O O . GLN B 1 115 ? 26.062 39.233 32.980 1.00 13.82 115 GLN B O 1
ATOM 3162 N N . GLU B 1 116 ? 24.962 37.528 32.007 1.00 13.58 116 GLU B N 1
ATOM 3163 C CA . GLU B 1 116 ? 26.165 36.800 31.678 1.00 12.83 116 GLU B CA 1
ATOM 3164 C C . GLU B 1 116 ? 27.082 37.643 30.810 1.00 12.66 116 GLU B C 1
ATOM 3165 O O . GLU B 1 116 ? 28.253 37.737 31.107 1.00 11.96 116 GLU B O 1
ATOM 3171 N N . VAL B 1 117 ? 26.538 38.233 29.738 1.00 12.37 117 VAL B N 1
ATOM 3172 C CA . VAL B 1 117 ? 27.350 38.954 28.765 1.00 12.68 117 VAL B CA 1
ATOM 3173 C C . VAL B 1 117 ? 27.922 40.244 29.346 1.00 12.88 117 VAL B C 1
ATOM 3174 O O . VAL B 1 117 ? 29.094 40.531 29.158 1.00 13.29 117 VAL B O 1
ATOM 3178 N N . GLN B 1 118 ? 27.096 41.006 30.058 1.00 14.20 118 GLN B N 1
ATOM 3179 C CA . GLN B 1 118 ? 27.537 42.286 30.607 1.00 14.68 118 GLN B CA 1
ATOM 3180 C C . GLN B 1 118 ? 28.493 42.063 31.778 1.00 14.81 118 GLN B C 1
ATOM 3181 O O . GLN B 1 118 ? 29.537 42.681 31.828 1.00 15.91 118 GLN B O 1
ATOM 3187 N N . ASN B 1 119 ? 28.159 41.151 32.691 1.00 15.20 119 ASN B N 1
ATOM 3188 C CA . ASN B 1 119 ? 29.098 40.791 33.763 1.00 15.83 119 ASN B CA 1
ATOM 3189 C C . ASN B 1 119 ? 30.467 40.383 33.228 1.00 15.78 119 ASN B C 1
ATOM 3190 O O . ASN B 1 119 ? 31.476 40.725 33.818 1.00 16.44 119 ASN B O 1
ATOM 3195 N N . ARG B 1 120 ? 30.491 39.631 32.117 1.00 16.48 120 ARG B N 1
ATOM 3196 C CA . ARG B 1 120 ? 31.740 39.207 31.471 1.00 16.27 120 ARG B CA 1
ATOM 3197 C C . ARG B 1 120 ? 32.523 40.418 30.976 1.00 16.98 120 ARG B C 1
ATOM 3198 O O . ARG B 1 120 ? 33.732 40.555 31.245 1.00 16.63 120 ARG B O 1
ATOM 3206 N N . ALA B 1 121 ? 31.836 41.300 30.252 1.00 17.05 121 ALA B N 1
ATOM 3207 C CA . ALA B 1 121 ? 32.481 42.484 29.676 1.00 18.19 121 ALA B CA 1
ATOM 3208 C C . ALA B 1 121 ? 33.049 43.377 30.770 1.00 18.79 121 ALA B C 1
ATOM 3209 O O . ALA B 1 121 ? 34.151 43.894 30.627 1.00 20.33 121 ALA B O 1
ATOM 3211 N N . HIS B 1 122 ? 32.302 43.529 31.861 1.00 20.33 122 HIS B N 1
ATOM 3212 C CA . HIS B 1 122 ? 32.726 44.316 33.017 1.00 21.57 122 HIS B CA 1
ATOM 3213 C C . HIS B 1 122 ? 33.888 43.651 33.730 1.00 21.76 122 HIS B C 1
ATOM 3214 O O . HIS B 1 122 ? 34.857 44.322 34.075 1.00 23.03 122 HIS B O 1
ATOM 3221 N N . ARG B 1 123 ? 33.816 42.332 33.924 1.00 21.71 123 ARG B N 1
ATOM 3222 C CA . ARG B 1 123 ? 34.929 41.590 34.534 1.00 21.60 123 ARG B CA 1
ATOM 3223 C C . ARG B 1 123 ? 36.221 41.801 33.761 1.00 21.80 123 ARG B C 1
ATOM 3224 O O . ARG B 1 123 ? 37.248 42.122 34.338 1.00 20.49 123 ARG B O 1
ATOM 3232 N N . ILE B 1 124 ? 36.149 41.611 32.449 1.00 22.73 124 ILE B N 1
ATOM 3233 C CA . ILE B 1 124 ? 37.298 41.722 31.549 1.00 24.49 124 ILE B CA 1
ATOM 3234 C C . ILE B 1 124 ? 37.986 43.099 31.652 1.00 25.92 124 ILE B C 1
ATOM 3235 O O . ILE B 1 124 ? 39.209 43.174 31.659 1.00 26.27 124 ILE B O 1
ATOM 3240 N N . ILE B 1 125 ? 37.201 44.172 31.763 1.00 27.81 125 ILE B N 1
ATOM 3241 C CA . ILE B 1 125 ? 37.759 45.537 31.824 1.00 29.61 125 ILE B CA 1
ATOM 3242 C C . ILE B 1 125 ? 37.900 46.105 33.245 1.00 30.46 125 ILE B C 1
ATOM 3243 O O . ILE B 1 125 ? 38.147 47.300 33.419 1.00 31.57 125 ILE B O 1
ATOM 3248 N N . GLY B 1 126 ? 37.737 45.261 34.256 1.00 31.07 126 GLY B N 1
ATOM 3249 C CA . GLY B 1 126 ? 37.839 45.692 35.652 1.00 32.12 126 GLY B CA 1
ATOM 3250 C C . GLY B 1 126 ? 36.742 46.614 36.182 1.00 32.85 126 GLY B C 1
ATOM 3251 O O . GLY B 1 126 ? 36.871 47.158 37.285 1.00 33.40 126 GLY B O 1
ATOM 3252 N N . ALA B 1 127 ? 35.673 46.810 35.408 1.00 32.84 127 ALA B N 1
ATOM 3253 C CA . ALA B 1 127 ? 34.466 47.480 35.913 1.00 33.16 127 ALA B CA 1
ATOM 3254 C C . ALA B 1 127 ? 33.706 46.520 36.827 1.00 33.23 127 ALA B C 1
ATOM 3255 O O . ALA B 1 127 ? 33.877 45.295 36.739 1.00 33.52 127 ALA B O 1
ATOM 3257 N N . GLU B 1 128 ? 32.892 47.049 37.736 1.00 33.00 128 GLU B N 1
ATOM 3258 C CA . GLU B 1 128 ? 32.121 46.138 38.581 1.00 33.00 128 GLU B CA 1
ATOM 3259 C C . GLU B 1 128 ? 30.726 45.851 38.042 1.00 31.30 128 GLU B C 1
ATOM 3260 O O . GLU B 1 128 ? 30.185 46.597 37.221 1.00 31.50 128 GLU B O 1
ATOM 3266 N N . LYS B 1 129 ? 30.182 44.729 38.473 1.00 29.60 129 LYS B N 1
ATOM 3267 C CA . LYS B 1 129 ? 28.940 44.253 37.928 1.00 28.46 129 LYS B CA 1
ATOM 3268 C C . LYS B 1 129 ? 27.792 45.032 38.522 1.00 26.31 129 LYS B C 1
ATOM 3269 O O . LYS B 1 129 ? 27.940 45.656 39.580 1.00 25.58 129 LYS B O 1
ATOM 3275 N N . TYR B 1 130 ? 26.661 45.015 37.820 1.00 23.54 130 TYR B N 1
ATOM 3276 C CA . TYR B 1 130 ? 25.419 45.622 38.295 1.00 21.41 130 TYR B CA 1
ATOM 3277 C C . TYR B 1 130 ? 24.519 44.575 38.930 1.00 19.77 130 TYR B C 1
ATOM 3278 O O . TYR B 1 130 ? 23.984 43.702 38.225 1.00 18.65 130 TYR B O 1
ATOM 3287 N N . PRO B 1 131 ? 24.341 44.648 40.272 1.00 18.64 131 PRO B N 1
ATOM 3288 C CA . PRO B 1 131 ? 23.621 43.568 40.968 1.00 18.50 131 PRO B CA 1
ATOM 3289 C C . PRO B 1 131 ? 22.133 43.478 40.625 1.00 17.43 131 PRO B C 1
ATOM 3290 O O . PRO B 1 131 ? 21.531 42.426 40.817 1.00 17.59 131 PRO B O 1
ATOM 3294 N N . ALA B 1 132 ? 21.539 44.555 40.107 1.00 17.29 132 ALA B N 1
ATOM 3295 C CA . ALA B 1 132 ? 20.108 44.535 39.796 1.00 16.43 132 ALA B CA 1
ATOM 3296 C C . ALA B 1 132 ? 19.723 43.648 38.615 1.00 16.19 132 ALA B C 1
ATOM 3297 O O . ALA B 1 132 ? 18.541 43.530 38.308 1.00 16.52 132 ALA B O 1
ATOM 3299 N N . TRP B 1 133 ? 20.701 43.011 37.966 1.00 15.27 133 TRP B N 1
ATOM 3300 C CA . TRP B 1 133 ? 20.405 41.871 37.092 1.00 15.01 133 TRP B CA 1
ATOM 3301 C C . TRP B 1 133 ? 19.636 40.762 37.826 1.00 15.20 133 TRP B C 1
ATOM 3302 O O . TRP B 1 133 ? 18.916 39.987 37.202 1.00 14.81 133 TRP B O 1
ATOM 3313 N N . GLN B 1 134 ? 19.767 40.689 39.154 1.00 15.73 134 GLN B N 1
ATOM 3314 C CA . GLN B 1 134 ? 19.060 39.650 39.923 1.00 17.67 134 GLN B CA 1
ATOM 3315 C C . GLN B 1 134 ? 17.564 39.908 39.822 1.00 16.52 134 GLN B C 1
ATOM 3316 O O . GLN B 1 134 ? 16.743 39.001 40.007 1.00 17.41 134 GLN B O 1
ATOM 3322 N N . ASP B 1 135 ? 17.217 41.150 39.489 1.00 15.66 135 ASP B N 1
ATOM 3323 C CA . ASP B 1 135 ? 15.823 41.564 39.425 1.00 15.10 135 ASP B CA 1
ATOM 3324 C C . ASP B 1 135 ? 15.420 41.938 37.984 1.00 14.47 135 ASP B C 1
ATOM 3325 O O . ASP B 1 135 ? 14.569 42.778 37.769 1.00 13.55 135 ASP B O 1
ATOM 3330 N N . GLN B 1 136 ? 16.073 41.315 36.998 1.00 14.56 136 GLN B N 1
ATOM 3331 C CA . GLN B 1 136 ? 15.812 41.627 35.590 1.00 13.69 136 GLN B CA 1
ATOM 3332 C C . GLN B 1 136 ? 14.424 41.129 35.206 1.00 14.22 136 GLN B C 1
ATOM 3333 O O . GLN B 1 136 ? 13.776 40.402 35.983 1.00 14.56 136 GLN B O 1
ATOM 3339 N N . ILE B 1 137 ? 13.944 41.536 34.025 1.00 14.18 137 ILE B N 1
ATOM 3340 C CA . ILE B 1 137 ? 12.650 41.087 33.523 1.00 13.68 137 ILE B CA 1
ATOM 3341 C C . ILE B 1 137 ? 12.676 39.567 33.326 1.00 14.07 137 ILE B C 1
ATOM 3342 O O . ILE B 1 137 ? 13.668 39.021 32.804 1.00 13.37 137 ILE B O 1
ATOM 3347 N N . GLU B 1 138 ? 11.580 38.911 33.724 1.00 13.65 138 GLU B N 1
ATOM 3348 C CA . GLU B 1 138 ? 11.471 37.447 33.684 1.00 14.50 138 GLU B CA 1
ATOM 3349 C C . GLU B 1 138 ? 11.231 36.928 32.253 1.00 13.98 138 GLU B C 1
ATOM 3350 O O . GLU B 1 138 ? 10.712 37.665 31.388 1.00 14.16 138 GLU B O 1
ATOM 3356 N N . ASN B 1 139 ? 11.580 35.661 32.015 1.00 14.16 139 ASN B N 1
ATOM 3357 C CA . ASN B 1 139 ? 11.408 35.016 30.694 1.00 13.76 139 ASN B CA 1
ATOM 3358 C C . ASN B 1 139 ? 10.028 35.128 30.076 1.00 14.87 139 ASN B C 1
ATOM 3359 O O . ASN B 1 139 ? 9.026 34.805 30.721 1.00 15.20 139 ASN B O 1
ATOM 3364 N N . ARG B 1 140 ? 9.996 35.583 28.822 1.00 14.65 140 ARG B N 1
ATOM 3365 C CA . ARG B 1 140 ? 8.910 35.297 27.889 1.00 15.96 140 ARG B CA 1
ATOM 3366 C C . ARG B 1 140 ? 9.536 34.949 26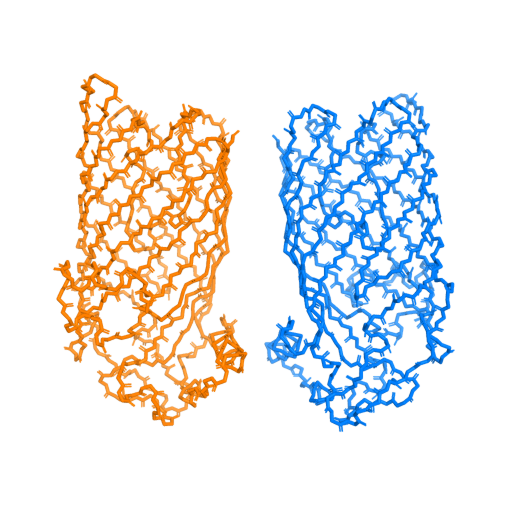.523 1.00 16.20 140 ARG B C 1
ATOM 3367 O O . ARG B 1 140 ? 10.265 35.759 25.936 1.00 15.75 140 ARG B O 1
ATOM 3375 N N . TYR B 1 141 ? 9.283 33.724 26.060 1.00 15.88 141 TYR B N 1
ATOM 3376 C CA . TYR B 1 141 ? 9.677 33.290 24.716 1.00 15.80 141 TYR B CA 1
ATOM 3377 C C . TYR B 1 141 ? 8.615 33.779 23.754 1.00 15.46 141 TYR B C 1
ATOM 3378 O O . TYR B 1 141 ? 7.459 33.855 24.108 1.00 13.73 141 TYR B O 1
ATOM 3387 N N . GLY B 1 142 ? 9.008 34.111 22.532 1.00 15.52 142 GLY B N 1
ATOM 3388 C CA . GLY B 1 142 ? 8.022 34.569 21.583 1.00 15.30 142 GLY B CA 1
ATOM 3389 C C . GLY B 1 142 ? 8.608 34.780 20.205 1.00 16.23 142 GLY B C 1
ATOM 3390 O O . GLY B 1 142 ? 9.623 34.203 19.825 1.00 15.95 142 GLY B O 1
ATOM 3391 N N . TYR B 1 143 ? 7.945 35.632 19.455 1.00 17.29 143 TYR B N 1
ATOM 3392 C CA . TYR B 1 143 ? 8.281 35.824 18.063 1.00 17.78 143 TYR B CA 1
ATOM 3393 C C . TYR B 1 143 ? 7.923 37.255 17.707 1.00 17.39 143 TYR B C 1
ATOM 3394 O O . TYR B 1 143 ? 7.144 37.912 18.422 1.00 16.46 143 TYR B O 1
ATOM 3403 N N 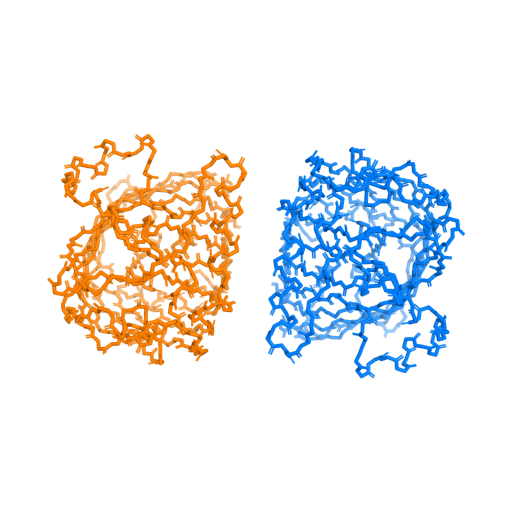. THR B 1 144 ? 8.504 37.747 16.610 1.00 16.62 144 THR B N 1
ATOM 3404 C CA . THR B 1 144 ? 8.003 38.973 16.026 1.00 16.50 144 THR B CA 1
ATOM 3405 C C . THR B 1 144 ? 7.679 38.732 14.555 1.00 15.66 144 THR B C 1
ATOM 3406 O O . THR B 1 144 ? 8.337 37.935 13.912 1.00 15.92 144 THR B O 1
ATOM 3410 N N . ALA B 1 145 ? 6.632 39.390 14.070 1.00 15.36 145 ALA B N 1
ATOM 3411 C CA . ALA B 1 145 ? 6.300 39.438 12.640 1.00 15.41 145 ALA B CA 1
ATOM 3412 C C . ALA B 1 145 ? 6.508 40.893 12.232 1.00 15.30 145 ALA B C 1
ATOM 3413 O O . ALA B 1 145 ? 5.993 41.800 12.867 1.00 14.57 145 ALA B O 1
ATOM 3415 N N . LYS B 1 146 ? 7.304 41.110 11.196 1.00 15.38 146 LYS B N 1
ATOM 3416 C CA . LYS B 1 146 ? 7.761 42.463 10.864 1.00 14.86 146 LYS B CA 1
ATOM 3417 C C . LYS B 1 146 ? 7.511 42.759 9.394 1.00 15.05 146 LYS B C 1
ATOM 3418 O O . LYS B 1 146 ? 7.599 41.860 8.550 1.00 14.24 146 LYS B O 1
ATOM 3424 N N . GLY B 1 147 ? 7.206 44.014 9.088 1.00 14.23 147 GLY B N 1
ATOM 3425 C CA . GLY B 1 147 ? 7.021 44.399 7.693 1.00 15.39 147 GLY B CA 1
ATOM 3426 C C . GLY B 1 147 ? 7.289 45.873 7.511 1.00 15.10 147 GLY B C 1
ATOM 3427 O O . GLY B 1 147 ? 7.175 46.648 8.451 1.00 15.15 147 GLY B O 1
ATOM 3428 N N . MET B 1 148 ? 7.593 46.267 6.280 1.00 16.20 148 MET B N 1
ATOM 3429 C CA . MET B 1 148 ? 7.852 47.661 5.965 1.00 16.50 148 MET B CA 1
ATOM 3430 C C . MET B 1 148 ? 7.581 47.853 4.494 1.00 15.22 148 MET B C 1
ATOM 3431 O O . MET B 1 148 ? 7.889 46.988 3.702 1.00 14.87 148 MET B O 1
ATOM 3436 N N . VAL B 1 149 ? 6.973 48.980 4.142 1.00 14.69 149 VAL B N 1
ATOM 3437 C CA . VAL B 1 149 ? 6.868 49.358 2.731 1.00 14.63 149 VAL B CA 1
ATOM 3438 C C . VAL B 1 149 ? 7.353 50.788 2.613 1.0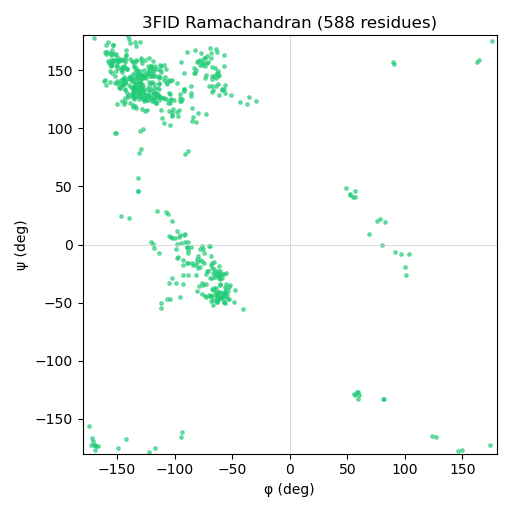0 14.04 149 VAL B C 1
ATOM 3439 O O . VAL B 1 149 ? 6.984 51.643 3.431 1.00 12.74 149 VAL B O 1
ATOM 3443 N N . SER B 1 150 ? 8.186 51.040 1.613 1.00 13.23 150 SER B N 1
ATOM 3444 C CA . SER B 1 150 ? 8.716 52.378 1.410 1.00 14.17 150 SER B CA 1
ATOM 3445 C C . SER B 1 150 ? 8.541 52.783 -0.042 1.00 13.70 150 SER B C 1
ATOM 3446 O O . SER B 1 150 ? 8.744 51.966 -0.920 1.00 13.10 150 SER B O 1
ATOM 3449 N N . LEU B 1 151 ? 8.166 54.038 -0.270 1.00 13.81 151 LEU B N 1
ATOM 3450 C CA . LEU B 1 151 ? 8.209 54.634 -1.591 1.00 15.18 151 LEU B CA 1
ATOM 3451 C C . LEU B 1 151 ? 9.637 55.098 -1.783 1.00 15.56 151 LEU B C 1
ATOM 3452 O O . LEU B 1 151 ? 10.305 55.470 -0.801 1.00 16.49 151 LEU B O 1
ATOM 3457 N N . THR B 1 152 ? 10.130 55.064 -3.011 1.00 15.19 152 THR B N 1
ATOM 3458 C CA . THR B 1 152 ? 11.546 55.311 -3.247 1.00 15.12 152 THR B CA 1
ATOM 3459 C C . THR B 1 152 ? 11.843 56.326 -4.384 1.00 15.71 152 THR B C 1
ATOM 3460 O O . THR B 1 152 ? 12.701 56.077 -5.238 1.00 15.14 152 THR B O 1
ATOM 3464 N N . PRO B 1 153 ? 11.131 57.468 -4.401 1.00 16.64 153 PRO B N 1
ATOM 3465 C CA . PRO B 1 153 ? 11.449 58.482 -5.404 1.00 17.23 153 PRO B CA 1
ATOM 3466 C C . PRO B 1 153 ? 12.886 58.987 -5.234 1.00 17.70 153 PRO B C 1
ATOM 3467 O O . PRO B 1 153 ? 13.304 59.340 -4.115 1.00 17.78 153 PRO B O 1
ATOM 3471 N N . ALA B 1 154 ? 13.663 58.983 -6.321 1.00 18.03 154 ALA B N 1
ATOM 3472 C CA . ALA B 1 154 ? 15.037 59.479 -6.272 1.00 17.76 154 ALA B CA 1
ATOM 3473 C C . ALA B 1 154 ? 15.474 60.099 -7.598 1.00 18.97 154 ALA B C 1
ATOM 3474 O O . ALA B 1 154 ? 14.900 59.791 -8.653 1.00 18.69 154 ALA B O 1
ATOM 3476 N N . ILE B 1 155 ? 16.486 60.965 -7.528 1.00 19.26 155 ILE B N 1
ATOM 3477 C CA . ILE B 1 155 ? 17.055 61.620 -8.721 1.00 20.22 155 ILE B CA 1
ATOM 3478 C C . ILE B 1 155 ? 18.540 61.239 -8.843 1.00 20.00 155 ILE B C 1
ATOM 3479 O O . ILE B 1 155 ? 19.190 60.980 -7.848 1.00 18.67 155 ILE B O 1
ATOM 3484 N N . ASP B 1 156 ? 19.066 61.218 -10.065 1.00 20.12 156 ASP B N 1
ATOM 3485 C CA . ASP B 1 156 ? 20.480 60.933 -10.311 1.00 20.86 156 ASP B CA 1
ATOM 3486 C C . ASP B 1 156 ? 21.164 62.142 -10.924 1.00 20.21 156 ASP B C 1
ATOM 3487 O O . ASP B 1 156 ? 20.759 62.622 -11.986 1.00 20.44 156 ASP B O 1
ATOM 3492 N N . ILE B 1 157 ? 22.199 62.624 -10.245 1.00 19.11 157 ILE B N 1
ATOM 3493 C CA . ILE B 1 157 ? 22.907 63.839 -10.628 1.00 18.47 157 ILE B CA 1
ATOM 3494 C C . ILE B 1 157 ? 24.394 63.519 -10.703 1.00 17.72 157 ILE B C 1
ATOM 3495 O O . ILE B 1 157 ? 25.059 63.450 -9.680 1.00 16.95 157 ILE B O 1
ATOM 3500 N N . LEU B 1 158 ? 24.905 63.291 -11.912 1.00 17.38 158 LEU B N 1
ATOM 3501 C CA . LEU B 1 158 ? 26.368 63.135 -12.137 1.00 17.41 158 LEU B CA 1
ATOM 3502 C C . LEU B 1 158 ? 27.004 61.992 -11.288 1.00 17.55 158 LEU B C 1
ATOM 3503 O O . LEU B 1 158 ? 28.111 62.127 -10.755 1.00 17.76 158 LEU B O 1
ATOM 3508 N N . GLY B 1 159 ? 26.289 60.876 -11.181 1.00 17.19 159 GLY B N 1
ATOM 3509 C CA . GLY B 1 159 ? 26.780 59.729 -10.408 1.00 17.57 159 GLY B CA 1
ATOM 3510 C C . GLY B 1 159 ? 26.342 59.710 -8.942 1.00 17.31 159 GLY B C 1
ATOM 3511 O O . GLY B 1 159 ? 26.596 58.719 -8.231 1.00 18.03 159 GLY B O 1
ATOM 3512 N N . VAL B 1 160 ? 25.683 60.777 -8.493 1.00 16.29 160 VAL B N 1
ATOM 3513 C CA . VAL B 1 160 ? 25.140 60.849 -7.119 1.00 16.47 160 VAL B CA 1
ATOM 3514 C C . VAL B 1 160 ? 23.616 60.628 -7.171 1.00 16.53 160 VAL B C 1
ATOM 3515 O O . VAL B 1 160 ? 22.897 61.358 -7.880 1.00 16.85 160 VAL B O 1
ATOM 3519 N N . ASN B 1 161 ? 23.125 59.611 -6.453 1.00 15.96 161 ASN B N 1
ATOM 3520 C CA . ASN B 1 161 ? 21.692 59.382 -6.307 1.00 15.70 161 ASN B CA 1
ATOM 3521 C C . ASN B 1 161 ? 21.218 60.112 -5.047 1.00 16.22 161 ASN B C 1
ATOM 3522 O O . ASN B 1 161 ? 21.888 60.046 -4.011 1.00 15.50 161 ASN B O 1
ATOM 3527 N N . VAL B 1 162 ? 20.106 60.842 -5.143 1.00 15.88 162 VAL B N 1
ATOM 3528 C CA . VAL B 1 162 ? 19.550 61.592 -4.005 1.00 15.94 162 VAL B CA 1
ATOM 3529 C C . VAL B 1 162 ? 18.077 61.213 -3.893 1.00 15.76 162 VAL B C 1
ATOM 3530 O O . VAL B 1 162 ? 17.344 61.341 -4.856 1.00 17.21 162 VAL B O 1
ATOM 3534 N N . GLY B 1 163 ? 17.624 60.792 -2.710 1.00 15.15 163 GLY B N 1
ATOM 3535 C CA . GLY B 1 163 ? 16.325 60.183 -2.587 1.00 13.45 163 GLY B CA 1
ATOM 3536 C C . GLY B 1 163 ? 15.610 60.550 -1.313 1.00 13.75 163 GLY B C 1
ATOM 3537 O O . GLY B 1 163 ? 16.236 61.013 -0.337 1.00 12.72 163 GLY B O 1
ATOM 3538 N N . PHE B 1 164 ? 14.296 60.355 -1.341 1.00 13.87 164 PHE B N 1
ATOM 3539 C CA . PHE B 1 164 ? 13.397 60.638 -0.239 1.00 14.41 164 PHE B CA 1
ATOM 3540 C C . PHE B 1 164 ? 12.507 59.389 -0.083 1.00 14.54 164 PHE B C 1
ATOM 3541 O O . PHE B 1 164 ? 11.911 58.910 -1.054 1.00 14.21 164 PHE B O 1
ATOM 3549 N N . TYR B 1 165 ? 12.437 58.852 1.141 1.00 13.74 165 TYR B N 1
ATOM 3550 C CA . TYR B 1 165 ? 11.907 57.498 1.352 1.00 12.58 165 TYR B CA 1
ATOM 3551 C C . TYR B 1 165 ? 10.858 57.448 2.469 1.00 12.43 165 TYR B C 1
ATOM 3552 O O . TYR B 1 165 ? 11.145 57.057 3.616 1.00 10.77 165 TYR B O 1
ATOM 3561 N N . PRO B 1 166 ? 9.634 57.876 2.146 1.00 12.15 166 PRO B N 1
ATOM 3562 C CA . PRO B 1 166 ? 8.576 57.816 3.145 1.00 11.86 166 PRO B CA 1
ATOM 3563 C C . PRO B 1 166 ? 8.170 56.355 3.321 1.00 12.31 166 PRO B C 1
ATOM 3564 O O . PRO B 1 166 ? 8.211 55.585 2.354 1.00 12.40 166 PRO B O 1
ATOM 3568 N N . GLU B 1 167 ? 7.806 55.953 4.535 1.00 11.83 167 GLU B N 1
ATOM 3569 C CA . GLU B 1 167 ? 7.693 54.505 4.788 1.00 12.36 167 GLU B CA 1
ATOM 3570 C C . GLU B 1 167 ? 6.714 54.231 5.909 1.00 11.74 167 GLU B C 1
ATOM 3571 O O . GLU B 1 167 ? 6.451 55.096 6.740 1.00 11.52 167 GLU B O 1
ATOM 3577 N N . VAL B 1 168 ? 6.177 53.020 5.920 1.00 11.87 168 VAL B N 1
ATOM 3578 C CA . VAL B 1 168 ? 5.333 52.576 7.006 1.00 12.99 168 VAL B CA 1
ATOM 3579 C C . VAL B 1 168 ? 5.877 51.224 7.420 1.00 12.61 168 VAL B C 1
ATOM 3580 O O . VAL B 1 168 ? 6.255 50.418 6.573 1.00 11.90 168 VAL B O 1
ATOM 3584 N N . SER B 1 169 ? 5.870 50.957 8.725 1.00 12.45 169 SER B N 1
ATOM 3585 C CA . SER B 1 169 ? 6.408 49.714 9.261 1.00 12.45 169 SER B CA 1
ATOM 3586 C C . SER B 1 169 ? 5.443 49.163 10.286 1.00 12.48 169 SER B C 1
ATOM 3587 O O . SER B 1 169 ? 4.713 49.930 10.930 1.00 13.06 169 SER B O 1
ATOM 3590 N N . ALA B 1 170 ? 5.441 47.846 10.466 1.00 11.93 170 ALA B N 1
ATOM 3591 C CA . ALA B 1 170 ? 4.644 47.261 11.533 1.00 12.83 170 ALA B CA 1
ATOM 3592 C C . ALA B 1 170 ? 5.328 46.069 12.150 1.00 12.93 170 ALA B C 1
ATOM 3593 O O . ALA B 1 170 ? 5.997 45.298 11.461 1.00 13.17 170 ALA B O 1
ATOM 3595 N N . VAL B 1 171 ? 5.149 45.917 13.462 1.00 12.29 171 VAL B N 1
ATOM 3596 C CA . VAL B 1 171 ? 5.691 44.772 14.174 1.00 12.02 171 VAL B CA 1
ATOM 3597 C C . VAL B 1 171 ? 4.540 44.181 15.002 1.00 12.85 171 VAL B C 1
ATOM 3598 O O . VAL B 1 171 ? 3.767 44.919 15.599 1.00 12.47 171 VAL B O 1
ATOM 3602 N N . GLY B 1 172 ? 4.393 42.860 14.970 1.00 13.51 172 GLY B N 1
ATOM 3603 C CA . GLY B 1 172 ? 3.381 42.164 15.777 1.00 13.41 172 GLY B CA 1
ATOM 3604 C C . GLY B 1 172 ? 4.015 41.014 16.537 1.00 14.01 172 GLY B C 1
ATOM 3605 O O . GLY B 1 172 ? 5.186 40.696 16.335 1.00 13.14 172 GLY B O 1
ATOM 3606 N N . GLY B 1 173 ? 3.221 40.378 17.398 1.00 14.69 173 GLY B N 1
ATOM 3607 C CA . GLY B 1 173 ? 3.674 39.240 18.174 1.00 15.33 173 GLY B CA 1
ATOM 3608 C C . GLY B 1 173 ? 3.485 39.487 19.658 1.00 16.03 173 GLY B C 1
ATOM 3609 O O . GLY B 1 173 ? 2.784 40.433 20.046 1.00 16.28 173 GLY B O 1
ATOM 3610 N N . ASN B 1 174 ? 4.147 38.673 20.484 1.00 16.40 174 ASN B N 1
ATOM 3611 C CA . ASN B 1 174 ? 3.929 38.717 21.947 1.00 17.28 174 ASN B CA 1
ATOM 3612 C C . ASN B 1 174 ? 5.061 39.391 22.716 1.00 16.76 174 ASN B C 1
ATOM 3613 O O . ASN B 1 174 ? 5.082 39.366 23.966 1.00 17.58 174 ASN B O 1
ATOM 3618 N N . LEU B 1 175 ? 6.012 39.977 21.979 1.00 15.37 175 LEU B N 1
ATOM 3619 C CA . LEU B 1 175 ? 7.156 40.673 22.580 1.00 15.19 175 LEU B CA 1
ATOM 3620 C C . LEU B 1 175 ? 7.059 42.183 22.326 1.00 14.87 175 LEU B C 1
ATOM 3621 O O . LEU B 1 175 ? 7.171 42.963 23.265 1.00 14.01 175 LEU B O 1
ATOM 3626 N N . PHE B 1 176 ? 6.833 42.566 21.065 1.00 13.22 176 PHE B N 1
ATOM 3627 C CA . PHE B 1 176 ? 6.752 43.969 20.642 1.00 13.62 176 PHE B CA 1
ATOM 3628 C C . PHE B 1 176 ? 5.623 44.078 19.625 1.00 14.31 176 PHE B C 1
ATOM 3629 O O . PHE B 1 176 ? 5.485 43.195 18.761 1.00 14.05 176 PHE B O 1
ATOM 3637 N N . GLN B 1 177 ? 4.806 45.135 19.745 1.00 13.53 177 GLN B N 1
ATOM 3638 C CA . GLN B 1 177 ? 3.790 45.467 18.771 1.00 15.17 177 GLN B CA 1
ATOM 3639 C C . GLN B 1 177 ? 3.783 46.976 18.555 1.00 14.10 177 GLN B C 1
ATOM 3640 O O . GLN B 1 177 ? 3.576 47.758 19.504 1.00 13.19 177 GLN B O 1
ATOM 3646 N N . TYR B 1 178 ? 3.993 47.382 17.312 1.00 13.18 178 TYR B N 1
ATOM 3647 C CA . TYR B 1 178 ? 3.861 48.788 16.955 1.00 13.64 178 TYR B CA 1
ATOM 3648 C C . TYR B 1 178 ? 3.546 49.004 15.483 1.00 13.92 178 TYR B C 1
ATOM 3649 O O . TYR B 1 178 ? 3.718 48.093 14.674 1.00 13.07 178 TYR B O 1
ATOM 3658 N N . LEU B 1 179 ? 3.065 50.207 15.172 1.00 14.04 179 LEU B N 1
ATOM 3659 C CA . LEU B 1 179 ? 2.894 50.664 13.794 1.00 15.43 179 LEU B CA 1
ATOM 3660 C C . LEU B 1 179 ? 3.695 51.968 13.638 1.00 14.30 179 LEU B C 1
ATOM 3661 O O . LEU B 1 179 ? 3.534 52.899 14.437 1.00 14.13 179 LEU B O 1
ATOM 3666 N N . GLY B 1 180 ? 4.562 52.026 12.625 1.00 13.11 180 GLY B N 1
ATOM 3667 C CA . GLY B 1 180 ? 5.423 53.189 12.440 1.00 12.18 180 GLY B CA 1
ATOM 3668 C C . GLY B 1 180 ? 5.205 53.905 11.112 1.00 11.72 180 GLY B C 1
ATOM 3669 O O . GLY B 1 180 ? 4.813 53.284 10.128 1.00 10.91 180 GLY B O 1
ATOM 3670 N N . TYR B 1 181 ? 5.419 55.223 11.093 1.00 11.87 181 TYR B N 1
ATOM 3671 C CA . TYR B 1 181 ? 5.499 55.959 9.836 1.00 12.82 181 TYR B CA 1
ATOM 3672 C C . TYR B 1 181 ? 6.651 56.932 9.925 1.00 11.65 181 TYR B C 1
ATOM 3673 O O . TYR B 1 181 ? 6.903 57.530 10.971 1.00 10.76 181 TYR B O 1
ATOM 3682 N N . GLY B 1 182 ? 7.369 57.073 8.830 1.00 11.65 182 GLY B N 1
ATOM 3683 C CA . GLY B 1 182 ? 8.587 57.866 8.890 1.00 12.09 182 GLY B CA 1
ATOM 3684 C C . GLY B 1 182 ? 9.133 58.174 7.528 1.00 11.97 182 GLY B C 1
ATOM 3685 O O . GLY B 1 182 ? 8.508 57.887 6.521 1.00 12.75 182 GLY B O 1
ATOM 3686 N N . ALA B 1 183 ? 10.312 58.777 7.493 1.00 11.19 183 ALA B N 1
ATOM 3687 C CA . ALA B 1 183 ? 10.913 59.110 6.211 1.00 11.75 183 ALA B CA 1
ATOM 3688 C C . ALA B 1 183 ? 12.406 59.204 6.421 1.00 11.79 183 ALA B C 1
ATOM 3689 O O . ALA B 1 183 ? 12.833 59.595 7.509 1.00 11.27 183 ALA B O 1
ATOM 3691 N N . THR B 1 184 ? 13.170 58.874 5.371 1.00 11.05 184 THR B N 1
ATOM 3692 C CA . THR B 1 184 ? 14.620 58.989 5.392 1.00 11.60 184 THR B CA 1
ATOM 3693 C C . THR B 1 184 ? 14.996 59.783 4.142 1.00 11.65 184 THR B C 1
ATOM 3694 O O . THR B 1 184 ? 14.327 59.638 3.123 1.00 10.85 184 THR B O 1
ATOM 3698 N N . VAL B 1 185 ? 16.013 60.641 4.234 1.00 12.25 185 VAL B N 1
ATOM 3699 C CA . VAL B 1 185 ? 16.609 61.214 3.031 1.00 12.22 185 VAL B CA 1
ATOM 3700 C C . VAL B 1 185 ? 18.024 60.680 2.917 1.00 12.77 185 VAL B C 1
ATOM 3701 O O . VAL B 1 185 ? 18.752 60.505 3.925 1.00 12.30 185 VAL B O 1
ATOM 3705 N N . ALA B 1 186 ? 18.443 60.419 1.691 1.00 12.22 186 ALA B N 1
ATOM 3706 C CA . ALA B 1 186 ? 19.768 59.890 1.520 1.00 12.36 186 ALA B CA 1
ATOM 3707 C C . ALA B 1 186 ? 20.426 60.411 0.253 1.00 13.73 186 ALA B C 1
ATOM 3708 O O . ALA B 1 186 ? 19.743 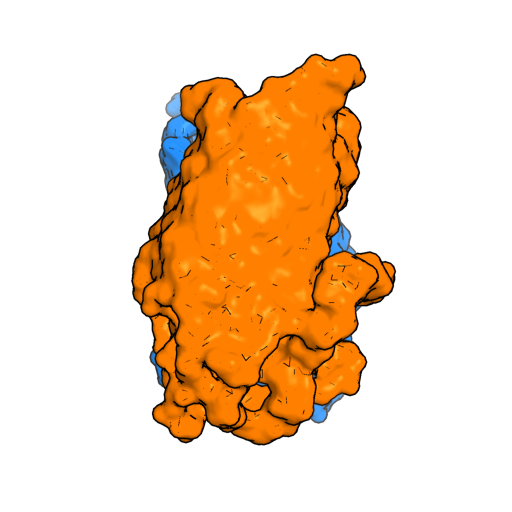60.744 -0.741 1.00 13.92 186 ALA B O 1
ATOM 3710 N N . LEU B 1 187 ? 21.751 60.455 0.298 1.00 14.19 187 LEU B N 1
ATOM 3711 C CA . LEU B 1 187 ? 22.527 60.609 -0.920 1.00 16.76 187 LEU B CA 1
ATOM 3712 C C . LEU B 1 187 ? 23.679 59.617 -0.945 1.00 16.00 187 LEU B C 1
ATOM 3713 O O . LEU B 1 187 ? 24.205 59.257 0.106 1.00 15.17 187 LEU B O 1
ATOM 3718 N N . GLY B 1 188 ? 24.090 59.191 -2.138 1.00 15.72 188 GLY B N 1
ATOM 3719 C CA . GLY B 1 188 ? 25.209 58.251 -2.253 1.00 14.97 188 GLY B CA 1
ATOM 3720 C C . GLY B 1 188 ? 25.349 57.829 -3.693 1.00 15.54 188 GLY B C 1
ATOM 3721 O O . GLY B 1 188 ? 24.674 58.372 -4.581 1.00 14.89 188 GLY B O 1
ATOM 3722 N N . ASN B 1 189 ? 26.216 56.862 -3.951 1.00 15.09 189 ASN B N 1
ATOM 3723 C CA . ASN B 1 189 ? 26.456 56.478 -5.344 1.00 15.32 189 ASN B CA 1
ATOM 3724 C C . ASN B 1 189 ? 25.664 55.271 -5.867 1.00 15.49 189 ASN B C 1
ATOM 3725 O O . ASN B 1 189 ? 25.861 54.835 -7.017 1.00 16.70 189 ASN B O 1
ATOM 3730 N N . ASP B 1 190 ? 24.737 54.747 -5.064 1.00 14.95 190 ASP B N 1
ATOM 3731 C CA . ASP B 1 190 ? 23.937 53.597 -5.478 1.00 14.15 190 ASP B CA 1
ATOM 3732 C C . ASP B 1 190 ? 22.442 53.730 -5.183 1.00 14.89 190 ASP B C 1
ATOM 3733 O O . ASP B 1 190 ? 22.020 53.823 -4.007 1.00 11.60 190 ASP B O 1
ATOM 3738 N N . LYS B 1 191 ? 21.628 53.691 -6.244 1.00 14.08 191 LYS B N 1
ATOM 3739 C CA . LYS B 1 191 ? 20.166 53.810 -6.096 1.00 16.38 191 LYS B CA 1
ATOM 3740 C C . LYS B 1 191 ? 19.584 52.779 -5.099 1.00 15.05 191 LYS B C 1
ATOM 3741 O O . LYS B 1 191 ? 18.786 53.142 -4.221 1.00 14.66 191 LYS B O 1
ATOM 3747 N N . THR B 1 192 ? 19.992 51.516 -5.244 1.00 14.66 192 THR B N 1
ATOM 3748 C CA . THR B 1 192 ? 19.445 50.410 -4.438 1.00 13.73 192 THR B CA 1
ATOM 3749 C C . THR B 1 192 ? 19.850 50.570 -2.962 1.00 13.29 192 THR B C 1
ATOM 3750 O O . THR B 1 192 ? 18.985 50.549 -2.086 1.00 13.16 192 THR B O 1
ATOM 3754 N N . PHE B 1 193 ? 21.143 50.739 -2.695 1.00 12.41 193 PHE B N 1
ATOM 3755 C CA . PHE B 1 193 ? 21.608 50.960 -1.297 1.00 12.59 193 PHE B CA 1
ATOM 3756 C C . PHE B 1 193 ? 20.925 52.147 -0.633 1.00 12.65 193 PHE B C 1
ATOM 3757 O O . PHE B 1 193 ? 20.524 52.086 0.532 1.00 13.37 193 PHE B O 1
ATOM 3765 N N . ASN B 1 194 ? 20.758 53.235 -1.388 1.00 12.15 194 ASN B N 1
ATOM 3766 C CA . ASN B 1 194 ? 20.128 54.434 -0.842 1.00 12.33 194 ASN B CA 1
ATOM 3767 C C . ASN B 1 194 ? 18.728 54.234 -0.278 1.00 12.14 194 ASN B C 1
ATOM 3768 O O . ASN B 1 194 ? 18.377 54.859 0.715 1.00 11.79 194 ASN B O 1
ATOM 3773 N N . SER B 1 195 ? 17.901 53.440 -0.962 1.00 11.99 195 SER B N 1
ATOM 3774 C CA . SER B 1 195 ? 16.549 53.134 -0.463 1.00 12.09 195 SER B CA 1
ATOM 3775 C C . SER B 1 195 ? 16.475 52.085 0.662 1.00 12.20 195 SER B C 1
ATOM 3776 O O . SER B 1 195 ? 15.392 51.824 1.186 1.00 12.04 195 SER B O 1
ATOM 3779 N N . ASP B 1 196 ? 17.607 51.494 1.030 1.00 11.72 196 ASP B N 1
ATOM 3780 C CA . ASP B 1 196 ? 17.630 50.323 1.940 1.00 11.74 196 ASP B CA 1
ATOM 3781 C C . ASP B 1 196 ? 17.748 50.867 3.348 1.00 11.90 196 ASP B C 1
ATOM 3782 O O . ASP B 1 196 ? 18.830 50.856 3.923 1.00 12.32 196 ASP B O 1
ATOM 3787 N N . ASN B 1 197 ? 16.638 51.362 3.904 1.00 11.63 197 ASN B N 1
ATOM 3788 C CA . ASN B 1 197 ? 16.658 52.010 5.205 1.00 11.59 197 ASN B CA 1
ATOM 3789 C C . ASN B 1 197 ? 15.797 51.230 6.210 1.00 11.96 197 ASN B C 1
ATOM 3790 O O . ASN B 1 197 ? 15.314 50.130 5.897 1.00 13.42 197 ASN B O 1
ATOM 3795 N N . GLY B 1 198 ? 15.642 51.763 7.417 1.00 11.62 198 GLY B N 1
ATOM 3796 C CA . GLY B 1 198 ? 14.789 51.135 8.409 1.00 11.54 198 GLY B CA 1
ATOM 3797 C C . GLY B 1 198 ? 15.072 51.653 9.794 1.00 10.70 198 GLY B C 1
ATOM 3798 O O . GLY B 1 198 ? 16.171 52.148 10.076 1.00 11.10 198 GLY B O 1
ATOM 3799 N N . PHE B 1 199 ? 14.075 51.524 10.667 1.00 10.13 199 PHE B N 1
ATOM 3800 C CA . PHE B 1 199 ? 14.198 52.025 12.023 1.00 9.74 199 PHE B CA 1
ATOM 3801 C C . PHE B 1 199 ? 13.805 50.914 13.000 1.00 10.40 199 PHE B C 1
ATOM 3802 O O . PHE B 1 199 ? 13.062 49.995 12.643 1.00 10.35 199 PHE B O 1
ATOM 3810 N N . GLY B 1 200 ? 14.236 51.050 14.250 1.00 10.51 200 GLY B N 1
ATOM 3811 C CA . GLY B 1 200 ? 13.725 50.171 15.313 1.00 10.99 200 GLY B CA 1
ATOM 3812 C C . GLY B 1 200 ? 14.023 48.714 15.010 1.00 12.18 200 GLY B C 1
ATOM 3813 O O . GLY B 1 200 ? 15.142 48.367 14.649 1.00 11.87 200 GLY B O 1
ATOM 3814 N N . LEU B 1 201 ? 13.005 47.864 15.094 1.00 11.93 201 LEU B N 1
ATOM 3815 C CA . LEU B 1 201 ? 13.179 46.436 14.832 1.00 13.20 201 LEU B CA 1
ATOM 3816 C C . LEU B 1 201 ? 13.342 46.146 13.316 1.00 13.55 201 LEU B C 1
ATOM 3817 O O . LEU B 1 201 ? 13.660 45.031 12.912 1.00 13.37 201 LEU B O 1
ATOM 3822 N N . LEU B 1 202 ? 13.154 47.177 12.493 1.00 13.47 202 LEU B N 1
ATOM 3823 C CA . LEU B 1 202 ? 13.409 47.083 11.046 1.00 13.45 202 LEU B CA 1
ATOM 3824 C C . LEU B 1 202 ? 14.769 47.686 10.639 1.00 14.08 202 LEU B C 1
ATOM 3825 O O . LEU B 1 202 ? 15.114 47.725 9.462 1.00 13.85 202 LEU B O 1
ATOM 3830 N N . SER B 1 203 ? 15.583 48.097 11.601 1.00 15.28 203 SER B N 1
ATOM 3831 C CA . SER B 1 203 ? 16.898 48.620 11.256 1.00 16.45 203 SER B CA 1
ATOM 3832 C C . SER B 1 203 ? 17.744 47.536 10.595 1.00 15.89 203 SER B C 1
ATOM 3833 O O . SER B 1 203 ? 17.576 46.332 10.874 1.00 15.36 203 SER B O 1
ATOM 3836 N N . ARG B 1 204 ? 18.595 47.946 9.659 1.00 16.09 204 ARG B N 1
ATOM 3837 C CA . ARG B 1 204 ? 19.360 46.965 8.884 1.00 16.14 204 ARG B CA 1
ATOM 3838 C C . ARG B 1 204 ? 20.596 46.452 9.626 1.00 15.07 204 ARG B C 1
ATOM 3839 O O . ARG B 1 204 ? 21.085 45.374 9.306 1.00 15.06 204 ARG B O 1
ATOM 3847 N N . ARG B 1 205 ? 21.142 47.241 10.548 1.00 14.42 205 ARG B N 1
ATOM 3848 C CA . ARG B 1 205 ? 22.235 46.763 11.423 1.00 13.76 205 ARG B CA 1
ATOM 3849 C C . ARG B 1 205 ? 23.442 46.216 10.621 1.00 14.24 205 ARG B C 1
ATOM 3850 O O . ARG B 1 205 ? 24.074 45.207 10.987 1.00 14.36 205 ARG B O 1
ATOM 3858 N N . GLY B 1 206 ? 23.781 46.905 9.531 1.00 13.92 206 GLY B N 1
ATOM 3859 C CA . GLY B 1 206 ? 24.960 46.526 8.758 1.00 14.04 206 GLY B CA 1
ATOM 3860 C C . GLY B 1 206 ? 24.699 45.723 7.507 1.00 15.28 206 GLY B C 1
ATOM 3861 O O . GLY B 1 206 ? 25.581 45.648 6.649 1.00 15.74 206 GLY B O 1
ATOM 3862 N N . LEU B 1 207 ? 23.532 45.092 7.397 1.00 14.66 207 LEU B N 1
ATOM 3863 C CA . LEU B 1 207 ? 23.165 44.431 6.133 1.00 15.21 207 LEU B CA 1
ATOM 3864 C C . LEU B 1 207 ? 23.008 45.447 4.991 1.00 15.57 207 LEU B C 1
ATOM 3865 O O . LEU B 1 207 ? 22.375 46.511 5.153 1.00 15.79 207 LEU B O 1
ATOM 3870 N N . ILE B 1 208 ? 23.553 45.111 3.832 1.00 15.47 208 ILE B N 1
ATOM 3871 C CA . ILE B 1 208 ? 23.566 46.036 2.696 1.00 16.14 208 ILE B CA 1
ATOM 3872 C C . ILE B 1 208 ? 22.945 45.377 1.468 1.00 16.73 208 ILE B C 1
ATOM 3873 O O . ILE B 1 208 ? 23.338 44.257 1.095 1.00 16.66 208 ILE B O 1
ATOM 3878 N N . HIS B 1 209 ? 21.958 46.048 0.879 1.00 16.77 209 HIS B N 1
ATOM 3879 C CA . HIS B 1 209 ? 21.438 45.648 -0.434 1.00 18.46 209 HIS B CA 1
ATOM 3880 C C . HIS B 1 209 ? 22.004 46.595 -1.490 1.00 19.49 209 HIS B C 1
ATOM 3881 O O . HIS B 1 209 ? 21.681 47.790 -1.512 1.00 19.16 209 HIS B O 1
ATOM 3888 N N . THR B 1 210 ? 22.875 46.058 -2.339 1.00 21.24 210 THR B N 1
ATOM 3889 C CA . THR B 1 210 ? 23.509 46.822 -3.399 1.00 23.86 210 THR B CA 1
ATOM 3890 C C . THR B 1 210 ? 23.936 45.883 -4.527 1.00 26.00 210 THR B C 1
ATOM 3891 O O . THR B 1 210 ? 24.155 44.703 -4.307 1.00 27.05 210 THR B O 1
ATOM 3895 N N . GLN B 1 211 ? 24.034 46.406 -5.736 1.00 29.19 211 GLN B N 1
ATOM 3896 C CA . GLN B 1 211 ? 24.877 45.786 -6.771 1.00 30.94 211 GLN B CA 1
ATOM 3897 C C . GLN B 1 211 ? 25.725 46.926 -7.365 1.00 30.83 211 GLN B C 1
ATOM 3898 O O . GLN B 1 211 ? 25.649 47.241 -8.569 1.00 31.52 211 GLN B O 1
ATOM 3904 N N . LYS B 1 212 ? 26.457 47.583 -6.464 1.00 29.89 212 LYS B N 1
ATOM 3905 C CA . LYS B 1 212 ? 27.567 48.470 -6.786 1.00 29.27 212 LYS B CA 1
ATOM 3906 C C . LYS B 1 212 ? 28.834 47.678 -6.504 1.00 28.97 212 LYS B C 1
ATOM 3907 O O . LYS B 1 212 ? 28.888 46.906 -5.551 1.00 29.07 212 LYS B O 1
ATOM 3913 N N . GLU B 1 213 ? 29.845 47.844 -7.354 1.00 28.15 213 GLU B N 1
ATOM 3914 C CA . GLU B 1 213 ? 31.156 47.249 -7.116 1.00 28.02 213 GLU B CA 1
ATOM 3915 C C . GLU B 1 213 ? 32.142 48.384 -7.048 1.00 25.91 213 GLU B C 1
ATOM 3916 O O . GLU B 1 213 ? 31.907 49.420 -7.660 1.00 26.27 213 GLU B O 1
ATOM 3922 N N . GLY B 1 214 ? 33.246 48.184 -6.333 1.00 24.04 214 GLY B N 1
ATOM 3923 C CA . GLY B 1 214 ? 34.216 49.253 -6.059 1.00 21.78 214 GLY B CA 1
ATOM 3924 C C . GLY B 1 214 ? 33.792 50.155 -4.900 1.00 20.53 214 GLY B C 1
ATOM 3925 O O . GLY B 1 214 ? 33.394 49.667 -3.841 1.00 20.27 214 GLY B O 1
ATOM 3926 N N . LEU B 1 215 ? 33.879 51.469 -5.108 1.00 18.76 215 LEU B N 1
ATOM 3927 C CA . LEU B 1 215 ? 33.517 52.457 -4.103 1.00 17.92 215 LEU B CA 1
ATOM 3928 C C . LEU B 1 215 ? 32.006 52.418 -3.867 1.00 17.16 215 LEU B C 1
ATOM 3929 O O . LEU B 1 215 ? 31.219 52.339 -4.814 1.00 14.80 215 LEU B O 1
ATOM 3934 N N . ILE B 1 216 ? 31.633 52.476 -2.586 1.00 15.76 216 ILE B N 1
ATOM 3935 C CA . ILE B 1 216 ? 30.244 52.605 -2.177 1.00 15.85 216 ILE B CA 1
ATOM 3936 C C . ILE B 1 216 ? 30.239 53.657 -1.060 1.00 14.59 216 ILE B C 1
ATOM 3937 O O . ILE B 1 216 ? 31.142 53.686 -0.208 1.00 14.22 216 ILE B O 1
ATOM 3942 N N . TYR B 1 217 ? 29.302 54.592 -1.137 1.00 14.30 217 TYR B N 1
ATOM 3943 C CA . TYR B 1 217 ? 29.062 55.516 -0.028 1.00 14.52 217 TYR B CA 1
ATOM 3944 C C . TYR B 1 217 ? 27.590 55.941 0.020 1.00 14.33 217 TYR B C 1
ATOM 3945 O O . TYR B 1 217 ? 26.863 55.836 -0.978 1.00 13.28 217 TYR B O 1
ATOM 3954 N N . LYS B 1 218 ? 27.171 56.378 1.208 1.00 13.15 218 LYS B N 1
ATOM 3955 C CA . LYS B 1 218 ? 25.806 56.799 1.486 1.00 13.14 218 LYS B CA 1
ATOM 3956 C C . LYS B 1 218 ? 25.874 57.648 2.735 1.00 12.98 218 LYS B C 1
ATOM 3957 O O . LYS B 1 218 ? 26.664 57.342 3.636 1.00 13.03 218 LYS B O 1
ATOM 3963 N N . VAL B 1 219 ? 25.070 58.724 2.771 1.00 12.72 219 VAL B N 1
ATOM 3964 C CA . VAL B 1 219 ? 24.862 59.551 3.961 1.00 12.30 219 VAL B CA 1
ATOM 3965 C C . VAL B 1 219 ? 23.352 59.713 4.066 1.00 11.56 219 VAL B C 1
ATOM 3966 O O . VAL B 1 219 ? 22.687 59.900 3.064 1.00 12.74 219 VAL B O 1
ATOM 3970 N N . PHE B 1 220 ? 22.794 59.636 5.266 1.00 10.86 220 PHE B N 1
ATOM 3971 C CA . PHE B 1 220 ? 21.327 59.622 5.388 1.00 10.68 220 PHE B CA 1
ATOM 3972 C C . PHE B 1 220 ? 20.894 60.269 6.701 1.00 10.15 220 PHE B C 1
ATOM 3973 O O . PHE B 1 220 ? 21.684 60.379 7.645 1.00 10.29 220 PHE B O 1
ATOM 3981 N N . ALA B 1 221 ? 19.648 60.722 6.741 1.00 9.92 221 ALA B N 1
ATOM 3982 C CA . ALA B 1 221 ? 19.037 61.200 7.982 1.00 10.58 221 ALA B CA 1
ATOM 3983 C C . ALA B 1 221 ? 17.560 60.819 7.930 1.00 9.90 221 ALA B C 1
ATOM 3984 O O . ALA B 1 221 ? 16.929 60.957 6.906 1.00 10.31 221 ALA B O 1
ATOM 3986 N N . GLY B 1 222 ? 16.997 60.323 9.027 1.00 10.63 222 GLY B N 1
ATOM 3987 C CA . GLY B 1 222 ? 15.602 59.883 8.994 1.00 10.04 222 GLY B CA 1
ATOM 3988 C C . GLY B 1 222 ? 14.956 59.981 10.362 1.00 10.29 222 GLY B C 1
ATOM 3989 O O . GLY B 1 222 ? 15.646 60.146 11.357 1.00 10.76 222 GLY B O 1
ATOM 3990 N N . VAL B 1 223 ? 13.629 59.931 10.393 1.00 9.75 223 VAL B N 1
ATOM 3991 C CA . VAL B 1 223 ? 12.898 59.900 11.661 1.00 9.26 223 VAL B CA 1
ATOM 3992 C C . VAL B 1 223 ? 11.690 59.014 11.395 1.00 10.50 223 VAL B C 1
ATOM 3993 O O . VAL B 1 223 ? 11.139 59.048 10.304 1.00 10.25 223 VAL B O 1
ATOM 3997 N N . GLU B 1 224 ? 11.306 58.211 12.381 1.00 10.51 224 GLU B N 1
ATOM 3998 C CA . GLU B 1 224 ? 10.093 57.428 12.321 1.00 11.08 224 GLU B CA 1
ATOM 3999 C C . GLU B 1 224 ? 9.392 57.615 13.646 1.00 11.14 224 GLU B C 1
ATOM 4000 O O . GLU B 1 224 ? 10.005 57.522 14.710 1.00 11.27 224 GLU B O 1
ATOM 4006 N N . ARG B 1 225 ? 8.099 57.820 13.564 1.00 10.90 225 ARG B N 1
ATOM 4007 C CA . ARG B 1 225 ? 7.228 57.875 14.749 1.00 10.78 225 ARG B CA 1
ATOM 4008 C C . ARG B 1 225 ? 6.463 56.574 14.836 1.00 10.58 225 ARG B C 1
ATOM 4009 O O . ARG B 1 225 ? 5.793 56.175 13.893 1.00 10.66 225 ARG B O 1
ATOM 4017 N N . ARG B 1 226 ? 6.567 55.904 15.965 1.00 10.31 226 ARG B N 1
ATOM 4018 C CA . ARG B 1 226 ? 5.828 54.664 16.100 1.00 10.80 226 ARG B CA 1
ATOM 4019 C C . ARG B 1 226 ? 4.825 54.710 17.221 1.00 12.07 226 ARG B C 1
ATOM 4020 O O . ARG B 1 226 ? 5.045 55.374 18.246 1.00 11.53 226 ARG B O 1
ATOM 4028 N N . GLU B 1 227 ? 3.703 54.033 16.990 1.00 12.49 227 GLU B N 1
ATOM 4029 C CA . GLU B 1 227 ? 2.629 53.957 17.962 1.00 13.91 227 GLU B CA 1
ATOM 4030 C C . GLU B 1 227 ? 2.691 52.577 18.575 1.00 13.84 227 GLU B C 1
ATOM 4031 O O . GLU B 1 227 ? 2.499 51.587 17.884 1.00 12.99 227 GLU B O 1
ATOM 4037 N N . VAL B 1 228 ? 2.987 52.533 19.870 1.00 14.08 228 VAL B N 1
ATOM 4038 C CA . VAL B 1 228 ? 3.387 51.308 20.540 1.00 14.60 228 VAL B CA 1
ATOM 4039 C C . VAL B 1 228 ? 2.260 50.721 21.376 1.00 15.62 228 VAL B C 1
ATOM 4040 O O . VAL B 1 228 ? 1.726 51.413 22.278 1.00 14.55 228 VAL B O 1
ATOM 4044 N N . ASP B 1 229 ? 1.938 49.452 21.104 1.00 15.26 229 ASP B N 1
ATOM 4045 C CA . ASP B 1 229 ? 0.972 48.702 21.882 1.00 16.62 229 ASP B CA 1
ATOM 4046 C C . ASP B 1 229 ? 1.589 47.720 22.856 1.00 15.83 229 ASP B C 1
ATOM 4047 O O . ASP B 1 229 ? 1.005 47.422 23.888 1.00 16.28 229 ASP B O 1
ATOM 4052 N N . LYS B 1 230 ? 2.764 47.209 22.530 1.00 15.14 230 LYS B N 1
ATOM 4053 C CA . LYS B 1 230 ? 3.432 46.260 23.414 1.00 15.89 230 LYS B CA 1
ATOM 4054 C C . LYS B 1 230 ? 4.940 46.465 23.350 1.00 15.25 230 LYS B C 1
ATOM 4055 O O . LYS B 1 230 ? 5.514 46.656 22.265 1.00 14.44 230 LYS B O 1
ATOM 4061 N N . ASN B 1 231 ? 5.572 46.427 24.514 1.00 14.59 231 ASN B N 1
ATOM 4062 C CA . ASN B 1 231 ? 7.032 46.390 24.616 1.00 14.03 231 ASN B CA 1
ATOM 4063 C C . ASN B 1 231 ? 7.364 45.638 25.913 1.00 13.77 231 ASN B C 1
ATOM 4064 O O . ASN B 1 231 ? 7.385 46.228 27.009 1.00 12.40 231 ASN B O 1
ATOM 4069 N N . TYR B 1 232 ? 7.619 44.339 25.776 1.00 13.66 232 TYR B N 1
ATOM 4070 C CA . TYR B 1 232 ? 7.831 43.468 26.943 1.00 13.11 232 TYR B CA 1
ATOM 4071 C C . TYR B 1 232 ? 9.049 43.828 27.821 1.00 13.91 232 TYR B C 1
ATOM 4072 O O . TYR B 1 232 ? 9.051 43.539 29.022 1.00 13.97 232 TYR B O 1
ATOM 4081 N N . THR B 1 233 ? 10.044 44.523 27.265 1.00 13.02 233 THR B N 1
ATOM 4082 C CA . THR B 1 233 ? 11.188 44.965 28.087 1.00 13.49 233 THR B CA 1
ATOM 4083 C C . THR B 1 233 ? 10.741 46.019 29.134 1.00 13.22 233 THR B C 1
ATOM 4084 O O . THR B 1 233 ? 11.395 46.207 30.136 1.00 12.79 233 THR B O 1
ATOM 4088 N N . LEU B 1 234 ? 9.650 46.716 28.836 1.00 13.87 234 LEU B N 1
ATOM 4089 C CA . LEU B 1 234 ? 9.071 47.716 29.745 1.00 14.50 234 LEU B CA 1
ATOM 4090 C C . LEU B 1 234 ? 7.892 47.177 30.546 1.00 15.29 234 LEU B C 1
ATOM 4091 O O . LEU B 1 234 ? 7.697 47.567 31.717 1.00 14.78 234 LEU B O 1
ATOM 4096 N N . GLN B 1 235 ? 7.123 46.276 29.927 1.00 15.83 235 GLN B N 1
ATOM 4097 C CA . GLN B 1 235 ? 5.858 45.787 30.496 1.00 17.21 235 GLN B CA 1
ATOM 4098 C C . GLN B 1 235 ? 5.932 44.446 31.252 1.00 17.37 235 GLN B C 1
ATOM 4099 O O . GLN B 1 235 ? 4.952 44.056 31.930 1.00 17.32 235 GLN B O 1
ATOM 4105 N N . GLY B 1 236 ? 7.061 43.749 31.133 1.00 17.12 236 GLY B N 1
ATOM 4106 C CA . GLY B 1 236 ? 7.284 42.520 31.872 1.00 17.16 236 GLY B CA 1
ATOM 4107 C C . GLY B 1 236 ? 7.436 42.738 33.367 1.00 17.91 236 GLY B C 1
ATOM 4108 O O . GLY B 1 236 ? 7.692 43.863 33.829 1.00 17.94 236 GLY B O 1
ATOM 4109 N N . LYS B 1 237 ? 7.241 41.654 34.110 1.00 17.69 237 LYS B N 1
ATOM 4110 C CA . LYS B 1 237 ? 7.510 41.587 35.545 1.00 18.73 237 LYS B CA 1
ATOM 4111 C C . LYS B 1 237 ? 8.951 41.233 35.835 1.00 17.91 237 LYS B C 1
ATOM 4112 O O . LYS B 1 237 ? 9.511 40.319 35.238 1.00 18.06 237 LYS B O 1
ATOM 4118 N N . THR B 1 238 ? 9.525 41.942 36.795 1.00 17.46 238 THR B N 1
ATOM 4119 C CA . THR B 1 238 ? 10.845 41.653 37.301 1.00 17.67 238 THR B CA 1
ATOM 4120 C C . THR B 1 238 ? 10.834 40.363 38.139 1.00 18.65 238 THR B C 1
ATOM 4121 O O . THR B 1 238 ? 9.795 39.984 38.690 1.00 18.49 238 THR B O 1
ATOM 4125 N N . LEU B 1 239 ? 11.993 39.721 38.240 1.00 19.59 239 LEU B N 1
ATOM 4126 C CA . LEU B 1 239 ? 12.151 38.399 38.875 1.00 21.52 239 LEU B CA 1
ATOM 4127 C C . LEU B 1 239 ? 11.884 38.378 40.377 1.00 22.48 239 LEU B C 1
ATOM 4128 O O . LEU B 1 239 ? 11.243 37.453 40.874 1.00 23.27 239 LEU B O 1
ATOM 4133 N N . GLN B 1 240 ? 12.408 39.381 41.084 1.00 23.69 240 GLN B N 1
ATOM 4134 C CA . GLN B 1 240 ? 12.366 39.430 42.555 1.00 25.05 240 GLN B CA 1
ATOM 4135 C C . GLN B 1 240 ? 11.328 40.392 43.118 1.00 25.15 240 GLN B C 1
ATOM 4136 O O . GLN B 1 240 ? 10.612 40.040 44.052 1.00 26.05 240 GLN B O 1
ATOM 4142 N N . THR B 1 241 ? 11.277 41.615 42.590 1.00 24.67 241 THR B N 1
ATOM 4143 C CA . THR B 1 241 ? 10.308 42.605 43.058 1.00 23.97 241 THR B CA 1
ATOM 4144 C C . THR B 1 241 ? 8.938 42.365 42.438 1.00 24.76 241 THR B C 1
ATOM 4145 O O . THR B 1 241 ? 7.950 42.948 42.896 1.00 24.41 241 THR B O 1
ATOM 4149 N N . LYS B 1 242 ? 8.889 41.506 41.407 1.00 24.26 242 LYS B N 1
ATOM 4150 C CA . LYS B 1 242 ? 7.649 41.028 40.784 1.00 25.42 242 LYS B CA 1
ATOM 4151 C C . LYS B 1 242 ? 6.691 42.149 40.362 1.00 25.03 242 LYS B C 1
ATOM 4152 O O . LYS B 1 242 ? 5.475 42.060 40.562 1.00 24.42 242 LYS B O 1
ATOM 4158 N N . MET B 1 243 ? 7.250 43.195 39.764 1.00 24.06 243 MET B N 1
ATOM 4159 C CA . MET B 1 243 ? 6.472 44.354 39.378 1.00 24.06 243 MET B CA 1
ATOM 4160 C C . MET B 1 243 ? 6.787 44.795 37.953 1.00 22.93 243 MET B C 1
ATOM 4161 O O . MET B 1 243 ? 7.859 44.483 37.421 1.00 21.59 243 MET B O 1
ATOM 4166 N N . GLU B 1 244 ? 5.847 45.526 37.356 1.00 22.04 244 GLU B N 1
ATOM 4167 C CA . GLU B 1 244 ? 6.141 46.354 36.190 1.00 21.68 244 GLU B CA 1
ATOM 4168 C C . GLU B 1 244 ? 6.641 47.684 36.719 1.00 20.55 244 GLU B C 1
ATOM 4169 O O . GLU B 1 244 ? 5.978 48.321 37.552 1.00 20.60 244 GLU B O 1
ATOM 4175 N N . THR B 1 245 ? 7.797 48.125 36.233 1.00 19.16 245 THR B N 1
ATOM 4176 C CA . THR B 1 245 ? 8.479 49.266 36.825 1.00 17.08 245 THR B CA 1
ATOM 4177 C C . THR B 1 245 ? 8.043 50.607 36.206 1.00 16.43 245 THR B C 1
ATOM 4178 O O . THR B 1 245 ? 8.281 51.660 36.793 1.00 16.45 245 THR B O 1
ATOM 4182 N N . VAL B 1 246 ? 7.393 50.583 35.044 1.00 15.41 246 VAL B N 1
ATOM 4183 C CA . VAL B 1 246 ? 7.110 51.807 34.295 1.00 14.04 246 VAL B CA 1
ATOM 4184 C C . VAL B 1 246 ? 5.730 51.757 33.640 1.00 14.21 246 VAL B C 1
ATOM 4185 O O . VAL B 1 246 ? 5.108 50.698 33.591 1.00 12.73 246 VAL B O 1
ATOM 4189 N N . ASP B 1 247 ? 5.276 52.913 33.158 1.00 14.03 247 ASP B N 1
ATOM 4190 C CA . ASP B 1 247 ? 4.104 53.068 32.325 1.00 15.05 247 ASP B CA 1
ATOM 4191 C C . ASP B 1 247 ? 4.558 53.498 30.924 1.00 14.96 247 ASP B C 1
ATOM 4192 O O . ASP B 1 247 ? 5.079 54.605 30.761 1.00 14.38 247 ASP B O 1
ATOM 4197 N N . ILE B 1 248 ? 4.323 52.651 29.918 1.00 15.67 248 ILE B N 1
ATOM 4198 C CA . ILE B 1 248 ? 4.825 52.936 28.557 1.00 15.78 248 ILE B CA 1
ATOM 4199 C C . ILE B 1 248 ? 4.243 54.220 27.969 1.00 15.77 248 ILE B C 1
ATOM 4200 O O . ILE B 1 248 ? 3.079 54.578 28.238 1.00 15.64 248 ILE B O 1
ATOM 4205 N N . ASN B 1 249 ? 5.072 54.908 27.178 1.00 14.41 249 ASN B N 1
ATOM 4206 C CA . ASN B 1 249 ? 4.599 55.950 26.308 1.00 14.63 249 ASN B CA 1
ATOM 4207 C C . ASN B 1 249 ? 4.160 55.276 25.025 1.00 14.03 249 ASN B C 1
ATOM 4208 O O . ASN B 1 249 ? 4.893 54.462 24.461 1.00 13.66 249 ASN B O 1
ATOM 4213 N N . LYS B 1 250 ? 2.961 55.591 24.556 1.00 13.61 250 LYS B N 1
ATOM 4214 C CA . LYS B 1 250 ? 2.519 54.960 23.336 1.00 14.56 250 LYS B CA 1
ATOM 4215 C C . LYS B 1 250 ? 3.087 55.619 22.065 1.00 14.78 250 LYS B C 1
ATOM 4216 O O . LYS B 1 250 ? 3.007 55.014 21.011 1.00 15.38 250 LYS B O 1
ATOM 4222 N N . THR B 1 251 ? 3.655 56.830 22.153 1.00 13.38 251 THR B N 1
ATOM 4223 C CA . THR B 1 251 ? 4.232 57.474 20.940 1.00 12.52 251 THR B CA 1
ATOM 4224 C C . THR B 1 251 ? 5.710 57.655 21.172 1.00 11.96 251 THR B C 1
ATOM 4225 O O . THR B 1 251 ? 6.121 58.284 22.153 1.00 11.65 251 THR B O 1
ATOM 4229 N N . VAL B 1 252 ? 6.498 57.088 20.255 1.00 11.14 252 VAL B N 1
ATOM 4230 C CA . VAL B 1 252 ? 7.960 57.055 20.360 1.00 10.64 252 VAL B CA 1
ATOM 4231 C C . VAL B 1 252 ? 8.484 57.431 18.976 1.00 10.60 252 VAL B C 1
ATOM 4232 O O . VAL B 1 252 ? 8.031 56.870 17.962 1.00 11.40 252 VAL B O 1
ATOM 4236 N N . ASP B 1 253 ? 9.397 58.406 18.941 1.00 10.56 253 ASP B N 1
ATOM 4237 C CA . ASP B 1 253 ? 10.081 58.802 17.710 1.00 10.58 253 ASP B CA 1
ATOM 4238 C C . ASP B 1 253 ? 11.486 58.247 17.738 1.00 9.92 253 ASP B C 1
ATOM 4239 O O . ASP B 1 253 ? 12.127 58.270 18.780 1.00 9.23 253 ASP B O 1
ATOM 4244 N N . GLU B 1 254 ? 11.978 57.777 16.591 1.00 9.94 254 GLU B N 1
ATOM 4245 C CA . GLU B 1 254 ? 13.385 57.387 16.479 1.00 10.15 254 GLU B CA 1
ATOM 4246 C C . GLU B 1 254 ? 14.080 58.175 15.378 1.00 9.85 254 GLU B C 1
ATOM 4247 O O . GLU B 1 254 ? 13.610 58.206 14.224 1.00 9.27 254 GLU B O 1
ATOM 4253 N N . TYR B 1 255 ? 15.218 58.764 15.740 1.00 10.31 255 TYR B N 1
ATOM 4254 C CA . TYR B 1 255 ? 16.063 59.488 14.790 1.00 10.81 255 TYR B CA 1
ATOM 4255 C C . TYR B 1 255 ? 17.325 58.702 14.451 1.00 10.80 255 TYR B C 1
ATOM 4256 O O . TYR B 1 255 ? 17.987 58.136 15.330 1.00 10.83 255 TYR B O 1
ATOM 4265 N N . ARG B 1 256 ? 17.687 58.704 13.172 1.00 11.30 256 ARG B N 1
ATOM 4266 C CA . ARG B 1 256 ? 18.939 58.088 12.728 1.00 11.95 256 ARG B CA 1
ATOM 4267 C C . ARG B 1 256 ? 19.632 58.998 11.719 1.00 11.16 256 ARG B C 1
ATOM 4268 O O . ARG B 1 256 ? 19.024 59.440 10.747 1.00 10.59 256 ARG B O 1
ATOM 4276 N N . VAL B 1 257 ? 20.896 59.290 11.979 1.00 10.28 257 VAL B N 1
ATOM 4277 C CA . VAL B 1 257 ? 21.728 60.044 11.069 1.00 10.33 257 VAL B CA 1
ATOM 4278 C C . VAL B 1 257 ? 23.026 59.257 10.940 1.00 11.02 257 VAL B C 1
ATOM 4279 O O . VAL B 1 257 ? 23.645 58.874 11.953 1.00 11.32 257 VAL B O 1
ATOM 4283 N N . GLY B 1 258 ? 23.447 58.975 9.714 1.00 10.78 258 GLY B N 1
ATOM 4284 C CA . GLY B 1 258 ? 24.623 58.126 9.582 1.00 11.12 258 GLY B CA 1
ATOM 4285 C C . GLY B 1 258 ? 25.236 58.108 8.209 1.00 11.31 258 GLY B C 1
ATOM 4286 O O . GLY B 1 258 ? 24.800 58.836 7.317 1.00 11.50 258 GLY B O 1
ATOM 4287 N N . ALA B 1 259 ? 26.218 57.239 8.040 1.00 10.87 259 ALA B N 1
ATOM 4288 C CA . ALA B 1 259 ? 26.931 57.130 6.771 1.00 11.78 259 ALA B CA 1
ATOM 4289 C C . ALA B 1 259 ? 27.605 55.774 6.607 1.00 12.48 259 ALA B C 1
ATOM 4290 O O . ALA B 1 259 ? 27.878 55.073 7.594 1.00 12.09 259 ALA B O 1
ATOM 4292 N N . THR B 1 260 ? 27.869 55.419 5.344 1.00 12.57 260 THR B N 1
ATOM 4293 C CA . THR B 1 260 ? 28.599 54.208 4.975 1.00 13.21 260 THR B CA 1
ATOM 4294 C C . THR B 1 260 ? 29.644 54.604 3.945 1.00 13.69 260 THR B C 1
ATOM 4295 O O . THR B 1 260 ? 29.340 55.362 3.012 1.00 13.60 260 THR B O 1
ATOM 4299 N N . ILE B 1 261 ? 30.872 54.143 4.151 1.00 14.05 261 ILE B N 1
ATOM 4300 C CA . ILE B 1 261 ? 31.950 54.298 3.173 1.00 15.45 261 ILE B CA 1
ATOM 4301 C C . ILE B 1 261 ? 32.601 52.924 2.999 1.00 15.32 261 ILE B C 1
ATOM 4302 O O . ILE B 1 261 ? 32.904 52.226 3.980 1.00 14.48 261 ILE B O 1
ATOM 4307 N N . GLY B 1 262 ? 32.775 52.507 1.751 1.00 15.12 262 GLY B N 1
ATOM 4308 C CA . GLY B 1 262 ? 33.371 51.197 1.507 1.00 15.68 262 GLY B CA 1
ATOM 4309 C C . GLY B 1 262 ? 34.057 51.102 0.159 1.00 17.09 262 GLY B C 1
ATOM 4310 O O . GLY B 1 262 ? 33.898 51.974 -0.690 1.00 16.25 262 GLY B O 1
ATOM 4311 N N . TYR B 1 263 ? 34.834 50.043 -0.011 1.00 18.12 263 TYR B N 1
ATOM 4312 C CA . TYR B 1 263 ? 35.391 49.677 -1.312 1.00 18.95 263 TYR B CA 1
ATOM 4313 C C . TYR B 1 263 ? 35.426 48.165 -1.318 1.00 18.56 263 TYR B C 1
ATOM 4314 O O . TYR B 1 263 ? 36.015 47.577 -0.423 1.00 17.79 263 TYR B O 1
ATOM 4323 N N . SER B 1 264 ? 34.778 47.550 -2.310 1.00 19.38 264 SER B N 1
ATOM 4324 C CA . SER B 1 264 ? 34.687 46.079 -2.434 1.00 19.75 264 SER B CA 1
ATOM 4325 C C . SER B 1 264 ? 35.959 45.390 -1.977 1.00 19.74 264 SER B C 1
ATOM 4326 O O . SER B 1 264 ? 37.050 45.719 -2.472 1.00 19.94 264 SER B O 1
ATOM 4329 N N . PRO B 1 265 ? 35.842 44.408 -1.053 1.00 18.23 265 PRO B N 1
ATOM 4330 C CA . PRO B 1 265 ? 34.639 43.801 -0.487 1.00 17.74 265 PRO B CA 1
ATOM 4331 C C . PRO B 1 265 ? 34.256 44.283 0.918 1.00 17.07 265 PRO B C 1
ATOM 4332 O O . PRO B 1 265 ? 33.537 43.571 1.592 1.00 17.65 265 PRO B O 1
ATOM 4336 N N . VAL B 1 266 ? 34.736 45.440 1.359 1.00 16.65 266 VAL B N 1
ATOM 4337 C CA . VAL B 1 266 ? 34.489 45.883 2.762 1.00 16.70 266 VAL B CA 1
ATOM 4338 C C . VAL B 1 266 ? 33.891 47.297 2.875 1.00 15.71 266 VAL B C 1
ATOM 4339 O O . VAL B 1 266 ? 34.337 48.236 2.198 1.00 14.60 266 VAL B O 1
ATOM 4343 N N . ALA B 1 267 ? 32.874 47.441 3.731 1.00 14.69 267 ALA B N 1
ATOM 4344 C CA . ALA B 1 267 ? 32.299 48.757 4.012 1.00 14.03 267 ALA B CA 1
ATOM 4345 C C . ALA B 1 267 ? 32.140 48.960 5.519 1.00 14.18 267 ALA B C 1
ATOM 4346 O O . ALA B 1 267 ? 31.813 48.016 6.236 1.00 14.45 267 ALA B O 1
ATOM 4348 N N . PHE B 1 268 ? 32.337 50.196 5.958 1.00 14.09 268 PHE B N 1
ATOM 4349 C CA . PHE B 1 268 ? 32.164 50.605 7.346 1.00 14.63 268 PHE B CA 1
ATOM 4350 C C . PHE B 1 268 ? 31.026 51.603 7.449 1.00 13.99 268 PHE B C 1
ATOM 4351 O O . PHE B 1 268 ? 30.964 52.558 6.665 1.00 13.78 268 PHE B O 1
ATOM 4359 N N . SER B 1 269 ? 30.163 51.388 8.436 1.00 13.36 269 SER B N 1
ATOM 4360 C CA . SER B 1 269 ? 29.028 52.260 8.685 1.00 12.82 269 SER B CA 1
ATOM 4361 C C . SER B 1 269 ? 28.976 52.753 10.122 1.00 13.14 269 SER B C 1
ATOM 4362 O O . SER B 1 269 ? 29.415 52.064 11.037 1.00 12.37 269 SER B O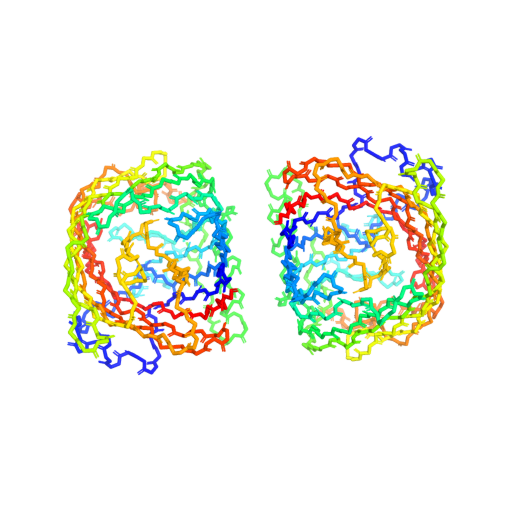 1
ATOM 4365 N N . LEU B 1 270 ? 28.419 53.951 10.292 1.00 12.24 270 LEU B N 1
ATOM 4366 C CA . LEU B 1 270 ? 28.132 54.514 11.597 1.00 13.02 270 LEU B CA 1
ATOM 4367 C C . LEU B 1 270 ? 26.719 55.094 11.560 1.00 12.83 270 LEU B C 1
ATOM 4368 O O . LEU B 1 270 ? 26.310 55.694 10.553 1.00 13.31 270 LEU B O 1
ATOM 4373 N N . SER B 1 271 ? 25.950 54.875 12.623 1.00 12.66 271 SER B N 1
ATOM 4374 C CA . SER B 1 271 ? 24.654 55.520 12.742 1.00 12.51 271 SER B CA 1
ATOM 4375 C C . SER B 1 271 ? 24.556 56.160 14.135 1.00 12.22 271 SER B C 1
ATOM 4376 O O . SER B 1 271 ? 24.763 55.485 15.161 1.00 11.74 271 SER B O 1
ATOM 4379 N N . LEU B 1 272 ? 24.267 57.458 14.151 1.00 11.77 272 LEU B N 1
ATOM 4380 C CA . LEU B 1 272 ? 24.014 58.212 15.378 1.00 12.19 272 LEU B CA 1
ATOM 4381 C C . LEU B 1 272 ? 22.522 58.297 15.641 1.00 10.65 272 LEU B C 1
ATOM 4382 O O . LEU B 1 272 ? 21.749 58.920 14.863 1.00 9.87 272 LEU B O 1
ATOM 4387 N N . ASN B 1 273 ? 22.090 57.688 16.754 1.00 10.45 273 ASN B N 1
ATOM 4388 C CA . ASN B 1 273 ? 20.662 57.408 16.936 1.00 8.14 273 ASN B CA 1
ATOM 4389 C C . ASN B 1 273 ? 20.067 58.028 18.220 1.00 8.20 273 ASN B C 1
ATOM 4390 O O . ASN B 1 273 ? 20.767 58.169 19.222 1.00 7.44 273 ASN B O 1
ATOM 4395 N N . LYS B 1 274 ? 18.794 58.408 18.174 1.00 7.79 274 LYS B N 1
ATOM 4396 C CA . LYS B 1 274 ? 18.067 58.825 19.396 1.00 9.01 274 LYS B CA 1
ATOM 4397 C C . LYS B 1 274 ? 16.664 58.244 19.393 1.00 8.36 274 LYS B C 1
ATOM 4398 O O . LYS B 1 274 ? 15.996 58.289 18.365 1.00 9.19 274 LYS B O 1
ATOM 4404 N N . VAL B 1 275 ? 16.228 57.714 20.540 1.00 7.61 275 VAL B N 1
ATOM 4405 C CA . VAL B 1 275 ? 14.867 57.243 20.734 1.00 7.54 275 VAL B CA 1
ATOM 4406 C C . VAL B 1 275 ? 14.255 58.160 21.795 1.00 7.63 275 VAL B C 1
ATOM 4407 O O . VAL B 1 275 ? 14.850 58.380 22.846 1.00 7.72 275 VAL B O 1
ATOM 4411 N N . THR B 1 276 ? 13.079 58.715 21.518 1.00 8.01 276 THR B N 1
ATOM 4412 C CA . THR B 1 276 ? 12.433 59.556 22.530 1.00 9.45 276 THR B CA 1
ATOM 4413 C C . THR B 1 276 ? 11.895 58.702 23.684 1.00 9.16 276 THR B C 1
ATOM 4414 O O . THR B 1 276 ? 11.731 57.475 23.547 1.00 8.66 276 THR B O 1
ATOM 4418 N N . SER B 1 277 ? 11.613 59.344 24.814 1.00 10.01 277 SER B N 1
ATOM 4419 C CA . SER B 1 277 ? 11.218 58.624 26.045 1.00 8.94 277 SER B CA 1
ATOM 4420 C C . SER B 1 277 ? 10.228 57.489 25.802 1.00 8.73 277 SER B C 1
ATOM 4421 O O . SER B 1 277 ? 9.101 57.716 25.326 1.00 7.32 277 SER B O 1
ATOM 4424 N N . GLU B 1 278 ? 10.607 56.275 26.205 1.00 7.73 278 GLU B N 1
ATOM 4425 C CA . GLU B 1 278 ? 9.734 55.121 25.983 1.00 8.84 278 GLU B CA 1
ATOM 4426 C C . GLU B 1 278 ? 8.734 54.908 27.145 1.00 9.53 278 GLU B C 1
ATOM 4427 O O . GLU B 1 278 ? 7.866 54.019 27.069 1.00 11.04 278 GLU B O 1
ATOM 4433 N N . PHE B 1 279 ? 8.891 55.682 28.225 1.00 10.28 279 PHE B N 1
ATOM 4434 C CA . PHE B 1 279 ? 7.942 55.601 29.362 1.00 10.35 279 PHE B CA 1
ATOM 4435 C C . PHE B 1 279 ? 7.760 56.948 30.069 1.00 10.99 279 PHE B C 1
ATOM 4436 O O . PHE B 1 279 ? 8.593 57.861 29.916 1.00 11.00 279 PHE B O 1
ATOM 4444 N N . ARG B 1 280 ? 6.657 57.082 30.809 1.00 12.16 280 ARG B N 1
ATOM 4445 C CA . ARG B 1 280 ? 6.250 58.380 31.376 1.00 14.03 280 ARG B CA 1
ATOM 4446 C C . ARG B 1 280 ? 7.370 59.035 32.168 1.00 13.40 280 ARG B C 1
ATOM 4447 O O . ARG B 1 280 ? 7.669 60.218 31.954 1.00 14.27 280 ARG B O 1
ATOM 4455 N N . THR B 1 281 ? 8.022 58.255 33.025 1.00 13.00 281 THR B N 1
ATOM 4456 C CA . THR B 1 281 ? 9.088 58.759 33.904 1.00 14.66 281 THR B CA 1
ATOM 4457 C C . THR B 1 281 ? 10.482 58.659 33.291 1.00 13.99 281 THR B C 1
ATOM 4458 O O . THR B 1 281 ? 11.512 58.893 33.964 1.00 14.33 281 THR B O 1
ATOM 4462 N N . GLY B 1 282 ? 10.529 58.315 32.005 1.00 13.88 282 GLY B N 1
ATOM 4463 C CA . GLY B 1 282 ? 11.815 58.186 31.319 1.00 12.36 282 GLY B CA 1
ATOM 4464 C C . GLY B 1 282 ? 12.173 59.468 30.617 1.00 13.49 282 GLY B C 1
ATOM 4465 O O . GLY B 1 282 ? 11.562 60.521 30.862 1.00 12.07 282 GLY B O 1
ATOM 4466 N N . ASP B 1 283 ? 13.157 59.382 29.720 1.00 12.32 283 ASP B N 1
ATOM 4467 C CA . ASP B 1 283 ? 13.573 60.498 28.879 1.00 13.45 283 ASP B CA 1
ATOM 4468 C C . ASP B 1 283 ? 14.189 59.947 27.607 1.00 12.17 283 ASP B C 1
ATOM 4469 O O . ASP B 1 283 ? 14.467 58.737 27.514 1.00 11.16 283 ASP B O 1
ATOM 4474 N N . ASP B 1 284 ? 14.464 60.838 26.663 1.00 11.51 284 ASP B N 1
ATOM 4475 C CA . ASP B 1 284 ? 15.103 60.438 25.403 1.00 10.84 284 ASP B CA 1
ATOM 4476 C C . ASP B 1 284 ? 16.504 59.917 25.647 1.00 11.29 284 ASP B C 1
ATOM 4477 O O . ASP B 1 284 ? 17.176 60.337 26.591 1.00 11.48 284 ASP B O 1
ATOM 4482 N N . TYR B 1 285 ? 16.961 59.019 24.771 1.00 10.16 285 TYR B N 1
ATOM 4483 C CA . TYR B 1 285 ? 18.299 58.442 24.935 1.00 9.48 285 TYR B CA 1
ATOM 4484 C C . TYR B 1 285 ? 19.009 58.333 23.583 1.00 8.44 285 TYR B C 1
ATOM 4485 O O . TYR B 1 285 ? 18.371 58.109 22.578 1.00 9.06 285 TYR B O 1
ATOM 4494 N N . SER B 1 286 ? 20.309 58.554 23.569 1.00 9.04 286 SER B N 1
ATOM 4495 C CA . SER B 1 286 ? 21.079 58.492 22.314 1.00 9.07 286 SER B CA 1
ATOM 4496 C C . SER B 1 286 ? 22.066 57.334 22.403 1.00 8.62 286 SER B C 1
ATOM 4497 O O . SER B 1 286 ? 22.532 56.967 23.501 1.00 8.18 286 SER B O 1
ATOM 4500 N N . TYR B 1 287 ? 22.387 56.768 21.247 1.00 8.46 287 TYR B N 1
ATOM 4501 C CA . TYR B 1 287 ? 23.339 55.661 21.178 1.00 8.56 287 TYR B CA 1
ATOM 4502 C C . TYR B 1 287 ? 23.887 55.581 19.760 1.00 8.94 287 TYR B C 1
ATOM 4503 O O . TYR B 1 287 ? 23.323 56.199 18.837 1.00 8.25 287 TYR B O 1
ATOM 4512 N N . ILE B 1 288 ? 24.975 54.839 19.563 1.00 9.01 288 ILE B N 1
ATOM 4513 C CA . ILE B 1 288 ? 25.412 54.591 18.192 1.00 10.24 288 ILE B CA 1
ATOM 4514 C C . ILE B 1 288 ? 25.401 53.119 17.832 1.00 10.62 288 ILE B C 1
ATOM 4515 O O . ILE B 1 288 ? 25.429 52.254 18.713 1.00 9.43 288 ILE B O 1
ATOM 4520 N N . ASN B 1 289 ? 25.330 52.825 16.531 1.00 11.26 289 ASN B N 1
ATOM 4521 C CA . ASN B 1 289 ? 25.852 51.538 16.072 1.00 12.10 289 ASN B CA 1
ATOM 4522 C C . ASN B 1 289 ? 26.956 51.724 15.034 1.00 11.79 289 ASN B C 1
ATOM 4523 O O . ASN B 1 289 ? 26.956 52.694 14.281 1.00 10.89 289 ASN B O 1
ATOM 4528 N N . GLY B 1 290 ? 27.937 50.826 15.081 1.00 12.18 290 GLY B N 1
ATOM 4529 C CA . GLY B 1 290 ? 29.029 50.797 14.107 1.00 12.48 290 GLY B CA 1
ATOM 4530 C C . GLY B 1 290 ? 28.993 49.424 13.459 1.00 12.90 290 GLY B C 1
ATOM 4531 O O . GLY B 1 290 ? 28.850 48.402 14.164 1.00 13.01 290 GLY B O 1
ATOM 4532 N N . ASP B 1 291 ? 29.097 49.380 12.126 1.00 12.81 291 ASP B N 1
ATOM 4533 C CA . ASP B 1 291 ? 28.941 48.132 11.400 1.00 12.71 291 ASP B CA 1
ATOM 4534 C C . ASP B 1 291 ? 30.176 47.863 10.521 1.00 12.93 291 ASP B C 1
ATOM 4535 O O . ASP B 1 291 ? 30.770 48.794 9.974 1.00 12.48 291 ASP B O 1
ATOM 4540 N N . ILE B 1 292 ? 30.560 46.599 10.414 1.00 12.91 292 ILE B N 1
ATOM 4541 C CA . ILE B 1 292 ? 31.542 46.189 9.392 1.00 14.27 292 ILE B CA 1
ATOM 4542 C C . ILE B 1 292 ? 30.804 45.239 8.484 1.00 14.38 292 ILE B C 1
ATOM 4543 O O . ILE B 1 292 ? 30.191 44.263 8.948 1.00 13.44 292 ILE B O 1
ATOM 4548 N N . THR B 1 293 ? 30.819 45.533 7.179 1.00 14.26 293 THR B N 1
ATOM 4549 C CA . THR B 1 293 ? 30.016 44.764 6.249 1.00 14.19 293 THR B CA 1
ATOM 4550 C C . THR B 1 293 ? 30.907 44.257 5.116 1.00 14.96 293 THR B C 1
ATOM 4551 O O . THR B 1 293 ? 31.570 45.039 4.449 1.00 14.59 293 THR B O 1
ATOM 4555 N N . PHE B 1 294 ? 30.925 42.946 4.918 1.00 15.74 294 PHE B N 1
ATOM 4556 C CA . PHE B 1 294 ? 31.576 42.391 3.727 1.00 16.78 294 PHE B CA 1
ATOM 4557 C C . PHE B 1 294 ? 30.517 42.216 2.668 1.00 16.78 294 PHE B C 1
ATOM 4558 O O . PHE B 1 294 ? 29.473 41.612 2.922 1.00 15.70 294 PHE B O 1
ATOM 4566 N N . PHE B 1 295 ? 30.752 42.837 1.516 1.00 17.49 295 PHE B N 1
ATOM 4567 C CA . PHE B 1 295 ? 29.775 42.834 0.437 1.00 18.15 295 PHE B CA 1
ATOM 4568 C C . PHE B 1 295 ? 30.461 42.369 -0.833 1.00 19.71 295 PHE B C 1
ATOM 4569 O O . PHE B 1 295 ? 31.526 42.842 -1.165 1.00 19.00 295 PHE B O 1
ATOM 4577 N N . PHE B 1 296 ? 29.839 41.430 -1.532 1.00 21.45 296 PHE B N 1
ATOM 4578 C CA . PHE B 1 296 ? 30.538 40.711 -2.588 1.00 23.44 296 PHE B CA 1
ATOM 4579 C C . PHE B 1 296 ? 29.516 40.056 -3.515 1.00 24.47 296 PHE B C 1
ATOM 4580 O O . PHE B 1 296 ? 29.890 39.237 -4.359 1.00 25.12 296 PHE B O 1
#

Organism: Salmonella typhimurium (strain LT2 / SGSC1412 / ATCC 700720) (NCBI:txid99287)

Radius of gyration: 25.47 Å; Cα contacts (8 Å, |Δi|>4): 1752; chains: 2; bounding box: 52×68×57 Å

CATH classification: 2.40.128.140

Foldseek 3Di:
DKKKKKKWALCAVVCVVVLCVVPNVVQSQFCFWGIKIKIKDWDDPDLFKIKMKMWMKTWGAWGDPQQADQAHAFLTFATKMKTKIWMKMWGDPDLFKIKMKMKMWIKMAVVSPRQVVQCVVCVVVVHHGRNRSLFAFHIDTKMKIKMKMWTWDWDDDPQKIKTKIWMWMFIDMDAWTKIKTKIKIKIWRFSQQARCADDDVSGPRADGSTPDAFKTKMWMKMKMKMFTDHHCSQQGAIDPVRDRRFAFDRIKMKIWTWMWIDTAFKIKIKIWMKIAGGGDSGGIHIMMMIMIMGHD/DKKKKKKKALCPVVCVVVLCVVPNCVQSQFCFWGMKIKIKDWDDPDLFKIKMKMWMKTWGAWGDPQQADQAHAQLTFAIKMKTKIWMKMWGDPDLFKIKMKMKIWIKIAVVSCRQVVVCVVCVVVVHHGRNRSLFAFHIDTKMKIKMKMWTWDWDDDPQKIKTKIWMWMFIDMDAWTKIKTKMKIKMWRFSQQRRCADDDVSGPRADGNGPDAFKTKMWMKMKMKMFTDHHCSQQGAIDPVRDRRFAFDRIKMKIWTWMWIDTAQKIKIKIWMKIAAGGDSGGIHIMMMIMIMGHD

B-factor: mean 18.13, std 7.89, range [5.33, 61.72]

Secondary structure (DSSP, 8-state):
-EEEEEEEES--GGGHHHHHHHH-HHHHH--SEEEEEEEEEEEESSSSEEEEEEEEEEEE---GGGGGSSS--TTSPPPEEEEEEEEEEEEEEETTEEEEEEEEEEEESGGG-HHHHHHHHHHHHTPPP-GGGGGPBPPEEEEEEEEEEEE--EEEETTEEEEEEEEEEEEEESSEEEEEEEEEEEEES-HHHHT----GGG--TT-------SEEEEEEEEEEEEEEEEEHHHHSPBTTT------B-SEEEEEEEEEEEEETTEEEEEEEEEE--SBTT---EEEEEEEEEEE-/-EEEEEEEES--GGGHHHHHHHH-HHHHH--SEEEEEEEEEEEEEETTEEEEEEEEEEEE---GGGGGSSS--TTSPPPEEEEEEEEEEEEEEETTEEEEEEEEEEEESGGG-HHHHHHHHHHHTTPPP-GGGGGPBPPEEEEEEEEEEEE--EEEETTEEEEEEEEEEEEEESSEEEEEEEEEEEEES-HHHHT----GGG--TT-------SEEEEEEEEEEEEEEEEEHHHHSPBTTT-S----B-SEEEEEEEEEEEEETTEEEEEEEEEE--SBTT---EEEEEEEEEEE-

Nearest PDB structures (foldseek):
  3fid-assembly2_B  TM=1.003E+00  e=9.111E-65  Salmonella enterica subsp. enterica serovar Typhimurium
  3pgr-assembly1_A  TM=3.746E-01  e=2.594E-05  Escherichia coli K-12
  3pf1-assembly2_B  TM=3.470E-01  e=3.735E-06  Escherichia coli K-12
  2r4p-assembly2_B  TM=3.436E-01  e=9.014E-06  Escherichia coli
  3m8d-assembly1_A  TM=3.034E-01  e=7.288E-03  Escherichia coli

Solvent-accessible surface area: 24237 Å² total; per-residue (Å²): 21,0,15,0,54,2,80,6,58,26,94,4,46,155,83,38,95,61,0,32,92,80,34,29,103,98,6,26,87,35,1,1,20,17,36,5,99,9,21,2,9,0,49,59,95,79,109,36,9,3,76,4,43,17,60,4,24,4,3,31,0,2,11,47,79,27,40,150,86,86,72,11,40,138,24,7,3,1,2,0,0,2,49,10,34,8,101,21,81,0,6,35,61,45,112,153,34,0,65,2,106,10,76,4,114,14,5,0,0,17,6,2,9,0,58,45,68,14,30,69,43,25,114,75,137,58,41,121,135,34,59,1,0,76,0,4,1,58,59,98,120,18,110,3,46,21,14,9,61,3,84,8,72,34,114,98,98,184,61,46,4,53,10,103,3,36,13,71,2,46,6,17,8,47,0,18,56,16,97,0,113,19,27,4,78,7,81,0,29,12,75,4,10,0,4,7,18,12,3,21,46,1,17,19,42,8,14,6,4,34,118,66,143,14,80,0,58,8,75,37,41,12,59,0,105,22,81,14,82,71,12,13,3,2,64,3,81,0,72,86,50,130,42,94,2,16,91,28,40,135,61,1,17,2,78,22,47,7,41,10,113,7,141,42,79,44,0,108,21,44,7,17,0,35,4,27,19,13,0,180,93,16,80,33,11,2,13,19,12,30,12,76,0,87,6,99,17,0,22,1,70,2,78,7,56,27,96,2,47,152,77,36,93,60,0,32,94,82,34,29,107,101,6,28,88,33,2,0,20,16,36,5,101,11,27,2,10,0,48,39,100,78,101,38,9,3,77,5,42,16,61,5,24,4,2,31,0,3,11,45,82,28,39,122,88,80,72,10,43,128,22,5,2,0,1,0,0,3,64,13,40,9,102,18,81,0,7,38,54,62,103,135,39,5,70,4,109,9,75,4,115,12,5,0,0,15,5,1,8,0,58,46,67,14,33,68,45,28,112,74,130,71,43,114,136,31,56,2,0,74,0,6,1,71,59,88,118,16,105,2,48,24,15,17,67,7,84,7,69,36,102,106,93,183,60,43,2,52,6,99,4,35,13,71,1,44,7,25,15,48,0,18,59,16,99,0,126,17,29,4,79,5,78,0,29,19,85,25,10,0,6,6,21,10,3,18,45,0,16,21,42,6,11,5,2,14,103,62,150,14,79,0,59,6,80,36,40,11,58,0,106,22,79,10,81,58,13,11,3,4,56,2,88,1,70,84,47,151,49,68,1,6,75,32,41,100,62,2,18,2,78,23,44,8,40,8,105,7,145,41,76,41,0,106,19,44,6,19,0,34,4,27,19,13,1,180,92,10,87,44,11,1,13,18,10,29,13,81,0,94,8,88